Protein AF-A0A955VRU7-F1 (afdb_monomer)

Solvent-accessible surface area (backbone atoms only — not comparable to full-atom values): 18958 Å² total; per-residue (Å²): 105,46,58,65,46,66,90,40,46,61,42,53,64,44,79,47,77,43,51,82,76,33,48,41,44,54,69,37,45,45,49,57,18,46,76,74,77,28,37,42,28,51,38,53,14,54,49,40,38,52,50,51,14,55,74,47,82,68,38,63,66,27,50,36,26,32,24,34,77,43,67,75,39,58,42,47,72,33,46,39,17,48,31,82,90,35,84,37,79,29,23,76,54,60,47,100,23,43,31,73,68,41,78,37,52,58,84,50,44,32,24,32,72,41,74,61,41,96,86,23,74,65,17,31,32,31,35,71,59,60,66,38,74,56,58,40,52,43,47,20,16,62,51,79,63,74,75,53,33,50,40,33,35,53,21,47,79,62,39,53,32,58,42,42,80,40,81,68,40,40,64,43,72,42,67,26,14,34,62,61,92,49,93,63,75,70,39,42,27,21,23,42,23,62,70,98,78,25,20,27,24,43,21,37,31,42,42,6,89,43,63,77,58,18,48,87,31,60,61,52,58,49,91,64,68,34,56,50,79,61,15,51,93,67,78,72,60,22,31,30,64,39,26,62,51,32,60,26,47,29,38,35,42,40,23,36,34,83,82,68,63,45,77,15,64,59,75,47,84,57,72,39,67,14,54,28,58,50,57,66,44,76,58,45,78,53,89,72,51,72,66,55,58,42,50,27,35,47,93,48,35,49,21,89,25,30,82,57,34,26,36,49,42,74,29,65,82,16,34,24,39,42,27,34,38,7,7,78,53,95,44,50,70,70,21,34,13,30,34,38,37,16,24,34,55,35,65,88,21,45,92,64,83,79,39,8,15,26,24,41,3,14,56,70,60,84,31,21,61,71,36,44,13,43,34,39,38,26,36,62

Radius of gyration: 25.13 Å; Cα contacts (8 Å, |Δi|>4): 1103; chains: 1; bounding box: 59×40×74 Å

Sequence (380 aa):
CDMATDGGVGYTMLRIEDAEALGDQQAAYQAACEAVGLEVIVPRTRSHFDAITAYNDGVPPAMVGVYPVADGAAGLGSWRGRCQGQPCDFWIADEACGGSNGDNTVDSALILQAGPTPDCPRGVYDDAGLSVVAAGAVICSTNDAAPQPRSCREASENGWFINTPETGGITGTYRLDADVSGPMEPYRAWCDQHTAGGGWTLALRAQGRDSALAFDSPLWVDDALLNPEAGGFDGPEAKLASFLTVPFQEYMIFMDTADNRGLGFFTMESPADSLVSVFRGPGAPSAESREDWLALAPGGRTQPFCNARGLNIVQGDSAVRVGMLGNNENDCSSADSFVGIGGRPVVSCQNDLALSTGVAGAPVCDGGPNLPGFARLFIR

Structure (mmCIF, N/CA/C/O backbone):
data_AF-A0A955VRU7-F1
#
_entry.id   AF-A0A955VRU7-F1
#
loop_
_atom_site.group_PDB
_atom_site.id
_atom_site.type_symbol
_atom_site.label_atom_id
_atom_site.label_alt_id
_atom_site.label_comp_id
_atom_site.label_asym_id
_atom_site.label_entity_id
_atom_site.label_seq_id
_atom_site.pdbx_PDB_ins_code
_atom_site.Cartn_x
_atom_site.Cartn_y
_atom_site.Cartn_z
_atom_site.occupancy
_atom_site.B_iso_or_equiv
_atom_site.auth_seq_id
_atom_site.auth_comp_id
_atom_site.auth_asym_id
_atom_site.auth_atom_id
_atom_site.pdbx_PDB_model_num
ATOM 1 N N . CYS A 1 1 ? -25.424 -7.842 16.875 1.00 87.19 1 CYS A N 1
ATOM 2 C CA . CYS A 1 1 ? -24.495 -8.100 15.763 1.00 87.19 1 CYS A CA 1
ATOM 3 C C . CYS A 1 1 ? -24.739 -7.063 14.689 1.00 87.19 1 CYS A C 1
ATOM 5 O O . CYS A 1 1 ? -25.885 -6.895 14.283 1.00 87.19 1 CYS A O 1
ATOM 7 N N . ASP A 1 2 ? -23.692 -6.370 14.284 1.00 89.81 2 ASP A N 1
ATOM 8 C CA . ASP A 1 2 ? -23.668 -5.521 13.104 1.00 89.81 2 ASP A CA 1
ATOM 9 C C . ASP A 1 2 ? -23.097 -6.344 11.947 1.00 89.81 2 ASP A C 1
ATOM 11 O O . ASP A 1 2 ? -22.069 -6.989 12.100 1.00 89.81 2 ASP A O 1
ATOM 15 N N . MET A 1 3 ? -23.822 -6.390 10.834 1.00 89.69 3 MET A N 1
ATOM 16 C CA . MET A 1 3 ? -23.495 -7.196 9.652 1.00 89.69 3 MET A CA 1
ATOM 17 C C . MET A 1 3 ? -23.444 -6.339 8.383 1.00 89.69 3 MET A C 1
ATOM 19 O O . MET A 1 3 ? -23.514 -6.878 7.281 1.00 89.69 3 MET A O 1
ATOM 23 N N . ALA A 1 4 ? -23.447 -5.012 8.521 1.00 87.25 4 ALA A N 1
ATOM 24 C CA . ALA A 1 4 ? -23.503 -4.078 7.396 1.00 87.25 4 ALA A CA 1
ATOM 25 C C . ALA A 1 4 ? -22.224 -3.247 7.291 1.00 87.25 4 ALA A C 1
ATOM 27 O O . ALA A 1 4 ? -21.775 -2.925 6.191 1.00 87.25 4 ALA A O 1
ATOM 28 N N . THR A 1 5 ? -21.642 -2.916 8.436 1.00 85.81 5 THR A N 1
ATOM 29 C CA . THR A 1 5 ? -20.414 -2.138 8.537 1.00 85.81 5 THR A CA 1
ATOM 30 C C . THR A 1 5 ? -19.233 -2.862 7.904 1.00 85.81 5 THR A C 1
ATOM 32 O O . THR A 1 5 ? -19.189 -4.090 7.842 1.00 85.81 5 THR A O 1
ATOM 35 N N . ASP A 1 6 ? -18.286 -2.080 7.384 1.00 80.19 6 ASP A N 1
ATOM 36 C CA . ASP A 1 6 ? -17.084 -2.577 6.719 1.00 80.19 6 ASP A CA 1
ATOM 37 C C . ASP A 1 6 ? -17.357 -3.666 5.669 1.00 80.19 6 ASP A C 1
ATOM 39 O O . ASP A 1 6 ? -16.734 -4.724 5.665 1.00 80.19 6 ASP A O 1
ATOM 43 N N . GLY A 1 7 ? -18.304 -3.423 4.761 1.00 75.81 7 GLY A N 1
ATOM 44 C CA . GLY A 1 7 ? -18.583 -4.361 3.667 1.00 75.81 7 GLY A CA 1
ATOM 45 C C . GLY A 1 7 ? -19.226 -5.675 4.125 1.00 75.81 7 GLY A C 1
ATOM 46 O O . GLY A 1 7 ? -19.203 -6.658 3.388 1.00 75.81 7 GLY A O 1
ATOM 47 N N . GLY A 1 8 ? -19.819 -5.693 5.321 1.00 80.31 8 GLY A N 1
ATOM 48 C CA . GLY A 1 8 ? -20.512 -6.853 5.876 1.00 80.31 8 GLY A CA 1
ATOM 49 C C . GLY A 1 8 ? -19.679 -7.696 6.839 1.00 80.31 8 GLY A C 1
ATOM 50 O O . GLY A 1 8 ? -20.048 -8.835 7.132 1.00 80.31 8 GLY A O 1
ATOM 51 N N . VAL A 1 9 ? -18.573 -7.147 7.347 1.00 80.00 9 VAL A N 1
ATOM 52 C CA . VAL A 1 9 ? -17.822 -7.747 8.452 1.00 80.00 9 VAL A CA 1
ATOM 53 C C . VAL A 1 9 ? -18.748 -7.850 9.670 1.00 80.00 9 VAL A C 1
ATOM 55 O O . VAL A 1 9 ? -19.342 -6.869 10.112 1.00 80.00 9 VAL A O 1
ATOM 58 N N . GLY A 1 10 ? -18.917 -9.067 10.187 1.00 86.25 10 GLY A N 1
ATOM 59 C CA . GLY A 1 10 ? -19.828 -9.339 11.295 1.00 86.25 10 GLY A CA 1
ATOM 60 C C . GLY A 1 10 ? -19.234 -8.941 12.643 1.00 86.25 10 GLY A C 1
ATOM 61 O O . GLY A 1 10 ? -18.430 -9.686 13.193 1.00 86.25 10 GLY A O 1
ATOM 62 N N . TYR A 1 11 ? -19.663 -7.815 13.209 1.00 91.50 11 TYR A N 1
ATOM 63 C CA . TYR A 1 11 ? -19.259 -7.363 14.540 1.00 91.50 11 TYR A CA 1
ATOM 64 C C . TYR A 1 11 ? -20.258 -7.799 15.614 1.00 91.50 11 TYR A C 1
ATOM 66 O O . TYR A 1 11 ? -21.451 -7.471 15.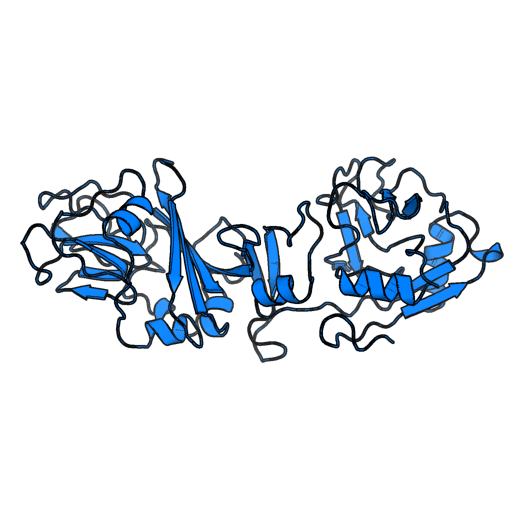571 1.00 91.50 11 TYR A O 1
ATOM 74 N N . THR A 1 12 ? -19.778 -8.507 16.635 1.00 94.00 12 THR A N 1
ATOM 75 C CA . THR A 1 12 ? -20.575 -8.825 17.827 1.00 94.00 12 THR A CA 1
ATOM 76 C C . THR A 1 12 ? -20.324 -7.774 18.895 1.00 94.00 12 THR A C 1
ATOM 78 O O . THR A 1 12 ? -19.207 -7.635 19.370 1.00 94.00 12 THR A O 1
ATOM 81 N N . MET A 1 13 ? -21.371 -7.049 19.285 1.00 94.50 13 MET A N 1
ATOM 82 C CA . MET A 1 13 ? -21.302 -5.996 20.298 1.00 94.50 13 MET A CA 1
ATOM 83 C C . MET A 1 13 ? -22.387 -6.215 21.350 1.00 94.50 13 MET A C 1
ATOM 85 O O . MET A 1 13 ? -23.524 -6.553 21.002 1.00 94.50 13 MET A O 1
ATOM 89 N N . LEU A 1 14 ? -22.035 -6.000 22.614 1.00 96.25 14 LEU A N 1
ATOM 90 C CA . LEU A 1 14 ? -22.936 -6.001 23.759 1.00 96.25 14 LEU A CA 1
ATOM 91 C C . LEU A 1 14 ? -22.697 -4.738 24.580 1.00 96.25 14 LEU A C 1
ATOM 93 O O . LEU A 1 14 ? -21.599 -4.524 25.085 1.00 96.25 14 LEU A O 1
ATOM 97 N N . ARG A 1 15 ? -23.734 -3.924 24.752 1.00 94.88 15 ARG A N 1
ATOM 98 C CA . ARG A 1 15 ? -23.712 -2.800 25.685 1.00 94.88 15 ARG A CA 1
ATOM 99 C C . ARG A 1 15 ? -24.123 -3.267 27.079 1.00 94.88 15 ARG A C 1
ATOM 101 O O . ARG A 1 15 ? -25.180 -3.876 27.234 1.00 94.88 15 ARG A O 1
ATOM 108 N N . ILE A 1 16 ? -23.295 -2.975 28.076 1.00 93.75 16 ILE A N 1
ATOM 109 C CA . ILE A 1 16 ? -23.607 -3.174 29.494 1.00 93.75 16 ILE A CA 1
ATOM 110 C C . ILE A 1 16 ? -23.812 -1.795 30.115 1.00 93.75 16 ILE A C 1
ATOM 112 O O . ILE A 1 16 ? -22.882 -0.992 30.147 1.00 93.75 16 ILE A O 1
ATOM 116 N N . GLU A 1 17 ? -25.023 -1.536 30.602 1.00 89.94 17 GLU A N 1
ATOM 117 C CA . GLU A 1 17 ? -25.411 -0.305 31.299 1.00 89.94 17 GLU A CA 1
ATOM 118 C C . GLU A 1 17 ? -25.638 -0.614 32.779 1.00 89.94 17 GLU A C 1
ATOM 120 O O . GLU A 1 17 ? -26.701 -1.099 33.166 1.00 89.94 17 GLU A O 1
ATOM 125 N N . ASP A 1 18 ? -24.632 -0.351 33.609 1.00 83.06 18 ASP A N 1
ATOM 126 C CA . ASP A 1 18 ? -24.740 -0.494 35.062 1.00 83.06 18 ASP A CA 1
ATOM 127 C C . ASP A 1 18 ? -23.881 0.571 35.748 1.00 83.06 18 ASP A C 1
ATOM 129 O O . ASP A 1 18 ? -22.726 0.347 36.107 1.00 83.06 18 ASP A O 1
ATOM 133 N N . ALA A 1 19 ? -24.436 1.776 35.879 1.00 74.56 19 ALA A N 1
ATOM 134 C CA . ALA A 1 19 ? -23.705 2.921 36.414 1.00 74.56 19 ALA A CA 1
ATOM 135 C C . ALA A 1 19 ? -23.218 2.707 37.862 1.00 74.56 19 ALA A C 1
ATOM 137 O O . ALA A 1 19 ? -22.182 3.256 38.235 1.00 74.56 19 ALA A O 1
ATOM 138 N N . GLU A 1 20 ? -23.933 1.913 38.670 1.00 76.81 20 GLU A N 1
ATOM 139 C CA . GLU A 1 20 ? -23.525 1.612 40.047 1.00 76.81 20 GLU A CA 1
ATOM 140 C C . GLU A 1 20 ? -22.376 0.599 40.088 1.00 76.81 20 GLU A C 1
ATOM 142 O O . GLU A 1 20 ? -21.430 0.793 40.853 1.00 76.81 20 GLU A O 1
ATOM 147 N N . ALA A 1 21 ? -22.425 -0.455 39.266 1.00 79.25 21 ALA A N 1
ATOM 148 C CA . ALA A 1 21 ? -21.379 -1.477 39.238 1.00 79.25 21 ALA A CA 1
ATOM 149 C C . ALA A 1 21 ? -20.113 -1.030 38.492 1.00 79.25 21 ALA A C 1
ATOM 151 O O . ALA A 1 21 ? -19.009 -1.422 38.872 1.00 79.25 21 ALA A O 1
ATOM 152 N N . LEU A 1 22 ? -20.260 -0.218 37.441 1.00 85.56 22 LEU A N 1
ATOM 153 C CA . LEU A 1 22 ? -19.139 0.271 36.638 1.00 85.56 22 LEU A CA 1
ATOM 154 C C . LEU A 1 22 ? -18.346 1.363 37.363 1.00 85.56 22 LEU A C 1
ATOM 156 O O . LEU A 1 22 ? -17.121 1.403 37.254 1.00 85.56 22 LEU A O 1
ATOM 160 N N . GLY A 1 23 ? -19.021 2.246 38.109 1.00 85.69 23 GLY A N 1
ATOM 161 C CA . GLY A 1 23 ? -18.370 3.382 38.758 1.00 85.69 23 GLY A CA 1
ATOM 162 C C . GLY A 1 23 ? -17.508 4.184 37.774 1.00 85.69 23 GLY A C 1
ATOM 163 O O . GLY A 1 23 ? -17.895 4.401 36.622 1.00 85.69 23 GLY A O 1
ATOM 164 N N . ASP A 1 24 ? -16.325 4.603 38.222 1.00 85.12 24 ASP A N 1
ATOM 165 C CA . ASP A 1 24 ? -15.376 5.374 37.419 1.00 85.12 24 ASP A CA 1
ATOM 166 C C . ASP A 1 24 ? -14.068 4.628 37.110 1.00 85.12 24 ASP A C 1
ATOM 168 O O . ASP A 1 24 ? -13.254 5.143 36.365 1.00 85.12 24 ASP A O 1
ATOM 172 N N . GLN A 1 25 ? -13.833 3.421 37.626 1.00 86.00 25 GLN A N 1
ATOM 173 C CA . GLN A 1 25 ? -12.545 2.735 37.451 1.00 86.00 25 GLN A CA 1
ATOM 174 C C . GLN A 1 25 ? -12.538 1.848 36.203 1.00 86.00 25 GLN A C 1
ATOM 176 O O . GLN A 1 25 ? -13.350 0.928 36.108 1.00 86.00 25 GLN A O 1
ATOM 181 N N . GLN A 1 26 ? -11.556 2.017 35.305 1.00 88.00 26 GLN A N 1
ATOM 182 C CA . GLN A 1 26 ? -11.404 1.180 34.095 1.00 88.00 26 GLN A CA 1
ATOM 183 C C . GLN A 1 26 ? -11.469 -0.337 34.371 1.00 88.00 26 GLN A C 1
ATOM 185 O O . GLN A 1 26 ? -12.045 -1.092 33.587 1.00 88.00 26 GLN A O 1
ATOM 190 N N . ALA A 1 27 ? -10.927 -0.793 35.506 1.00 89.25 27 ALA A N 1
ATOM 191 C CA . ALA A 1 27 ? -10.940 -2.206 35.891 1.00 89.25 27 ALA A CA 1
ATOM 192 C C . ALA A 1 27 ? -12.362 -2.789 36.012 1.00 89.25 27 ALA A C 1
ATOM 194 O O . ALA A 1 27 ? -12.575 -3.955 35.690 1.00 89.25 27 ALA A O 1
ATOM 195 N N . ALA A 1 28 ? -13.347 -1.991 36.436 1.00 90.81 28 ALA A N 1
ATOM 196 C CA . ALA A 1 28 ? -14.738 -2.435 36.522 1.00 90.81 28 ALA A CA 1
ATOM 197 C C . ALA A 1 28 ? -15.370 -2.615 35.131 1.00 90.81 28 ALA A C 1
ATOM 199 O O . ALA A 1 28 ? -16.131 -3.556 34.918 1.00 90.81 28 ALA A O 1
ATOM 200 N N . TYR A 1 29 ? -15.002 -1.767 34.166 1.00 91.94 29 TYR A N 1
ATOM 201 C CA . TYR A 1 29 ? -15.453 -1.854 32.773 1.00 91.94 29 TYR A CA 1
ATOM 202 C C . TYR A 1 29 ? -14.889 -3.110 32.100 1.00 91.94 29 TYR A C 1
ATOM 204 O O . TYR A 1 29 ? -15.625 -3.849 31.447 1.00 91.94 29 TYR A O 1
ATOM 212 N N . GLN A 1 30 ? -13.600 -3.391 32.318 1.00 91.81 30 GLN A N 1
ATOM 213 C CA . GLN A 1 30 ? -12.953 -4.620 31.850 1.00 91.81 30 GLN A CA 1
ATOM 214 C C . GLN A 1 30 ? -13.606 -5.861 32.475 1.00 91.81 30 GLN A C 1
ATOM 216 O O . GLN A 1 30 ? -14.049 -6.750 31.748 1.00 91.81 30 GLN A O 1
ATOM 221 N N . ALA A 1 31 ? -13.763 -5.882 33.803 1.00 93.19 31 ALA A N 1
ATOM 222 C CA . ALA A 1 31 ? -14.380 -6.997 34.521 1.00 93.19 31 ALA A CA 1
ATOM 223 C C . ALA A 1 31 ? -15.836 -7.255 34.091 1.00 93.19 31 ALA A C 1
ATOM 225 O O . ALA A 1 31 ? -16.265 -8.407 34.033 1.00 93.19 31 ALA A O 1
ATOM 226 N N . ALA A 1 32 ? -16.597 -6.206 33.762 1.00 94.12 32 ALA A N 1
ATOM 227 C CA . ALA A 1 32 ? -17.961 -6.341 33.258 1.00 94.12 32 ALA A CA 1
ATOM 228 C C . ALA A 1 32 ? -18.007 -7.084 31.912 1.00 94.12 32 ALA A C 1
ATOM 230 O O . ALA A 1 32 ? -18.848 -7.967 31.733 1.00 94.12 32 ALA A O 1
ATOM 231 N N . CYS A 1 33 ? -17.084 -6.784 30.992 1.00 95.62 33 CYS A N 1
ATOM 232 C CA . CYS A 1 33 ? -16.966 -7.526 29.737 1.00 95.62 33 CYS A CA 1
ATOM 233 C C . CYS A 1 33 ? -16.478 -8.965 29.963 1.00 95.62 33 CYS A C 1
ATOM 235 O O . CYS A 1 33 ? -17.058 -9.907 29.417 1.00 95.62 33 CYS A O 1
ATOM 237 N N . GLU A 1 34 ? -15.480 -9.162 30.826 1.00 95.19 34 GLU A N 1
ATOM 238 C CA . GLU A 1 34 ? -14.953 -10.494 31.144 1.00 95.19 34 GLU A CA 1
ATOM 239 C C . GLU A 1 34 ? -16.021 -11.409 31.761 1.00 95.19 34 GLU A C 1
ATOM 241 O O . GLU A 1 34 ? -16.091 -12.595 31.431 1.00 95.19 34 GLU A O 1
ATOM 246 N N . ALA A 1 35 ? -16.907 -10.865 32.604 1.00 95.88 35 ALA A N 1
ATOM 247 C CA . ALA A 1 35 ? -17.989 -11.609 33.250 1.00 95.88 35 ALA A CA 1
ATOM 248 C C . ALA A 1 35 ? -18.981 -12.241 32.256 1.00 95.88 35 ALA A C 1
ATOM 250 O O . ALA A 1 35 ? -19.650 -13.222 32.589 1.00 95.88 35 ALA A O 1
ATOM 251 N N . VAL A 1 36 ? -19.063 -11.706 31.036 1.00 95.56 36 VAL A N 1
ATOM 252 C CA . VAL A 1 36 ? -19.886 -12.235 29.937 1.00 95.56 36 VAL A CA 1
ATOM 253 C C . VAL A 1 36 ? -19.053 -12.910 28.841 1.00 95.56 36 VAL A C 1
ATOM 255 O O . VAL A 1 36 ? -19.594 -13.273 27.798 1.00 95.56 36 VAL A O 1
ATOM 258 N N . GLY A 1 37 ? -17.754 -13.120 29.078 1.00 95.38 37 GLY A N 1
ATOM 259 C CA . GLY A 1 37 ? -16.839 -13.776 28.143 1.00 95.38 37 GLY A CA 1
ATOM 260 C C . GLY A 1 37 ? -16.456 -12.920 26.933 1.00 95.38 37 GLY A C 1
ATOM 261 O O . GLY A 1 37 ? -16.154 -13.475 25.879 1.00 95.38 37 GLY A O 1
ATOM 262 N N . LEU A 1 38 ? -16.500 -11.593 27.066 1.00 96.56 38 LEU A N 1
ATOM 263 C CA . LEU A 1 38 ? -16.156 -10.624 26.024 1.00 96.56 38 LEU A CA 1
ATOM 264 C C . LEU A 1 38 ? -15.017 -9.704 26.490 1.00 96.56 38 LEU A C 1
ATOM 266 O O . LEU A 1 38 ? -14.658 -9.675 27.664 1.00 96.56 38 LEU A O 1
ATOM 270 N N . GLU A 1 39 ? -14.466 -8.916 25.573 1.00 96.31 39 GLU A N 1
ATOM 271 C CA . GLU A 1 39 ? -13.460 -7.888 25.860 1.00 96.31 39 GLU A CA 1
ATOM 272 C C . GLU A 1 39 ? -14.047 -6.489 25.650 1.00 96.31 39 GLU A C 1
ATOM 274 O O . GLU A 1 39 ? -15.071 -6.340 24.984 1.00 96.31 39 GLU A O 1
ATOM 279 N N . VAL A 1 40 ? -13.390 -5.446 26.167 1.00 95.81 40 VAL A N 1
ATOM 280 C CA . VAL A 1 40 ? -13.727 -4.062 25.793 1.00 95.81 40 VAL A CA 1
ATOM 281 C C . VAL A 1 40 ? -13.551 -3.904 24.282 1.00 95.81 40 VAL A C 1
ATOM 283 O O . VAL A 1 40 ? -12.564 -4.369 23.707 1.00 95.81 40 VAL A O 1
ATOM 286 N N . ILE A 1 41 ? -14.514 -3.264 23.621 1.00 96.31 41 ILE A N 1
ATOM 287 C CA . ILE A 1 41 ? -14.520 -3.159 22.164 1.00 96.31 41 ILE A CA 1
ATOM 288 C C . ILE A 1 41 ? -13.276 -2.448 21.621 1.00 96.31 41 ILE A C 1
ATOM 290 O O . ILE A 1 41 ? -12.848 -1.416 22.142 1.00 96.31 41 ILE A O 1
ATOM 294 N N . VAL A 1 42 ? -12.724 -2.980 20.531 1.00 93.69 42 VAL A N 1
ATOM 295 C CA . VAL A 1 42 ? -11.701 -2.309 19.725 1.00 93.69 42 VAL A CA 1
ATOM 296 C C . VAL A 1 42 ? -12.346 -1.816 18.433 1.00 93.69 42 VAL A C 1
ATOM 298 O O . VAL A 1 42 ? -12.625 -2.624 17.541 1.00 93.69 42 VAL A O 1
ATOM 301 N N . PRO A 1 43 ? -12.576 -0.501 18.285 1.00 91.06 43 PRO A N 1
ATOM 302 C CA . PRO A 1 43 ? -13.011 0.047 17.012 1.00 91.06 43 PRO A CA 1
ATOM 303 C C . PRO A 1 43 ? -11.940 -0.209 15.939 1.00 91.06 43 PRO A C 1
ATOM 305 O O . PRO A 1 43 ? -10.751 0.043 16.144 1.00 91.06 43 PRO A O 1
ATOM 308 N N . ARG A 1 44 ? -12.362 -0.773 14.805 1.00 86.00 44 ARG A N 1
ATOM 309 C CA . ARG A 1 44 ? -11.459 -1.322 13.772 1.00 86.00 44 ARG A CA 1
ATOM 310 C C . ARG A 1 44 ? -11.205 -0.353 12.624 1.00 86.00 44 ARG A C 1
ATOM 312 O O . ARG A 1 44 ? -10.120 -0.352 12.058 1.00 86.00 44 ARG A O 1
ATOM 319 N N . THR A 1 45 ? -12.215 0.438 12.292 1.00 82.00 45 THR A N 1
ATOM 320 C CA . THR A 1 45 ? -12.249 1.387 11.177 1.00 82.00 45 THR A CA 1
ATOM 321 C C . THR A 1 45 ? -13.087 2.593 11.582 1.00 82.00 45 THR A C 1
ATOM 323 O O . THR A 1 45 ? -13.775 2.575 12.611 1.00 82.00 45 THR A O 1
ATOM 326 N N . ARG A 1 46 ? -13.102 3.619 10.730 1.00 82.94 46 ARG A N 1
ATOM 327 C CA . ARG A 1 46 ? -14.005 4.758 10.886 1.00 82.94 46 ARG A CA 1
ATOM 328 C C . ARG A 1 46 ? -15.471 4.346 10.881 1.00 82.94 46 ARG A C 1
ATOM 330 O O . ARG A 1 46 ? -16.233 4.792 11.736 1.00 82.94 46 ARG A O 1
ATOM 337 N N . SER A 1 47 ? -15.853 3.481 9.944 1.00 84.06 47 SER A N 1
ATOM 338 C CA . SER A 1 47 ? -17.241 3.038 9.816 1.00 84.06 47 SER A CA 1
ATOM 339 C C . SER A 1 47 ? -17.672 2.190 11.019 1.00 84.06 47 SER A C 1
ATOM 341 O O . SER A 1 47 ? -18.764 2.388 11.550 1.00 84.06 47 SER A O 1
ATOM 343 N N . HIS A 1 48 ? -16.768 1.356 11.546 1.00 89.50 48 HIS A N 1
ATOM 344 C CA . HIS A 1 48 ? -16.998 0.613 12.780 1.00 89.50 48 HIS A CA 1
ATOM 345 C C . HIS A 1 48 ? -17.143 1.527 13.991 1.00 89.50 48 HIS A C 1
ATOM 347 O O . HIS A 1 48 ? -18.080 1.356 14.763 1.00 89.50 48 HIS A O 1
ATOM 353 N N . PHE A 1 49 ? -16.298 2.545 14.144 1.00 90.31 49 PHE A N 1
ATOM 354 C CA . PHE A 1 49 ? -16.460 3.507 15.234 1.00 90.31 49 PHE A CA 1
ATOM 355 C C . PHE A 1 49 ? -17.809 4.243 15.169 1.00 90.31 49 PHE A C 1
ATOM 357 O O . PHE A 1 49 ? -18.480 4.415 16.191 1.00 90.31 49 PHE A O 1
ATOM 364 N N . ASP A 1 50 ? -18.230 4.654 13.972 1.00 88.81 50 ASP A N 1
ATOM 365 C CA . ASP A 1 50 ? -19.519 5.319 13.769 1.00 88.81 50 ASP A CA 1
ATOM 366 C C . ASP A 1 50 ? -20.691 4.376 14.102 1.00 88.81 50 ASP A C 1
ATOM 368 O O . ASP A 1 50 ? -21.649 4.790 14.759 1.00 88.81 50 ASP A O 1
ATOM 372 N N . ALA A 1 51 ? -20.589 3.092 13.742 1.00 92.31 51 ALA A N 1
ATOM 373 C CA . ALA A 1 51 ? -21.567 2.067 14.104 1.00 92.31 51 ALA A CA 1
ATOM 374 C C . ALA A 1 51 ? -21.622 1.805 15.619 1.00 92.31 51 ALA A C 1
ATOM 376 O O . ALA A 1 51 ? -22.714 1.713 16.182 1.00 92.31 51 ALA A O 1
ATOM 377 N N . ILE A 1 52 ? -20.470 1.756 16.300 1.00 94.50 52 ILE A N 1
ATOM 378 C CA . ILE A 1 52 ? -20.389 1.651 17.767 1.00 94.50 52 ILE A CA 1
ATOM 379 C C . ILE A 1 52 ? -21.076 2.851 18.419 1.00 94.50 52 ILE A C 1
ATOM 381 O O . ILE A 1 52 ? -21.875 2.683 19.336 1.00 94.50 52 ILE A O 1
ATOM 385 N N . THR A 1 53 ? -20.795 4.058 17.927 1.00 92.94 53 THR A N 1
ATOM 386 C CA . THR A 1 53 ? -21.384 5.304 18.437 1.00 92.94 53 THR A CA 1
ATOM 387 C C . THR A 1 53 ? -22.900 5.302 18.254 1.00 92.94 53 THR A C 1
ATOM 389 O O . THR A 1 53 ? -23.636 5.614 19.186 1.00 92.94 53 THR A O 1
ATOM 392 N N . ALA A 1 54 ? -23.389 4.895 17.080 1.00 93.69 54 ALA A N 1
ATOM 393 C CA . ALA A 1 54 ? -24.819 4.756 16.819 1.00 93.69 54 ALA A CA 1
ATOM 394 C C . ALA A 1 54 ? -25.478 3.696 17.720 1.00 93.69 54 ALA A C 1
ATOM 396 O O . ALA A 1 54 ? -26.584 3.917 18.210 1.00 93.69 54 ALA A O 1
ATOM 397 N N . TYR A 1 55 ? -24.795 2.574 17.968 1.00 94.12 55 TYR A N 1
ATOM 398 C CA . TYR A 1 55 ? -25.241 1.529 18.893 1.00 94.12 55 TYR A CA 1
ATOM 399 C C . TYR A 1 55 ? -25.246 1.997 20.358 1.00 94.12 55 TYR A C 1
ATOM 401 O O . TYR A 1 55 ? -26.071 1.543 21.146 1.00 94.12 55 TYR A O 1
ATOM 409 N N . ASN A 1 56 ? -24.369 2.936 20.716 1.00 92.69 56 ASN A N 1
ATOM 410 C CA . ASN A 1 56 ? -24.258 3.530 22.046 1.00 92.69 56 ASN A CA 1
ATOM 411 C C . ASN A 1 56 ? -25.039 4.857 22.163 1.00 92.69 56 ASN A C 1
ATOM 413 O O . ASN A 1 56 ? -24.532 5.851 22.682 1.00 92.69 56 ASN A O 1
ATOM 417 N N . ASP A 1 57 ? -26.271 4.888 21.649 1.00 91.12 57 ASP A N 1
ATOM 418 C CA . ASP A 1 57 ? -27.188 6.041 21.703 1.00 91.12 57 ASP A CA 1
ATOM 419 C C . ASP A 1 57 ? -26.616 7.362 21.144 1.00 91.12 57 ASP A C 1
ATOM 421 O O . ASP A 1 57 ? -26.958 8.456 21.596 1.00 91.12 57 ASP A O 1
ATOM 425 N N . GLY A 1 58 ? -25.737 7.283 20.144 1.00 89.88 58 GLY A N 1
ATOM 426 C CA . GLY A 1 58 ? -25.093 8.451 19.537 1.00 89.88 58 GLY A CA 1
ATOM 427 C C . GLY A 1 58 ? -23.951 9.040 20.368 1.00 89.88 58 GLY A C 1
ATOM 428 O O . GLY A 1 58 ? -23.464 10.125 20.044 1.00 89.88 58 GLY A O 1
ATOM 429 N N . VAL A 1 59 ? -23.512 8.347 21.420 1.00 89.06 59 VAL A N 1
ATOM 430 C CA . VAL A 1 59 ? -22.397 8.754 22.277 1.00 89.06 59 VAL A CA 1
ATOM 431 C C . VAL A 1 59 ? -21.175 7.886 21.962 1.00 89.06 59 VAL A C 1
ATOM 433 O O . VAL A 1 59 ? -21.298 6.660 21.932 1.00 89.06 59 VAL A O 1
ATOM 436 N N . PRO A 1 60 ? -19.981 8.466 21.737 1.00 91.19 60 PRO A N 1
ATOM 437 C CA . PRO A 1 60 ? -18.762 7.677 21.578 1.00 91.19 60 PRO A CA 1
ATOM 438 C C . PRO A 1 60 ? -18.518 6.750 22.783 1.00 91.19 60 PRO A C 1
ATOM 440 O O . PRO A 1 60 ? -18.903 7.093 23.905 1.00 91.19 60 PRO A O 1
ATOM 443 N N . PRO A 1 61 ? -17.895 5.573 22.592 1.00 92.19 61 PRO A N 1
ATOM 444 C CA . PRO A 1 61 ? -17.638 4.649 23.692 1.00 92.19 61 PRO A CA 1
ATOM 445 C C . PRO A 1 61 ? -16.734 5.304 24.744 1.00 92.19 61 PRO A C 1
ATOM 447 O O . PRO A 1 61 ? -15.689 5.861 24.410 1.00 92.19 61 PRO A O 1
ATOM 450 N N . ALA A 1 62 ? -17.123 5.219 26.018 1.00 90.12 62 ALA A N 1
ATOM 451 C CA . ALA A 1 62 ? -16.389 5.847 27.120 1.00 90.12 62 ALA A CA 1
ATOM 452 C C . ALA A 1 62 ? -14.988 5.243 27.337 1.00 90.12 62 ALA A C 1
ATOM 454 O O . ALA A 1 62 ? -14.096 5.908 27.859 1.00 90.12 62 ALA A O 1
ATOM 455 N N . MET A 1 63 ? -14.797 3.993 26.913 1.00 90.81 63 MET A N 1
ATOM 456 C CA . MET A 1 63 ? -13.547 3.244 26.976 1.00 90.81 63 MET A CA 1
ATOM 457 C C . MET A 1 63 ? -13.424 2.365 25.730 1.00 90.81 63 MET A C 1
ATOM 459 O O . MET A 1 63 ? -14.422 1.810 25.263 1.00 90.81 63 MET A O 1
ATOM 463 N N . VAL A 1 64 ? -12.206 2.222 25.211 1.00 92.94 64 VAL A N 1
ATOM 464 C CA . VAL A 1 64 ? -11.886 1.338 24.081 1.00 92.94 64 VAL A CA 1
ATOM 465 C C . VAL A 1 64 ? -10.717 0.426 24.443 1.00 92.94 64 VAL A C 1
ATOM 467 O O . VAL A 1 64 ? -9.841 0.816 25.206 1.00 92.94 64 VAL A O 1
ATOM 470 N N . GLY A 1 65 ? -10.674 -0.785 23.886 1.00 93.31 65 GLY A N 1
ATOM 471 C CA . GLY A 1 65 ? -9.626 -1.787 24.131 1.00 93.31 65 GLY A CA 1
ATOM 472 C C . GLY A 1 65 ? -8.279 -1.466 23.464 1.00 93.31 65 GLY A C 1
ATOM 473 O O . GLY A 1 65 ? -7.668 -2.339 22.848 1.00 93.31 65 GLY A O 1
ATOM 474 N N . VAL A 1 66 ? -7.833 -0.212 23.529 1.00 90.19 66 VAL A N 1
ATOM 475 C CA . VAL A 1 66 ? -6.597 0.295 22.918 1.00 90.19 66 VAL A CA 1
ATOM 476 C C . VAL A 1 66 ? -5.625 0.694 24.022 1.00 90.19 66 VAL A C 1
ATOM 478 O O . VAL A 1 66 ? -5.984 1.479 24.891 1.00 90.19 66 VAL A O 1
ATOM 481 N N . TYR A 1 67 ? -4.406 0.161 23.970 1.00 88.06 67 TYR A N 1
ATOM 482 C CA . TYR A 1 67 ? -3.411 0.211 25.044 1.00 88.06 67 TYR A CA 1
ATOM 483 C C . TYR A 1 67 ? -2.064 0.736 24.524 1.00 88.06 67 TYR A C 1
ATOM 485 O O . TYR A 1 67 ? -1.764 0.555 23.336 1.00 88.06 67 TYR A O 1
ATOM 493 N N . PRO A 1 68 ? -1.226 1.358 25.370 1.00 84.31 68 PRO A N 1
ATOM 494 C CA . PRO A 1 68 ? 0.074 1.849 24.941 1.00 84.31 68 PRO A CA 1
ATOM 495 C C . PRO A 1 68 ? 1.044 0.679 24.729 1.00 84.31 68 PRO A C 1
ATOM 497 O O . PRO A 1 68 ? 1.008 -0.325 25.441 1.00 84.31 68 PRO A O 1
ATOM 500 N N . VAL A 1 69 ? 1.930 0.787 23.733 1.00 80.38 69 VAL A N 1
ATOM 501 C CA . VAL A 1 69 ? 2.925 -0.272 23.453 1.00 80.38 69 VAL A CA 1
ATOM 502 C C . VAL A 1 69 ? 4.078 -0.291 24.462 1.00 80.38 69 VAL A C 1
ATOM 504 O O . VAL A 1 69 ? 4.778 -1.297 24.575 1.00 80.38 69 VAL A O 1
ATOM 507 N N . ALA A 1 70 ? 4.294 0.824 25.160 1.00 81.00 70 ALA A N 1
ATOM 508 C CA . ALA A 1 70 ? 5.294 1.007 26.203 1.00 81.00 70 ALA A CA 1
ATOM 509 C C . ALA A 1 70 ? 4.900 2.183 27.105 1.00 81.00 70 ALA A C 1
ATOM 511 O O . ALA A 1 70 ? 4.162 3.076 26.682 1.00 81.00 70 ALA A O 1
ATOM 512 N N . ASP A 1 71 ? 5.457 2.218 28.312 1.00 81.69 71 ASP A N 1
ATOM 513 C CA . ASP A 1 71 ? 5.342 3.372 29.199 1.00 81.69 71 ASP A CA 1
ATOM 514 C C . ASP A 1 71 ? 5.939 4.624 28.524 1.00 81.69 71 ASP A C 1
ATOM 516 O O . ASP A 1 71 ? 7.010 4.583 27.913 1.00 81.69 71 ASP A O 1
ATOM 520 N N . GLY A 1 72 ? 5.254 5.757 28.636 1.00 75.00 72 GLY A N 1
ATOM 521 C CA . GLY A 1 72 ? 5.604 7.019 27.977 1.00 75.00 72 GLY A CA 1
ATOM 522 C C . GLY A 1 72 ? 5.054 7.208 26.556 1.00 75.00 72 GLY A C 1
ATOM 523 O O . GLY A 1 72 ? 5.560 8.078 25.845 1.00 75.00 72 GLY A O 1
ATOM 524 N N . ALA A 1 73 ? 4.099 6.390 26.100 1.00 74.06 73 ALA A N 1
ATOM 525 C CA . ALA A 1 73 ? 3.595 6.421 24.727 1.00 74.06 73 ALA A CA 1
ATOM 526 C C . ALA A 1 73 ? 3.032 7.798 24.327 1.00 74.06 73 ALA A C 1
ATOM 528 O O . ALA A 1 73 ? 2.124 8.338 24.952 1.00 74.06 73 ALA A O 1
ATOM 529 N N . ALA A 1 74 ? 3.544 8.350 23.226 1.00 73.69 74 ALA A N 1
ATOM 530 C CA . ALA A 1 74 ? 3.083 9.616 22.671 1.00 73.69 74 ALA A CA 1
ATOM 531 C C . ALA A 1 74 ? 2.667 9.448 21.209 1.00 73.69 74 ALA A C 1
ATOM 533 O O . ALA A 1 74 ? 3.351 8.782 20.423 1.00 73.69 74 ALA A O 1
ATOM 534 N N . GLY A 1 75 ? 1.551 10.085 20.858 1.00 73.31 75 GLY A N 1
ATOM 535 C CA . GLY A 1 75 ? 0.919 9.986 19.549 1.00 73.31 75 GLY A CA 1
ATOM 536 C C . GLY A 1 75 ? 0.282 8.617 19.320 1.00 73.31 75 GLY A C 1
ATOM 537 O O . GLY A 1 75 ? 0.762 7.599 19.812 1.00 73.31 75 GLY A O 1
ATOM 538 N N . LEU A 1 76 ? -0.785 8.579 18.522 1.00 72.06 76 LEU A N 1
ATOM 539 C CA . LEU A 1 76 ? -1.558 7.357 18.250 1.00 72.06 76 LEU A CA 1
ATOM 540 C C . LEU A 1 76 ? -0.728 6.199 17.667 1.00 72.06 76 LEU A C 1
ATOM 542 O O . LEU A 1 76 ? -1.075 5.044 17.883 1.00 72.06 76 LEU A O 1
ATOM 546 N N . GLY A 1 77 ? 0.404 6.483 17.014 1.00 72.00 77 GLY A N 1
ATOM 547 C CA . GLY A 1 77 ? 1.317 5.453 16.500 1.00 72.00 77 GLY A CA 1
ATOM 548 C C . GLY A 1 77 ? 2.028 4.615 17.574 1.00 72.00 77 GLY A C 1
ATOM 549 O O . GLY A 1 77 ? 2.580 3.567 17.253 1.00 72.00 77 GLY A O 1
ATOM 550 N N . SER A 1 78 ? 1.994 5.042 18.840 1.00 76.88 78 SER A N 1
ATOM 551 C CA . SER A 1 78 ? 2.561 4.313 19.987 1.00 76.88 78 SER A CA 1
ATOM 552 C C . SER A 1 78 ? 1.511 3.488 20.752 1.00 76.88 78 SER A C 1
ATOM 554 O O . SER A 1 78 ? 1.723 3.122 21.908 1.00 76.88 78 SER A O 1
ATOM 556 N N . TRP A 1 79 ? 0.370 3.198 20.125 1.00 82.06 79 TRP A N 1
ATOM 557 C CA . TRP A 1 79 ? -0.762 2.488 20.725 1.00 82.06 79 TRP A CA 1
ATOM 558 C C . TRP A 1 79 ? -1.126 1.249 19.915 1.00 82.06 79 TRP A C 1
ATOM 560 O O . TRP A 1 79 ? -0.752 1.115 18.748 1.00 82.06 79 TRP A O 1
ATOM 570 N N . ARG A 1 80 ? -1.855 0.315 20.530 1.00 84.38 80 ARG A N 1
ATOM 571 C CA . ARG A 1 80 ? -2.309 -0.908 19.867 1.00 84.38 80 ARG A CA 1
ATOM 572 C C . ARG A 1 80 ? -3.624 -1.411 20.446 1.00 84.38 80 ARG A C 1
ATOM 574 O O . ARG A 1 80 ? -3.820 -1.395 21.657 1.00 84.38 80 ARG A O 1
ATOM 581 N N . GLY A 1 81 ? -4.512 -1.895 19.582 1.00 88.25 81 GLY A N 1
ATOM 582 C CA . GLY A 1 81 ? -5.708 -2.606 20.019 1.00 88.25 81 GLY A CA 1
ATOM 583 C C . GLY A 1 81 ? -5.345 -3.955 20.640 1.00 88.25 81 GLY A C 1
ATOM 584 O O . GLY A 1 81 ? -4.335 -4.565 20.270 1.00 88.25 81 GLY A O 1
ATOM 585 N N . ARG A 1 82 ? -6.181 -4.442 21.556 1.00 90.44 82 ARG A N 1
ATOM 586 C CA . ARG A 1 82 ? -6.116 -5.799 22.107 1.00 90.44 82 ARG A CA 1
ATOM 587 C C . ARG A 1 82 ? -7.385 -6.553 21.714 1.00 90.44 82 ARG A C 1
ATOM 589 O O . ARG A 1 82 ? -8.468 -6.205 22.159 1.00 90.44 82 ARG A O 1
ATOM 596 N N . CYS A 1 83 ? -7.223 -7.560 20.868 1.00 90.69 83 CYS A N 1
ATOM 597 C CA . CYS A 1 83 ? -8.291 -8.382 20.322 1.00 90.69 83 CYS A CA 1
ATOM 598 C C . CYS A 1 83 ? -8.008 -9.851 20.633 1.00 90.69 83 CYS A C 1
ATOM 600 O O . CYS A 1 83 ? -7.011 -10.395 20.153 1.00 90.69 83 CYS A O 1
ATOM 602 N N . GLN A 1 84 ? -8.859 -10.497 21.426 1.00 91.56 84 GLN A N 1
ATOM 603 C CA . GLN A 1 84 ? -8.690 -11.885 21.879 1.00 91.56 84 GLN A CA 1
ATOM 604 C C . GLN A 1 84 ? -7.336 -12.113 22.571 1.00 91.56 84 GLN A C 1
ATOM 606 O O . GLN A 1 84 ? -6.611 -13.076 22.303 1.00 91.56 84 GLN A O 1
ATOM 611 N N . GLY A 1 85 ? -6.938 -11.154 23.407 1.00 87.19 85 GLY A N 1
ATOM 612 C CA . GLY A 1 85 ? -5.627 -11.107 24.053 1.00 87.19 85 GLY A CA 1
ATOM 613 C C . GLY A 1 85 ? -4.440 -10.905 23.101 1.00 87.19 85 GLY A C 1
ATOM 614 O O . GLY A 1 85 ? -3.301 -10.879 23.566 1.00 87.19 85 GLY A O 1
ATOM 615 N N . GLN A 1 86 ? -4.670 -10.755 21.792 1.00 86.06 86 GLN A N 1
ATOM 616 C CA . GLN A 1 86 ? -3.627 -10.518 20.801 1.00 86.06 86 GLN A CA 1
ATO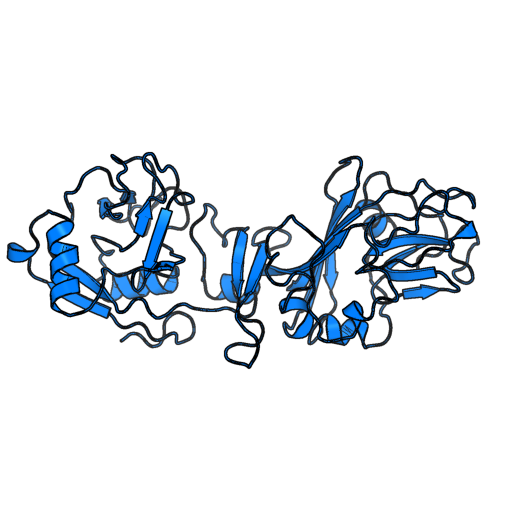M 617 C C . GLN A 1 86 ? -3.598 -9.061 20.342 1.00 86.06 86 GLN A C 1
ATOM 619 O O . GLN A 1 86 ? -4.632 -8.401 20.244 1.00 86.06 86 GLN A O 1
ATOM 624 N N . PRO A 1 87 ? -2.414 -8.533 20.017 1.00 83.75 87 PRO A N 1
ATOM 625 C CA . PRO A 1 87 ? -2.324 -7.186 19.492 1.00 83.75 87 PRO A CA 1
ATOM 626 C C . PRO A 1 87 ? -2.955 -7.053 18.096 1.00 83.75 87 PRO A C 1
ATOM 628 O O . PRO A 1 87 ? -2.656 -7.838 17.193 1.00 83.75 87 PRO A O 1
ATOM 631 N N . CYS A 1 88 ? -3.756 -6.014 17.884 1.00 81.81 88 CYS A N 1
ATOM 632 C CA . CYS A 1 88 ? -4.533 -5.826 16.664 1.00 81.81 88 CYS A CA 1
ATOM 633 C C . CYS A 1 88 ? -4.606 -4.348 16.237 1.00 81.81 88 CYS A C 1
ATOM 635 O O . CYS A 1 88 ? -4.363 -3.441 17.035 1.00 81.81 88 CYS A O 1
ATOM 637 N N . ASP A 1 89 ? -4.912 -4.110 14.958 1.00 79.88 89 ASP A N 1
ATOM 638 C CA . ASP A 1 89 ? -5.068 -2.752 14.411 1.00 79.88 89 ASP A CA 1
ATOM 639 C C . ASP A 1 89 ? -6.316 -2.064 14.996 1.00 79.88 89 ASP A C 1
ATOM 641 O O . ASP A 1 89 ? -7.242 -2.743 15.439 1.00 79.88 89 ASP A O 1
ATOM 645 N N . PHE A 1 90 ? -6.362 -0.736 15.028 1.00 84.56 90 PHE A N 1
ATOM 646 C CA . PHE A 1 90 ? -7.498 0.008 15.580 1.00 84.56 90 PHE A CA 1
ATOM 647 C C . PHE A 1 90 ? -7.665 1.361 14.883 1.00 84.56 90 PHE A C 1
ATOM 649 O O . PHE A 1 90 ? -6.750 1.852 14.213 1.00 84.56 90 PHE A O 1
ATOM 656 N N . TRP A 1 91 ? -8.824 1.981 15.097 1.00 84.19 91 TRP A N 1
ATOM 657 C CA . TRP A 1 91 ? -9.126 3.325 14.623 1.00 84.19 91 TRP A CA 1
ATOM 658 C C . TRP A 1 91 ? -10.014 4.072 15.620 1.00 84.19 91 TRP A C 1
ATOM 660 O O . TRP A 1 91 ? -11.075 3.575 15.961 1.00 84.19 91 TRP A O 1
ATOM 670 N N . ILE A 1 92 ? -9.628 5.260 16.083 1.00 81.19 92 ILE A N 1
ATOM 671 C CA . ILE A 1 92 ? -10.426 6.062 17.041 1.00 81.19 92 ILE A CA 1
ATOM 672 C C . ILE A 1 92 ? -10.607 7.530 16.628 1.00 81.19 92 ILE A C 1
ATOM 674 O O . ILE A 1 92 ? -11.497 8.208 17.134 1.00 81.19 92 ILE A O 1
ATOM 678 N N . ALA A 1 93 ? -9.775 8.041 15.723 1.00 76.19 93 ALA A N 1
ATOM 679 C CA . ALA A 1 93 ? -9.768 9.444 15.315 1.00 76.19 93 ALA A CA 1
ATOM 680 C C . ALA A 1 93 ? -8.921 9.625 14.057 1.00 76.19 93 ALA A C 1
ATOM 682 O O . ALA A 1 93 ? -7.875 8.992 13.963 1.00 76.19 93 ALA A O 1
ATOM 683 N N . ASP A 1 94 ? -9.332 10.520 13.154 1.00 62.16 94 ASP A N 1
ATOM 684 C CA . ASP A 1 94 ? -8.591 10.797 11.921 1.00 62.16 94 ASP A CA 1
ATOM 685 C C . ASP A 1 94 ? -7.195 11.391 12.227 1.00 62.16 94 ASP A C 1
ATOM 687 O O . ASP A 1 94 ? -6.220 10.894 11.680 1.00 62.16 94 ASP A O 1
ATOM 691 N N . GLU A 1 95 ? -7.086 12.379 13.137 1.00 63.47 95 GLU A N 1
ATOM 692 C CA . GLU A 1 95 ? -5.831 12.980 13.642 1.00 63.47 95 GLU A CA 1
ATOM 693 C C . GLU A 1 95 ? -6.035 13.804 14.922 1.00 63.47 95 GLU A C 1
ATOM 695 O O . GLU A 1 95 ? -7.166 14.166 15.220 1.00 63.47 95 GLU A O 1
ATOM 700 N N . ALA A 1 96 ? -4.946 14.139 15.641 1.00 59.09 96 ALA A N 1
ATOM 701 C CA . ALA A 1 96 ? -4.836 15.159 16.712 1.00 59.09 96 ALA A CA 1
ATOM 702 C C . ALA A 1 96 ? -5.816 15.073 17.907 1.00 59.09 96 ALA A C 1
ATOM 704 O O . ALA A 1 96 ? -5.757 15.895 18.820 1.00 59.09 96 ALA A O 1
ATOM 705 N N . CYS A 1 97 ? -6.674 14.057 17.926 1.00 68.81 97 CYS A N 1
ATOM 706 C CA . CYS A 1 97 ? -7.782 13.897 18.863 1.00 68.81 97 CYS A CA 1
ATOM 707 C C . CYS A 1 97 ? -7.628 12.676 19.773 1.00 68.81 97 CYS A C 1
ATOM 709 O O . CYS A 1 97 ? -8.580 12.242 20.413 1.00 68.81 97 CYS A O 1
ATOM 711 N N . GLY A 1 98 ? -6.429 12.102 19.851 1.00 65.00 98 GLY A N 1
ATOM 712 C CA . GLY A 1 98 ? -6.137 11.077 20.842 1.00 65.00 98 GLY A CA 1
ATOM 713 C C . GLY A 1 98 ? -4.654 10.756 20.987 1.00 65.00 98 GLY A C 1
ATOM 714 O O . GLY A 1 98 ? -3.832 11.176 20.171 1.00 65.00 98 GLY A O 1
ATOM 715 N N . GLY A 1 99 ? -4.312 10.013 22.042 1.00 60.91 99 GLY A N 1
ATOM 716 C CA . GLY A 1 99 ? -2.960 9.487 22.278 1.00 60.91 99 GLY A CA 1
ATOM 717 C C . GLY A 1 99 ? -1.906 10.541 22.629 1.00 60.91 99 GLY A C 1
ATOM 718 O O . GLY A 1 99 ? -0.708 10.269 22.536 1.00 60.91 99 GLY A O 1
ATOM 719 N N . SER A 1 100 ? -2.319 11.751 23.005 1.00 53.88 100 SER A N 1
ATOM 720 C CA . SER A 1 100 ? -1.423 12.810 23.459 1.00 53.88 100 SER A CA 1
ATOM 721 C C . SER A 1 100 ? -1.524 12.977 24.976 1.00 53.88 100 SER A C 1
ATOM 723 O O . SER A 1 100 ? -2.188 13.899 25.443 1.00 53.88 100 SER A O 1
ATOM 725 N N . ASN A 1 101 ? -0.760 12.147 25.701 1.00 59.81 101 ASN A N 1
ATOM 726 C CA . ASN A 1 101 ? -0.178 12.450 27.018 1.00 59.81 101 ASN A CA 1
ATOM 727 C C . ASN A 1 101 ? -0.985 12.069 28.290 1.00 59.81 101 ASN A C 1
ATOM 729 O O . ASN A 1 101 ? -1.435 12.962 29.009 1.00 59.81 101 ASN A O 1
ATOM 733 N N . GLY A 1 102 ? -1.060 10.773 28.632 1.00 53.22 102 GLY A N 1
ATOM 734 C CA . GLY A 1 102 ? -1.422 10.299 29.980 1.00 53.22 102 GLY A CA 1
ATOM 735 C C . GLY A 1 102 ? -0.250 9.740 30.804 1.00 53.22 102 GLY A C 1
ATOM 736 O O . GLY A 1 102 ? 0.915 10.025 30.515 1.00 53.22 102 GLY A O 1
ATOM 737 N N . ASP A 1 103 ? -0.551 9.031 31.902 1.00 61.25 103 ASP A N 1
ATOM 738 C CA . ASP A 1 103 ? 0.422 8.551 32.909 1.00 61.25 103 ASP A CA 1
ATOM 739 C C . ASP A 1 103 ? 1.152 7.244 32.520 1.00 61.25 103 ASP A C 1
ATOM 741 O O . ASP A 1 103 ? 2.121 6.862 33.182 1.00 61.25 103 ASP A O 1
ATOM 745 N N . ASN A 1 104 ? 0.751 6.655 31.387 1.00 62.16 104 ASN A N 1
ATOM 746 C CA . ASN A 1 104 ? 1.401 5.636 30.572 1.00 62.16 104 ASN A CA 1
ATOM 747 C C . ASN A 1 104 ? 1.875 4.381 31.314 1.00 62.16 104 ASN A C 1
ATOM 749 O O . ASN A 1 104 ? 3.079 4.131 31.422 1.00 62.16 104 ASN A O 1
ATOM 753 N N . THR A 1 105 ? 0.928 3.538 31.723 1.00 73.38 105 THR A N 1
ATOM 754 C CA . THR A 1 105 ? 1.214 2.118 31.982 1.00 73.38 105 THR A CA 1
ATOM 755 C C . THR A 1 105 ? 0.576 1.250 30.903 1.00 73.38 105 THR A C 1
ATOM 757 O O . THR A 1 105 ? -0.529 1.534 30.445 1.00 73.38 105 THR A O 1
ATOM 760 N N . VAL A 1 106 ? 1.251 0.170 30.503 1.00 80.06 106 VAL A N 1
ATOM 761 C CA . VAL A 1 106 ? 0.802 -0.768 29.444 1.00 80.06 106 VAL A CA 1
ATOM 762 C C . VAL A 1 106 ? -0.548 -1.462 29.696 1.00 80.06 106 VAL A C 1
ATOM 764 O O . VAL A 1 106 ? -1.094 -2.100 28.791 1.00 80.06 106 VAL A O 1
ATOM 767 N N . ASP A 1 107 ? -1.100 -1.330 30.902 1.00 80.44 107 ASP A N 1
ATOM 768 C CA . ASP A 1 107 ? -2.360 -1.953 31.313 1.00 80.44 107 ASP A CA 1
ATOM 769 C C . ASP A 1 107 ? -3.564 -0.992 31.300 1.00 80.44 107 ASP A C 1
ATOM 771 O O . ASP A 1 107 ? -4.709 -1.447 31.386 1.00 80.44 107 ASP A O 1
ATOM 775 N N . SER A 1 108 ? -3.335 0.315 31.132 1.00 84.25 108 SER A N 1
ATOM 776 C CA . SER A 1 108 ? -4.395 1.324 31.014 1.00 84.25 108 SER A CA 1
ATOM 777 C C . SER A 1 108 ? -4.878 1.430 29.570 1.00 84.25 108 SER A C 1
ATOM 779 O O . SER A 1 108 ? -4.075 1.583 28.649 1.00 84.25 108 SER A O 1
ATOM 781 N N . ALA A 1 109 ? -6.191 1.358 29.360 1.00 89.12 109 ALA A N 1
ATOM 782 C CA . ALA A 1 109 ? -6.774 1.568 28.042 1.00 89.12 109 ALA A CA 1
ATOM 783 C C . ALA A 1 109 ? -7.108 3.050 27.819 1.00 89.12 109 ALA A C 1
ATOM 785 O O . ALA A 1 109 ? -7.251 3.822 28.771 1.00 89.12 109 ALA A O 1
ATOM 786 N N . LEU A 1 110 ? -7.286 3.429 26.554 1.00 88.94 110 LEU A N 1
ATOM 787 C CA . LEU A 1 110 ? -7.772 4.756 26.191 1.00 88.94 110 LEU A CA 1
ATOM 788 C C . LEU A 1 110 ? -9.223 4.962 26.646 1.00 88.94 110 LEU A C 1
ATOM 790 O O . LEU A 1 110 ? -10.115 4.148 26.377 1.00 88.94 110 LEU A O 1
ATOM 794 N N . ILE A 1 111 ? -9.454 6.108 27.277 1.00 88.56 111 ILE A N 1
ATOM 795 C CA . ILE A 1 111 ? -10.745 6.572 27.778 1.00 88.56 111 ILE A CA 1
ATOM 796 C C . ILE A 1 111 ? -11.127 7.902 27.134 1.00 88.56 111 ILE A C 1
ATOM 798 O O . ILE A 1 111 ? -10.280 8.721 26.777 1.00 88.56 111 ILE A O 1
ATOM 802 N N . LEU A 1 112 ? -12.430 8.112 26.967 1.00 88.12 112 LEU A N 1
ATOM 803 C CA . LEU A 1 112 ? -12.980 9.347 26.423 1.00 88.12 112 LEU A CA 1
ATOM 804 C C . LEU A 1 112 ? -12.901 10.462 27.479 1.00 88.12 112 LEU A C 1
ATOM 806 O O . LEU A 1 112 ? -13.660 10.457 28.448 1.00 88.12 112 LEU A O 1
ATOM 810 N N . GLN A 1 113 ? -12.020 11.439 27.268 1.00 84.06 113 GLN A N 1
ATOM 811 C CA . GLN A 1 113 ? -11.827 12.585 28.166 1.00 84.06 113 GLN A CA 1
ATOM 812 C C . GLN A 1 113 ? -12.780 13.739 27.883 1.00 84.06 113 GLN A C 1
ATOM 814 O O . GLN A 1 113 ? -13.247 14.428 28.790 1.00 84.06 113 GLN A O 1
ATOM 819 N N . ALA A 1 114 ? -13.058 13.974 26.603 1.00 83.62 114 ALA A N 1
ATOM 820 C CA . ALA A 1 114 ? -13.945 15.035 26.160 1.00 83.62 114 ALA A CA 1
ATOM 821 C C . ALA A 1 114 ? -14.813 14.545 25.006 1.00 83.62 114 ALA A C 1
ATOM 823 O O . ALA A 1 114 ? -14.346 13.831 24.117 1.00 83.62 114 ALA A O 1
ATOM 824 N N . GLY A 1 115 ? -16.083 14.951 25.018 1.00 83.19 115 GLY A N 1
ATOM 825 C CA . GLY A 1 115 ? -17.012 14.654 23.933 1.00 83.19 115 GLY A CA 1
ATOM 826 C C . GLY A 1 115 ? -16.607 15.305 22.600 1.00 83.19 115 GLY A C 1
ATOM 827 O O . GLY A 1 115 ? -15.660 16.094 22.549 1.00 83.19 115 GLY A O 1
ATOM 828 N N . PRO A 1 116 ? -17.334 14.995 21.514 1.00 85.44 116 PRO A N 1
ATOM 829 C CA . PRO A 1 116 ? -17.056 15.520 20.182 1.00 85.44 116 PRO A CA 1
ATOM 830 C C . PRO A 1 116 ? -16.932 17.049 20.107 1.00 85.44 116 PRO A C 1
ATOM 832 O O . PRO A 1 116 ? -17.784 17.781 20.612 1.00 85.44 116 PRO A O 1
ATOM 835 N N . THR A 1 117 ? -15.910 17.532 19.403 1.00 83.19 117 THR A N 1
ATOM 836 C CA . THR A 1 117 ? -15.719 18.945 19.035 1.00 83.19 117 THR A CA 1
ATOM 837 C C . THR A 1 117 ? -15.621 19.080 17.509 1.00 83.19 117 THR A C 1
ATOM 839 O O . THR A 1 117 ? -15.478 18.067 16.823 1.00 83.19 117 THR A O 1
ATOM 842 N N . PRO A 1 118 ? -15.690 20.296 16.931 1.00 81.06 118 PRO A N 1
ATOM 843 C CA . PRO A 1 118 ? -15.462 20.480 15.495 1.00 81.06 118 PRO A CA 1
ATOM 844 C C . PRO A 1 118 ? -14.104 19.950 15.015 1.00 81.06 118 PRO A C 1
ATOM 846 O O . PRO A 1 118 ? -14.026 19.413 13.914 1.00 81.06 118 PRO A O 1
ATOM 849 N N . ASP A 1 119 ? -13.070 20.062 15.855 1.00 76.62 119 ASP A N 1
ATOM 850 C CA . ASP A 1 119 ? -11.719 19.573 15.557 1.00 76.62 119 ASP A CA 1
ATOM 851 C C . ASP A 1 119 ? -11.584 18.067 15.841 1.00 76.62 119 ASP A C 1
ATOM 853 O O . ASP A 1 119 ? -10.839 17.371 15.162 1.00 76.62 119 ASP A O 1
ATOM 857 N N . CYS A 1 120 ? -12.357 17.555 16.806 1.00 78.81 120 CYS A N 1
ATOM 858 C CA . CYS A 1 120 ? -12.369 16.161 17.242 1.00 78.81 120 CYS A CA 1
ATOM 859 C C . CYS A 1 120 ? -13.782 15.578 17.211 1.00 78.81 120 CYS A C 1
ATOM 861 O O . CYS A 1 120 ? -14.387 15.364 18.265 1.00 78.81 120 CYS A O 1
ATOM 863 N N . PRO A 1 121 ? -14.338 15.280 16.023 1.00 78.19 121 PRO A N 1
ATOM 864 C CA . PRO A 1 121 ? -15.750 14.918 15.865 1.00 78.19 121 PRO A CA 1
ATOM 865 C C . PRO A 1 121 ? -16.143 13.588 16.521 1.00 78.19 121 PRO A C 1
ATOM 867 O O . PRO A 1 121 ? -17.325 13.265 16.590 1.00 78.19 121 PRO A O 1
ATOM 870 N N . ARG A 1 122 ? -15.173 12.810 17.005 1.00 81.94 122 ARG A N 1
ATOM 871 C CA . ARG A 1 122 ? -15.385 11.531 17.702 1.00 81.94 122 ARG A CA 1
ATOM 872 C C . ARG A 1 122 ? -14.916 11.544 19.153 1.00 81.94 122 ARG A C 1
ATOM 874 O O . ARG A 1 122 ? -14.944 10.514 19.814 1.00 81.94 122 ARG A O 1
ATOM 881 N N . GLY A 1 123 ? -14.575 12.729 19.652 1.00 85.38 123 GLY A N 1
ATOM 882 C CA . GLY A 1 123 ? -14.099 12.944 21.008 1.00 85.38 123 GLY A CA 1
ATOM 883 C C . GLY A 1 123 ? -12.584 12.880 21.135 1.00 85.38 123 GLY A C 1
ATOM 884 O O . GLY A 1 123 ? -11.870 12.622 20.165 1.00 85.38 123 GLY A O 1
ATOM 885 N N . VAL A 1 124 ? -12.120 13.175 22.347 1.00 84.38 124 VAL A N 1
ATOM 886 C CA . VAL A 1 124 ? -10.705 13.163 22.717 1.00 84.38 124 VAL A CA 1
ATOM 887 C C . VAL A 1 124 ? -10.429 11.955 23.600 1.00 84.38 124 VAL A C 1
ATOM 889 O O . VAL A 1 124 ? -11.008 11.858 24.682 1.00 84.38 124 VAL A O 1
ATOM 892 N N . TYR A 1 125 ? -9.556 11.058 23.140 1.00 85.62 125 TYR A N 1
ATOM 893 C CA . TYR A 1 125 ? -9.171 9.842 23.866 1.00 85.62 125 TYR A CA 1
ATOM 894 C C . TYR A 1 125 ? -7.748 9.933 24.423 1.00 85.62 125 TYR A C 1
ATOM 896 O O . TYR A 1 125 ? -6.798 10.139 23.665 1.00 85.62 125 TYR A O 1
ATOM 904 N N . ASP A 1 126 ? -7.574 9.704 25.721 1.00 81.31 126 ASP A N 1
ATOM 905 C CA . ASP A 1 126 ? -6.252 9.564 26.345 1.00 81.31 126 ASP A CA 1
ATOM 906 C C . ASP A 1 126 ? -6.267 8.517 27.472 1.00 81.31 126 ASP A C 1
ATOM 908 O O . ASP A 1 126 ? -7.287 7.875 27.718 1.00 81.31 126 ASP A O 1
ATOM 912 N N . ASP A 1 127 ? -5.130 8.331 28.136 1.00 79.25 127 ASP A N 1
ATOM 913 C CA . ASP A 1 127 ? -4.956 7.527 29.347 1.00 79.25 127 ASP A CA 1
ATOM 914 C C . ASP A 1 127 ? -4.507 8.373 30.557 1.00 79.25 127 ASP A C 1
ATOM 916 O O . ASP A 1 127 ? -3.775 7.899 31.424 1.00 79.25 127 ASP A O 1
ATOM 920 N N . ALA A 1 128 ? -4.877 9.654 30.625 1.00 72.19 128 ALA A N 1
ATOM 921 C CA . ALA A 1 128 ? -4.571 10.545 31.740 1.00 72.19 128 ALA A CA 1
ATOM 922 C C . ALA A 1 128 ? -5.390 10.146 32.981 1.00 72.19 128 ALA A C 1
ATOM 924 O O . ALA A 1 128 ? -6.360 10.798 33.373 1.00 72.19 128 ALA A O 1
ATOM 925 N N . GLY A 1 129 ? -4.975 9.048 33.611 1.00 71.44 129 GLY A N 1
ATOM 926 C CA . GLY A 1 129 ? -5.592 8.439 34.778 1.00 71.44 129 GLY A CA 1
ATOM 927 C C . GLY A 1 129 ? -6.531 7.270 34.459 1.00 71.44 129 GLY A C 1
ATOM 928 O O . GLY A 1 129 ? -6.821 6.925 33.317 1.00 71.44 129 GLY A O 1
ATOM 929 N N . LEU A 1 130 ? -7.036 6.650 35.527 1.00 71.88 130 LEU A N 1
ATOM 930 C CA . LEU A 1 130 ? -7.882 5.448 35.467 1.00 71.88 130 LEU A CA 1
ATOM 931 C C . LEU A 1 130 ? -9.388 5.747 35.541 1.00 71.88 130 LEU A C 1
ATOM 933 O O . LEU A 1 130 ? -10.188 4.810 35.592 1.00 71.88 130 LEU A O 1
ATOM 937 N N . SER A 1 131 ? -9.768 7.029 35.601 1.00 77.19 131 SER A N 1
ATOM 938 C CA . SER A 1 131 ? -11.147 7.457 35.849 1.00 77.19 131 SER A CA 1
ATOM 939 C C . SER A 1 131 ? -11.902 7.699 34.539 1.00 77.19 131 SER A C 1
ATOM 941 O O . SER A 1 131 ? -11.561 8.600 33.779 1.00 77.19 131 SER A O 1
ATOM 943 N N . VAL A 1 132 ? -12.936 6.907 34.269 1.00 76.31 132 VAL A N 1
ATOM 944 C CA . VAL A 1 132 ? -13.820 7.038 33.107 1.00 76.31 132 VAL A CA 1
ATOM 945 C C . VAL A 1 132 ? -14.764 8.226 33.325 1.00 76.31 132 VAL A C 1
ATOM 947 O O . VAL A 1 132 ? -15.711 8.154 34.107 1.00 76.31 132 VAL A O 1
ATOM 950 N N . VAL A 1 133 ? -14.513 9.329 32.614 1.00 65.69 133 VAL A N 1
ATOM 951 C CA . VAL A 1 133 ? -15.215 10.617 32.796 1.00 65.69 133 VAL A CA 1
ATOM 952 C C . VAL A 1 133 ? -16.687 10.557 32.355 1.00 65.69 133 VAL A C 1
ATOM 954 O O . VAL A 1 133 ? -17.547 11.210 32.946 1.00 65.69 133 VAL A O 1
ATOM 957 N N . ALA A 1 134 ? -16.997 9.743 31.342 1.00 64.00 134 ALA A N 1
ATOM 958 C CA . ALA A 1 134 ? -18.350 9.504 30.833 1.00 64.00 134 ALA A CA 1
ATOM 959 C C . ALA A 1 134 ? -18.928 8.184 31.380 1.00 64.00 134 ALA A C 1
ATOM 961 O O . ALA A 1 134 ? -19.237 7.264 30.621 1.00 64.00 134 ALA A O 1
ATOM 962 N N . ALA A 1 135 ? -19.021 8.072 32.707 1.00 61.91 135 ALA A N 1
ATOM 963 C CA . ALA A 1 135 ? -19.449 6.843 33.364 1.00 61.91 135 ALA A CA 1
ATOM 964 C C . ALA A 1 135 ? -20.901 6.451 33.022 1.00 61.91 135 ALA A C 1
ATOM 966 O O . ALA A 1 135 ? -21.791 7.303 32.999 1.00 61.91 135 ALA A O 1
ATOM 967 N N . GLY A 1 136 ? -21.150 5.155 32.794 1.00 75.56 136 GLY A N 1
ATOM 968 C CA . GLY A 1 136 ? -22.517 4.621 32.692 1.00 75.56 136 GLY A CA 1
ATOM 969 C C . GLY A 1 136 ? -22.713 3.417 31.774 1.00 75.56 136 GLY A C 1
ATOM 970 O O . GLY A 1 136 ? -23.644 2.647 32.005 1.00 75.56 136 GLY A O 1
ATOM 971 N N . ALA A 1 137 ? -21.850 3.218 30.773 1.00 89.25 137 ALA A N 1
ATOM 972 C CA . ALA A 1 137 ? -21.923 2.048 29.901 1.00 89.25 137 ALA A CA 1
ATOM 973 C C . ALA A 1 137 ? -20.557 1.627 29.346 1.00 89.25 137 ALA A C 1
ATOM 975 O O . ALA A 1 137 ? -19.709 2.468 29.048 1.00 89.25 137 ALA A O 1
ATOM 976 N N . VAL A 1 138 ? -20.382 0.321 29.141 1.00 93.12 138 VAL A N 1
ATOM 977 C CA . VAL A 1 138 ? -19.261 -0.261 28.391 1.00 93.12 138 VAL A CA 1
ATOM 978 C C . VAL A 1 138 ? -19.794 -1.035 27.192 1.00 93.12 138 VAL A C 1
ATOM 980 O O . VAL A 1 138 ? -20.834 -1.690 27.276 1.00 93.12 138 VAL A O 1
ATOM 983 N N . ILE A 1 139 ? -19.084 -0.959 26.068 1.00 95.88 139 ILE A N 1
ATOM 984 C CA . ILE A 1 139 ? -19.357 -1.798 24.903 1.00 95.88 139 ILE A CA 1
ATOM 985 C C . ILE A 1 139 ? -18.340 -2.934 24.894 1.00 95.88 139 ILE A C 1
ATOM 987 O O . ILE A 1 139 ? -17.134 -2.703 24.802 1.00 95.88 139 ILE A O 1
ATOM 991 N N . CYS A 1 140 ? -18.844 -4.156 24.987 1.00 96.56 140 CYS A N 1
ATOM 992 C CA . CYS A 1 140 ? -18.066 -5.379 24.953 1.00 96.56 140 CYS A CA 1
ATOM 993 C C . CYS A 1 140 ? -18.185 -6.052 23.583 1.00 96.56 140 CYS A C 1
ATOM 995 O O . CYS A 1 140 ? -19.234 -5.980 22.940 1.00 96.56 140 CYS A O 1
ATOM 997 N N . SER A 1 141 ? -17.130 -6.722 23.134 1.00 96.62 141 SER A N 1
ATOM 998 C CA . SER A 1 141 ? -17.053 -7.362 21.822 1.00 96.62 141 SER A CA 1
ATOM 999 C C . SER A 1 141 ? -16.221 -8.639 21.875 1.00 96.62 141 SER A C 1
ATOM 1001 O O . SER A 1 141 ? -15.381 -8.821 22.754 1.00 96.62 141 SER A O 1
ATOM 1003 N N . THR A 1 142 ? -16.453 -9.531 20.916 1.00 94.69 142 THR A N 1
ATOM 1004 C CA . THR A 1 142 ? -15.580 -10.685 20.652 1.00 94.69 142 THR A CA 1
ATOM 1005 C C . THR A 1 142 ? -14.232 -10.265 20.066 1.00 94.69 142 THR A C 1
ATOM 1007 O O . THR A 1 142 ? -13.280 -11.040 20.139 1.00 94.69 142 THR A O 1
ATOM 1010 N N . ASN A 1 143 ? -14.162 -9.061 19.476 1.00 92.88 143 ASN A N 1
ATOM 1011 C CA . ASN A 1 143 ? -12.992 -8.493 18.798 1.00 92.88 143 ASN A CA 1
ATOM 1012 C C . ASN A 1 143 ? -12.336 -9.458 17.782 1.00 92.88 143 ASN A C 1
ATOM 1014 O O . ASN A 1 143 ? -11.144 -9.375 17.507 1.00 92.88 143 ASN A O 1
ATOM 1018 N N . ASP A 1 144 ? -13.111 -10.377 17.211 1.00 86.75 144 ASP A N 1
ATOM 1019 C CA . ASP A 1 144 ? -12.670 -11.419 16.275 1.00 86.75 144 ASP A CA 1
ATOM 1020 C C . ASP A 1 144 ? -12.774 -10.993 14.806 1.00 86.75 144 ASP A C 1
ATOM 1022 O O . ASP A 1 144 ? -12.184 -11.606 13.917 1.00 86.75 144 ASP A O 1
ATOM 1026 N N . ALA A 1 145 ? -13.513 -9.917 14.560 1.00 81.31 145 ALA A N 1
ATOM 1027 C CA . ALA A 1 145 ? -13.745 -9.348 13.253 1.00 81.31 145 ALA A CA 1
ATOM 1028 C C . ALA A 1 145 ? -12.732 -8.242 12.917 1.00 81.31 145 ALA A C 1
ATOM 1030 O O . ALA A 1 145 ? -12.522 -7.293 13.677 1.00 81.31 145 ALA A O 1
ATOM 1031 N N . ALA A 1 146 ? -12.137 -8.339 11.729 1.00 75.06 146 ALA A N 1
ATOM 1032 C CA . ALA A 1 146 ? -11.343 -7.280 11.127 1.00 75.06 146 ALA A CA 1
ATOM 1033 C C . ALA A 1 146 ? -11.620 -7.236 9.617 1.00 75.06 146 ALA A C 1
ATOM 1035 O O . ALA A 1 146 ? -11.581 -8.291 8.979 1.00 75.06 146 ALA A O 1
ATOM 1036 N N . PRO A 1 147 ? -11.858 -6.050 9.036 1.00 75.31 147 PRO A N 1
ATOM 1037 C CA . PRO A 1 147 ? -11.931 -5.921 7.594 1.00 75.31 147 PRO A CA 1
ATOM 1038 C C . PRO A 1 147 ? -10.570 -6.202 6.974 1.00 75.31 147 PRO A C 1
ATOM 1040 O O . PRO A 1 147 ? -9.533 -5.852 7.542 1.00 75.31 147 PRO A O 1
ATOM 1043 N N . GLN A 1 148 ? -10.582 -6.824 5.800 1.00 79.88 148 GLN A N 1
ATOM 1044 C CA . GLN A 1 148 ? -9.377 -7.126 5.038 1.00 79.88 148 GLN A CA 1
ATOM 1045 C C . GLN A 1 148 ? -9.605 -6.696 3.590 1.00 79.88 148 GLN A C 1
ATOM 1047 O O . GLN A 1 148 ? -10.215 -7.435 2.820 1.00 79.88 148 GLN A O 1
ATOM 1052 N N . PRO A 1 149 ? -9.213 -5.462 3.232 1.00 86.44 149 PRO A N 1
ATOM 1053 C CA . PRO A 1 149 ? -9.457 -4.940 1.896 1.00 86.44 149 PRO A CA 1
ATOM 1054 C C . PRO A 1 149 ? -8.554 -5.634 0.894 1.00 86.44 149 PRO A C 1
ATOM 1056 O O . PRO A 1 149 ? -7.412 -5.983 1.210 1.00 86.44 149 PRO A O 1
ATOM 1059 N N . ARG A 1 150 ? -9.030 -5.754 -0.345 1.00 91.81 150 ARG A N 1
ATOM 1060 C CA . ARG A 1 150 ? -8.219 -6.257 -1.452 1.00 91.81 150 ARG A CA 1
ATOM 1061 C C . ARG A 1 150 ? -7.031 -5.360 -1.745 1.00 91.81 150 ARG A C 1
ATOM 1063 O O . ARG A 1 150 ? -5.943 -5.835 -2.073 1.00 91.81 150 ARG A O 1
ATOM 1070 N N . SER A 1 151 ? -7.258 -4.055 -1.656 1.00 93.44 151 SER A N 1
ATOM 1071 C CA . SER A 1 151 ? -6.309 -3.023 -2.047 1.00 93.44 151 SER A CA 1
ATOM 1072 C C . SER A 1 151 ? -6.415 -1.793 -1.151 1.00 93.44 151 SER A C 1
ATOM 1074 O O . SER A 1 151 ? -7.400 -1.570 -0.448 1.00 93.44 151 SER A O 1
ATOM 1076 N N . CYS A 1 152 ? -5.401 -0.940 -1.216 1.00 92.12 152 CYS A N 1
ATOM 1077 C CA . CYS A 1 152 ? -5.375 0.345 -0.528 1.00 92.12 152 CYS A CA 1
ATOM 1078 C C . CYS A 1 152 ? -6.472 1.301 -1.004 1.00 92.12 152 CYS A C 1
ATOM 1080 O O . CYS A 1 152 ? -6.955 2.120 -0.221 1.00 92.12 152 CYS A O 1
ATOM 1082 N N . ARG A 1 153 ? -6.878 1.183 -2.272 1.00 91.44 153 ARG A N 1
ATOM 1083 C CA . ARG A 1 153 ? -8.006 1.919 -2.837 1.00 91.44 153 ARG A CA 1
ATOM 1084 C C . ARG A 1 153 ? -9.313 1.501 -2.186 1.00 91.44 153 ARG A C 1
ATOM 1086 O O . ARG A 1 153 ? -10.035 2.366 -1.714 1.00 91.44 153 ARG A O 1
ATOM 1093 N N . GLU A 1 154 ? -9.577 0.197 -2.108 1.00 88.88 154 GLU A N 1
ATOM 1094 C CA . GLU A 1 154 ? -10.767 -0.319 -1.424 1.00 88.88 154 GLU A CA 1
ATOM 1095 C C . GLU A 1 154 ? -10.769 0.093 0.052 1.00 88.88 154 GLU A C 1
ATOM 1097 O O . GLU A 1 154 ? -11.789 0.541 0.570 1.00 88.88 154 GLU A O 1
ATOM 1102 N N . ALA A 1 155 ? -9.607 0.018 0.712 1.00 83.12 155 ALA A N 1
ATOM 1103 C CA . ALA A 1 155 ? -9.458 0.493 2.082 1.00 83.12 155 ALA A CA 1
ATOM 1104 C C . ALA A 1 155 ? -9.845 1.977 2.213 1.00 83.12 155 ALA A C 1
ATOM 1106 O O . ALA A 1 155 ? -10.568 2.345 3.134 1.00 83.12 155 ALA A O 1
ATOM 1107 N N . SER A 1 156 ? -9.398 2.822 1.281 1.00 80.12 156 SER A N 1
ATOM 1108 C CA . SER A 1 156 ? -9.696 4.257 1.286 1.00 80.12 156 SER A CA 1
ATOM 1109 C C . SER A 1 156 ? -11.170 4.553 0.997 1.00 80.12 156 SER A C 1
ATOM 1111 O O . SER A 1 156 ? -11.815 5.276 1.756 1.00 80.12 156 SER A O 1
ATOM 1113 N N . GLU A 1 157 ? -11.738 3.930 -0.040 1.00 81.44 157 GLU A N 1
ATOM 1114 C CA . GLU A 1 157 ? -13.142 4.096 -0.440 1.00 81.44 157 GLU A CA 1
ATOM 1115 C C . GLU A 1 157 ? -14.116 3.654 0.666 1.00 81.44 157 GLU A C 1
ATOM 1117 O O . GLU A 1 157 ? -15.153 4.289 0.864 1.00 81.44 157 GLU A O 1
ATOM 1122 N N . ASN A 1 158 ? -13.756 2.619 1.433 1.00 75.81 158 ASN A N 1
ATOM 1123 C CA . ASN A 1 158 ? -14.566 2.110 2.541 1.00 75.81 158 ASN A CA 1
ATOM 1124 C C . ASN A 1 158 ? -14.240 2.753 3.905 1.00 75.81 158 ASN A C 1
ATOM 1126 O O . ASN A 1 158 ? -14.879 2.431 4.909 1.00 75.81 158 ASN A O 1
ATOM 1130 N N . GLY A 1 159 ? -13.262 3.661 3.977 1.00 69.75 159 GLY A N 1
ATOM 1131 C CA . GLY A 1 159 ? -12.866 4.318 5.226 1.00 69.75 159 GLY A CA 1
ATOM 1132 C C . GLY A 1 159 ? -12.175 3.395 6.241 1.00 69.75 159 GLY A C 1
ATOM 1133 O O . GLY A 1 159 ? -12.285 3.597 7.456 1.00 69.75 159 GLY A O 1
ATOM 1134 N N . TRP A 1 160 ? -11.486 2.360 5.761 1.00 72.69 160 TRP A N 1
ATOM 1135 C CA . TRP A 1 160 ? -10.736 1.384 6.558 1.00 72.69 160 TRP A CA 1
ATOM 1136 C C . TRP A 1 160 ? -9.336 1.906 6.845 1.00 72.69 160 TRP A C 1
ATOM 1138 O O . TRP A 1 160 ? -8.337 1.424 6.315 1.00 72.69 160 TRP A O 1
ATOM 1148 N N . PHE A 1 161 ? -9.275 2.944 7.670 1.00 64.19 161 PHE A N 1
ATOM 1149 C CA . PHE A 1 161 ? -8.027 3.583 8.060 1.00 64.19 161 PHE A CA 1
ATOM 1150 C C . PHE A 1 161 ? -7.475 2.935 9.336 1.00 64.19 161 PHE A C 1
ATOM 1152 O O . PHE A 1 161 ? -8.230 2.639 10.259 1.00 64.19 161 PHE A O 1
ATOM 1159 N N . ILE A 1 162 ? -6.160 2.709 9.389 1.00 61.53 162 ILE A N 1
ATOM 1160 C CA . ILE A 1 162 ? -5.430 2.283 10.594 1.00 61.53 162 ILE A CA 1
ATOM 1161 C C . ILE A 1 162 ? -4.838 3.545 11.211 1.00 61.53 162 ILE A C 1
ATOM 1163 O O . ILE A 1 162 ? -4.136 4.252 10.501 1.00 61.53 162 ILE A O 1
ATOM 1167 N N . ASN A 1 163 ? -5.085 3.833 12.492 1.00 53.47 163 ASN A N 1
ATOM 1168 C CA . ASN A 1 163 ? -4.608 5.063 13.136 1.00 53.47 163 ASN A CA 1
ATOM 1169 C C . ASN A 1 163 ? -3.072 5.167 13.254 1.00 53.47 163 ASN A C 1
ATOM 1171 O O . ASN A 1 163 ? -2.476 4.806 14.266 1.00 53.47 163 ASN A O 1
ATOM 1175 N N . THR A 1 164 ? -2.450 5.779 12.252 1.00 46.75 164 THR A N 1
ATOM 1176 C CA . THR A 1 164 ? -1.335 6.738 12.387 1.00 46.75 164 THR A CA 1
ATOM 1177 C C . THR A 1 164 ? -1.844 8.109 11.874 1.00 46.75 164 THR A C 1
ATOM 1179 O O . THR A 1 164 ? -2.982 8.158 11.452 1.00 46.75 164 THR A O 1
ATOM 1182 N N . PRO A 1 165 ? -1.185 9.267 12.009 1.00 37.78 165 PRO A N 1
ATOM 1183 C CA . PRO A 1 165 ? -1.838 10.565 11.749 1.00 37.78 165 PRO A CA 1
ATOM 1184 C C . PRO A 1 165 ? -1.914 10.874 10.235 1.00 37.78 165 PRO A C 1
ATOM 1186 O O . PRO A 1 165 ? -0.891 10.712 9.578 1.00 37.78 165 PRO A O 1
ATOM 1189 N N . GLU A 1 166 ? -3.096 11.226 9.691 1.00 35.41 166 GLU A N 1
ATOM 1190 C CA . GLU A 1 166 ? -3.365 12.070 8.486 1.00 35.41 166 GLU A CA 1
ATOM 1191 C C . GLU A 1 166 ? -4.704 11.790 7.757 1.00 35.41 166 GLU A C 1
ATOM 1193 O O . GLU A 1 166 ? -5.053 10.673 7.381 1.00 35.41 166 GLU A O 1
ATOM 1198 N N . THR A 1 167 ? -5.525 12.837 7.585 1.00 36.97 167 THR A N 1
ATOM 1199 C CA . THR A 1 167 ? -6.837 12.774 6.904 1.00 36.97 167 THR A CA 1
ATOM 1200 C C . THR A 1 167 ? -6.706 12.400 5.415 1.00 36.97 167 THR A C 1
ATOM 1202 O O . THR A 1 167 ? -5.847 12.912 4.704 1.00 36.97 167 THR A O 1
ATOM 1205 N N . GLY A 1 168 ? -7.596 11.528 4.917 1.00 47.06 168 GLY A N 1
ATOM 1206 C CA . GLY A 1 168 ? -7.527 10.943 3.558 1.00 47.06 168 GLY A CA 1
ATOM 1207 C C . GLY A 1 168 ? -7.125 9.462 3.529 1.00 47.06 168 GLY A C 1
ATOM 1208 O O . GLY A 1 168 ? -6.973 8.873 2.462 1.00 47.06 168 GLY A O 1
ATOM 1209 N N . GLY A 1 169 ? -6.998 8.867 4.715 1.00 56.88 169 GLY A N 1
ATOM 1210 C CA . GLY A 1 169 ? -6.290 7.618 4.920 1.00 56.88 169 GLY A CA 1
ATOM 1211 C C . GLY A 1 169 ? -4.811 7.875 5.059 1.00 56.88 169 GLY A C 1
ATOM 1212 O O . GLY A 1 169 ? -4.278 8.800 4.463 1.00 56.88 169 GLY A O 1
ATOM 1213 N N . ILE A 1 170 ? -4.155 7.067 5.881 1.00 67.06 170 ILE A N 1
ATOM 1214 C CA . ILE A 1 170 ? -2.768 7.339 6.242 1.00 67.06 170 ILE A CA 1
ATOM 1215 C C . ILE A 1 170 ? -1.875 6.517 5.351 1.00 67.06 170 ILE A C 1
ATOM 1217 O O . ILE A 1 170 ? -2.092 5.312 5.197 1.00 67.06 170 ILE A O 1
ATOM 1221 N N . THR A 1 171 ? -0.870 7.159 4.772 1.00 79.38 171 THR A N 1
ATOM 1222 C CA . THR A 1 171 ? 0.189 6.436 4.088 1.00 79.38 171 THR A CA 1
ATOM 1223 C C . THR A 1 171 ? 0.940 5.563 5.098 1.00 79.38 171 THR A C 1
ATOM 1225 O O . THR A 1 171 ? 1.450 6.050 6.104 1.00 79.38 171 THR A O 1
ATOM 1228 N N . GLY A 1 172 ? 0.995 4.255 4.863 1.00 78.38 172 GLY A N 1
ATOM 1229 C CA . GLY A 1 172 ? 1.517 3.313 5.850 1.00 78.38 172 GLY A CA 1
ATOM 1230 C C . GLY A 1 172 ? 1.341 1.862 5.440 1.00 78.38 172 GLY A C 1
ATOM 1231 O O . GLY A 1 172 ? 0.952 1.565 4.318 1.00 78.38 172 GLY A O 1
ATOM 1232 N N . THR A 1 173 ? 1.633 0.929 6.344 1.00 83.25 173 THR A N 1
ATOM 1233 C CA . THR A 1 173 ? 1.493 -0.507 6.055 1.00 83.25 173 THR A CA 1
ATOM 1234 C C . THR A 1 173 ? 0.135 -1.028 6.513 1.00 83.25 173 THR A C 1
ATOM 1236 O O . THR A 1 173 ? -0.166 -0.993 7.704 1.00 83.25 173 THR A O 1
ATOM 1239 N N . TYR A 1 174 ? -0.644 -1.575 5.584 1.00 83.75 174 TYR A N 1
ATOM 1240 C CA . TYR A 1 174 ? -1.971 -2.139 5.825 1.00 83.75 174 TYR A CA 1
ATOM 1241 C C . TYR A 1 174 ? -1.913 -3.657 5.751 1.00 83.75 174 TYR A C 1
ATOM 1243 O O . TYR A 1 174 ? -1.056 -4.220 5.066 1.00 83.75 174 TYR A O 1
ATOM 1251 N N . ARG A 1 175 ? -2.834 -4.319 6.454 1.00 85.44 175 ARG A N 1
ATOM 1252 C CA . ARG A 1 175 ? -3.122 -5.736 6.236 1.00 85.44 175 ARG A CA 1
ATOM 1253 C C . ARG A 1 175 ? -4.187 -5.845 5.148 1.00 85.44 175 ARG A C 1
ATOM 1255 O O . ARG A 1 175 ? -5.283 -5.327 5.329 1.00 85.44 175 ARG A O 1
ATOM 1262 N N . LEU A 1 176 ? -3.843 -6.488 4.041 1.00 89.50 176 LEU A N 1
ATOM 1263 C CA . LEU A 1 176 ? -4.689 -6.660 2.864 1.00 89.50 176 LEU A CA 1
ATOM 1264 C C . LEU A 1 176 ? -4.934 -8.149 2.609 1.00 89.50 176 LEU A C 1
ATOM 1266 O O . LEU A 1 176 ? -4.124 -8.988 3.003 1.00 89.50 176 LEU A O 1
ATOM 1270 N N . ASP A 1 177 ? -6.007 -8.462 1.896 1.00 91.81 177 ASP A N 1
ATOM 1271 C CA . ASP A 1 177 ? -6.309 -9.805 1.401 1.00 91.81 177 ASP A CA 1
ATOM 1272 C C . ASP A 1 177 ? -6.561 -9.738 -0.111 1.00 91.81 177 ASP A C 1
ATOM 1274 O O . ASP A 1 177 ? -7.616 -9.309 -0.567 1.00 91.81 177 ASP A O 1
ATOM 1278 N N . ALA A 1 178 ? -5.562 -10.135 -0.904 1.00 92.06 178 ALA A N 1
ATOM 1279 C CA . ALA A 1 178 ? -5.529 -9.877 -2.341 1.00 92.06 178 ALA A CA 1
ATOM 1280 C C . ALA A 1 178 ? -6.602 -10.638 -3.141 1.00 92.06 178 ALA A C 1
ATOM 1282 O O . ALA A 1 178 ? -6.879 -10.257 -4.283 1.00 92.06 178 ALA A O 1
ATOM 1283 N N . ASP A 1 179 ? -7.189 -11.701 -2.590 1.00 89.44 179 ASP A N 1
ATOM 1284 C CA . ASP A 1 179 ? -8.244 -12.473 -3.249 1.00 89.44 179 ASP A CA 1
ATOM 1285 C C . ASP A 1 179 ? -9.591 -12.437 -2.508 1.00 89.44 179 ASP A C 1
ATOM 1287 O O . ASP A 1 179 ? -10.603 -12.809 -3.104 1.00 89.44 179 ASP A O 1
ATOM 1291 N N . VAL A 1 180 ? -9.636 -11.841 -1.310 1.00 83.06 180 VAL A N 1
ATOM 1292 C CA . VAL A 1 180 ? -10.836 -11.610 -0.491 1.00 83.06 180 VAL A CA 1
ATOM 1293 C C . VAL A 1 180 ? -11.550 -12.926 -0.195 1.00 83.06 180 VAL A C 1
ATOM 1295 O O . VAL A 1 180 ? -12.502 -13.312 -0.877 1.00 83.06 180 VAL A O 1
ATOM 1298 N N . SER A 1 181 ? -11.123 -13.592 0.880 1.00 76.75 181 SER A N 1
ATOM 1299 C CA . SER A 1 181 ? -11.621 -14.914 1.297 1.00 76.75 181 SER A CA 1
ATOM 1300 C C . SER A 1 181 ? -11.328 -16.049 0.302 1.00 76.75 181 SER A C 1
ATOM 1302 O O . SER A 1 181 ? -12.046 -17.057 0.287 1.00 76.75 181 SER A O 1
ATOM 1304 N N . GLY A 1 182 ? -10.302 -15.903 -0.540 1.00 84.56 182 GLY A N 1
ATOM 1305 C CA . GLY A 1 182 ? -9.770 -16.985 -1.360 1.00 84.56 182 GLY A CA 1
ATOM 1306 C C . GLY A 1 182 ? -8.650 -17.756 -0.644 1.00 84.56 182 GLY A C 1
ATOM 1307 O O . GLY A 1 182 ? -8.538 -17.713 0.582 1.00 84.56 182 GLY A O 1
ATOM 1308 N N . PRO A 1 183 ? -7.870 -18.577 -1.371 1.00 88.12 183 PRO A N 1
ATOM 1309 C CA . PRO A 1 183 ? -6.797 -19.379 -0.784 1.00 88.12 183 PRO A CA 1
ATOM 1310 C C . PRO A 1 183 ? -5.538 -18.587 -0.396 1.00 88.12 183 PRO A C 1
ATOM 1312 O O . PRO A 1 183 ? -4.643 -19.178 0.212 1.00 88.12 183 PRO A O 1
ATOM 1315 N N . MET A 1 184 ? -5.397 -17.319 -0.796 1.00 88.44 184 MET A N 1
ATOM 1316 C CA . MET A 1 184 ? -4.231 -16.512 -0.446 1.00 88.44 184 MET A CA 1
ATOM 1317 C C . MET A 1 184 ? -4.343 -16.002 0.987 1.00 88.44 184 MET A C 1
ATOM 1319 O O . MET A 1 184 ? -5.340 -15.415 1.388 1.00 88.44 184 MET A O 1
ATOM 1323 N N . GLU A 1 185 ? -3.283 -16.205 1.765 1.00 89.62 185 GLU A N 1
ATOM 1324 C CA . GLU A 1 185 ? -3.236 -15.653 3.112 1.00 89.62 185 GLU A CA 1
ATOM 1325 C C . GLU A 1 185 ? -3.145 -14.117 3.066 1.00 89.62 185 GLU A C 1
ATOM 1327 O O . GLU A 1 185 ? -2.446 -13.555 2.210 1.00 89.62 185 GLU A O 1
ATOM 1332 N N . PRO A 1 186 ? -3.783 -13.423 4.021 1.00 89.00 186 PRO A N 1
ATOM 1333 C CA . PRO A 1 186 ? -3.659 -11.981 4.156 1.00 89.00 186 PRO A CA 1
ATOM 1334 C C . PRO A 1 186 ? -2.205 -11.564 4.385 1.00 89.00 186 PRO A C 1
ATOM 1336 O O . PRO A 1 186 ? -1.473 -12.194 5.149 1.00 89.00 186 PRO A O 1
ATOM 1339 N N . TYR A 1 187 ? -1.805 -10.449 3.790 1.00 91.75 187 TYR A N 1
ATOM 1340 C CA . TYR A 1 187 ? -0.422 -9.981 3.733 1.00 91.75 187 TYR A CA 1
ATOM 1341 C C . TYR A 1 187 ? -0.329 -8.504 4.114 1.00 91.75 187 TYR A C 1
ATOM 1343 O O . TYR A 1 187 ? -1.335 -7.805 4.251 1.00 91.75 187 TYR A O 1
ATOM 1351 N N . ARG A 1 188 ? 0.896 -8.013 4.310 1.00 89.50 188 ARG A N 1
ATOM 1352 C CA . ARG A 1 188 ? 1.149 -6.590 4.546 1.00 89.50 188 ARG A CA 1
ATOM 1353 C C . ARG A 1 188 ? 1.602 -5.903 3.266 1.00 89.50 188 ARG A C 1
ATOM 1355 O O . ARG A 1 188 ? 2.468 -6.420 2.566 1.00 89.50 188 ARG A O 1
ATOM 1362 N N . ALA A 1 189 ? 1.077 -4.711 3.006 1.00 93.19 189 ALA A N 1
ATOM 1363 C CA . ALA A 1 189 ? 1.522 -3.864 1.904 1.00 93.19 189 ALA A CA 1
ATOM 1364 C C . ALA A 1 189 ? 1.477 -2.387 2.281 1.00 93.19 189 ALA A C 1
ATOM 1366 O O . ALA A 1 189 ? 0.658 -1.963 3.098 1.00 93.19 189 ALA A O 1
ATOM 1367 N N . TRP A 1 190 ? 2.349 -1.601 1.658 1.00 93.06 190 TRP A N 1
ATOM 1368 C CA . TRP A 1 190 ? 2.352 -0.162 1.814 1.00 93.06 190 TRP A CA 1
ATOM 1369 C C . TRP A 1 190 ? 1.217 0.423 0.988 1.00 93.06 190 TRP A C 1
ATOM 1371 O O . TRP A 1 190 ? 1.125 0.171 -0.216 1.00 93.06 190 TRP A O 1
ATOM 1381 N N . CYS A 1 191 ? 0.382 1.209 1.645 1.00 91.62 191 CYS A N 1
ATOM 1382 C CA . CYS A 1 191 ? -0.616 2.046 1.025 1.00 91.62 191 CYS A CA 1
ATOM 1383 C C . CYS A 1 191 ? -0.104 3.473 0.983 1.00 91.62 191 CYS A C 1
ATOM 1385 O O . CYS A 1 191 ? 0.193 4.033 2.033 1.00 91.62 191 CYS A O 1
ATOM 1387 N N . ASP A 1 192 ? -0.018 4.057 -0.209 1.00 91.50 192 ASP A N 1
ATOM 1388 C CA . ASP A 1 192 ? 0.136 5.502 -0.360 1.00 91.50 192 ASP A CA 1
ATOM 1389 C C . ASP A 1 192 ? -1.250 6.115 -0.594 1.00 91.50 192 ASP A C 1
ATOM 1391 O O . ASP A 1 192 ? -1.902 5.861 -1.611 1.00 91.50 192 ASP A O 1
ATOM 1395 N N . GLN A 1 193 ? -1.715 6.878 0.393 1.00 86.00 193 GLN A N 1
ATOM 1396 C CA . GLN A 1 193 ? -3.061 7.441 0.452 1.00 86.00 193 GLN A CA 1
ATOM 1397 C C . GLN A 1 193 ? -3.114 8.921 0.050 1.00 86.00 193 GLN A C 1
ATOM 1399 O O . GLN A 1 193 ? -4.187 9.521 0.057 1.00 86.00 193 GLN A O 1
ATOM 1404 N N . HIS A 1 194 ? -1.992 9.504 -0.386 1.00 85.44 194 HIS A N 1
ATOM 1405 C CA . HIS A 1 194 ? -1.921 10.931 -0.713 1.00 85.44 194 HIS A CA 1
ATOM 1406 C C . HIS A 1 194 ? -1.393 11.206 -2.121 1.00 85.44 194 HIS A C 1
ATOM 1408 O O . HIS A 1 194 ? -1.926 12.071 -2.825 1.00 85.44 194 HIS A O 1
ATOM 1414 N N . THR A 1 195 ? -0.367 10.483 -2.574 1.00 90.00 195 THR A N 1
ATOM 1415 C CA . THR A 1 195 ? 0.280 10.785 -3.855 1.00 90.00 195 THR A CA 1
ATOM 1416 C C . THR A 1 195 ? -0.708 10.581 -5.000 1.00 90.00 195 THR A C 1
ATOM 1418 O O . THR A 1 195 ? -1.407 9.573 -5.056 1.00 90.00 195 THR A O 1
ATOM 1421 N N . ALA A 1 196 ? -0.809 11.550 -5.916 1.00 91.81 196 ALA A N 1
ATOM 1422 C CA . ALA A 1 196 ? -1.681 11.473 -7.096 1.00 91.81 196 ALA A CA 1
ATOM 1423 C C . ALA A 1 196 ? -3.143 11.049 -6.798 1.00 91.81 196 ALA A C 1
ATOM 1425 O O . ALA A 1 196 ? -3.777 10.378 -7.612 1.00 91.81 196 ALA A O 1
ATOM 1426 N N . GLY A 1 197 ? -3.687 11.423 -5.633 1.00 88.81 197 GLY A N 1
ATOM 1427 C CA . GLY A 1 197 ? -5.058 11.101 -5.211 1.00 88.81 197 GLY A CA 1
ATOM 1428 C C . GLY A 1 197 ? -5.213 9.863 -4.317 1.00 88.81 197 GLY A C 1
ATOM 1429 O O . GLY A 1 197 ? -6.345 9.523 -3.997 1.00 88.81 197 GLY A O 1
ATOM 1430 N N . GLY A 1 198 ? -4.120 9.204 -3.910 1.00 90.12 198 GLY A N 1
ATOM 1431 C CA . GLY A 1 198 ? -4.144 8.130 -2.905 1.00 90.12 198 GLY A CA 1
ATOM 1432 C C . GLY A 1 198 ? -4.712 6.789 -3.376 1.00 90.12 198 GLY A C 1
ATOM 1433 O O . GLY A 1 198 ? -5.043 6.634 -4.544 1.00 90.12 198 GLY A O 1
ATOM 1434 N N . GLY A 1 199 ? -4.826 5.797 -2.491 1.00 91.75 199 GLY A N 1
ATOM 1435 C CA . GLY A 1 199 ? -5.331 4.457 -2.821 1.00 91.75 199 GLY A CA 1
ATOM 1436 C C . GLY A 1 199 ? -4.316 3.523 -3.491 1.00 91.75 199 GLY A C 1
ATOM 1437 O O . GLY A 1 199 ? -4.690 2.471 -4.007 1.00 91.75 199 GLY A O 1
ATOM 1438 N N . TRP A 1 200 ? -3.033 3.871 -3.492 1.00 96.81 200 TRP A N 1
ATOM 1439 C CA . TRP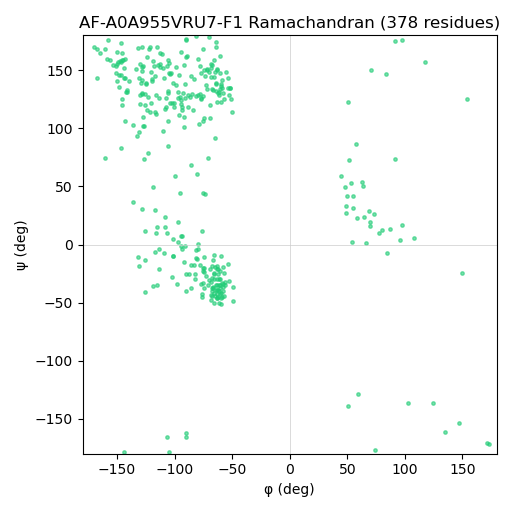 A 1 200 ? -1.994 3.098 -4.170 1.00 96.81 200 TRP A CA 1
ATOM 1440 C C . TRP A 1 200 ? -1.526 1.917 -3.335 1.00 96.81 200 TRP A C 1
ATOM 1442 O O . TRP A 1 200 ? -1.103 2.096 -2.199 1.00 96.81 200 TRP A O 1
ATOM 1452 N N . THR A 1 201 ? -1.527 0.724 -3.924 1.00 97.69 201 THR A N 1
ATOM 1453 C CA . THR A 1 201 ? -1.098 -0.521 -3.273 1.00 97.69 201 THR A CA 1
ATOM 1454 C C . THR A 1 201 ? 0.278 -0.939 -3.758 1.00 97.69 201 THR A C 1
ATOM 1456 O O . THR A 1 201 ? 0.460 -1.151 -4.956 1.00 97.69 201 THR A O 1
ATOM 1459 N N . LEU A 1 202 ? 1.249 -1.087 -2.853 1.00 98.25 202 LEU A N 1
ATOM 1460 C CA . LEU A 1 202 ? 2.567 -1.617 -3.204 1.00 98.25 202 LEU A CA 1
ATOM 1461 C C . LEU A 1 202 ? 2.433 -3.051 -3.724 1.00 98.25 202 LEU A C 1
ATOM 1463 O O . LEU A 1 202 ? 1.822 -3.894 -3.067 1.00 98.25 202 LEU A O 1
ATOM 1467 N N . ALA A 1 203 ? 3.043 -3.334 -4.873 1.00 98.50 203 ALA A N 1
ATOM 1468 C CA . ALA A 1 203 ? 3.041 -4.660 -5.487 1.00 98.50 203 ALA A CA 1
ATOM 1469 C C . ALA A 1 203 ? 4.438 -5.265 -5.641 1.00 98.50 203 ALA A C 1
ATOM 1471 O O . ALA A 1 203 ? 4.611 -6.476 -5.485 1.00 98.50 203 ALA A O 1
ATOM 1472 N N . LEU A 1 204 ? 5.440 -4.432 -5.922 1.00 98.50 204 LEU A N 1
ATOM 1473 C CA . LEU A 1 204 ? 6.813 -4.877 -6.133 1.00 98.50 204 LEU A CA 1
ATOM 1474 C C . LEU A 1 204 ? 7.803 -3.868 -5.552 1.00 98.50 204 LEU A C 1
ATOM 1476 O O . LEU A 1 204 ? 7.611 -2.656 -5.676 1.00 98.50 204 LEU A O 1
ATOM 1480 N N . ARG A 1 205 ? 8.902 -4.372 -4.995 1.00 97.25 205 ARG A N 1
ATOM 1481 C CA . ARG A 1 205 ? 10.086 -3.589 -4.647 1.00 97.25 205 ARG A CA 1
ATOM 1482 C C . ARG A 1 205 ? 11.314 -4.206 -5.296 1.00 97.25 205 ARG A C 1
ATOM 1484 O O . ARG A 1 205 ? 11.532 -5.402 -5.134 1.00 97.25 205 ARG A O 1
ATOM 1491 N N . ALA A 1 206 ? 12.108 -3.402 -5.992 1.00 96.75 206 ALA A N 1
ATOM 1492 C CA . ALA A 1 206 ? 13.256 -3.874 -6.760 1.00 96.75 206 ALA A CA 1
ATOM 1493 C C . ALA A 1 206 ? 14.518 -3.057 -6.463 1.00 96.75 206 ALA A C 1
ATOM 1495 O O . ALA A 1 206 ? 14.453 -1.843 -6.262 1.00 96.75 206 ALA A O 1
ATOM 1496 N N . GLN A 1 207 ? 15.668 -3.725 -6.441 1.00 93.06 207 GLN A N 1
ATOM 1497 C CA . GLN A 1 207 ? 16.963 -3.153 -6.095 1.00 93.06 207 GLN A CA 1
ATOM 1498 C C . GLN A 1 207 ? 17.956 -3.364 -7.227 1.00 93.06 207 GLN A C 1
ATOM 1500 O O . GLN A 1 207 ? 18.227 -4.481 -7.647 1.00 93.06 207 GLN A O 1
ATOM 1505 N N . GLY A 1 208 ? 18.589 -2.283 -7.674 1.00 91.94 208 GLY A N 1
ATOM 1506 C CA . GLY A 1 208 ? 19.409 -2.298 -8.880 1.00 91.94 208 GLY A CA 1
ATOM 1507 C C . GLY A 1 208 ? 20.622 -3.215 -8.833 1.00 91.94 208 GLY A C 1
ATOM 1508 O O . GLY A 1 208 ? 21.086 -3.642 -9.883 1.00 91.94 208 GLY A O 1
ATOM 1509 N N . ARG A 1 209 ? 21.136 -3.511 -7.634 1.00 88.81 209 ARG A N 1
ATOM 1510 C CA . ARG A 1 209 ? 22.295 -4.394 -7.430 1.00 88.81 209 ARG A CA 1
ATOM 1511 C C . ARG A 1 209 ? 21.917 -5.851 -7.159 1.00 88.81 209 ARG A C 1
ATOM 1513 O O . ARG A 1 209 ? 22.819 -6.673 -7.026 1.00 88.81 209 ARG A O 1
ATOM 1520 N N . ASP A 1 210 ? 20.627 -6.155 -7.062 1.00 91.00 210 ASP A N 1
ATOM 1521 C CA . ASP A 1 210 ? 20.122 -7.520 -6.967 1.00 91.00 210 ASP A CA 1
ATOM 1522 C C . ASP A 1 210 ? 19.640 -7.987 -8.349 1.00 91.00 210 ASP A C 1
ATOM 1524 O O . ASP A 1 210 ? 19.280 -7.191 -9.218 1.00 91.00 210 ASP A O 1
ATOM 1528 N N . SER A 1 211 ? 19.680 -9.293 -8.573 1.00 90.19 211 SER A N 1
ATOM 1529 C CA . SER A 1 211 ? 19.303 -9.935 -9.831 1.00 90.19 211 SER A CA 1
ATOM 1530 C C . SER A 1 211 ? 17.996 -10.717 -9.736 1.00 90.19 211 SER A C 1
ATOM 1532 O O . SER A 1 211 ? 17.501 -11.160 -10.775 1.00 90.19 211 SER A O 1
ATOM 1534 N N . ALA A 1 212 ? 17.410 -10.873 -8.540 1.00 94.75 212 ALA A N 1
ATOM 1535 C CA . ALA A 1 212 ? 16.187 -11.659 -8.379 1.00 94.75 212 ALA A CA 1
ATOM 1536 C C . ALA A 1 212 ? 15.020 -11.089 -9.202 1.00 94.75 212 ALA A C 1
ATOM 1538 O O . ALA A 1 212 ? 14.201 -11.859 -9.702 1.00 94.75 212 ALA A O 1
ATOM 1539 N N . LEU A 1 213 ? 14.992 -9.775 -9.440 1.00 96.25 213 LEU A N 1
ATOM 1540 C CA . LEU A 1 213 ? 14.019 -9.114 -10.314 1.00 96.25 213 LEU A CA 1
ATOM 1541 C C . LEU A 1 213 ? 14.603 -8.607 -11.646 1.00 96.25 213 LEU A C 1
ATOM 1543 O O . LEU A 1 213 ? 14.012 -7.734 -12.273 1.00 96.25 213 LEU A O 1
ATOM 1547 N N . ALA A 1 214 ? 15.715 -9.166 -12.142 1.00 95.50 214 ALA A N 1
ATOM 1548 C CA . ALA A 1 214 ? 16.191 -8.902 -13.510 1.00 95.50 214 ALA A CA 1
ATOM 1549 C C . ALA A 1 214 ? 15.161 -9.336 -14.576 1.00 95.50 214 ALA A C 1
ATOM 1551 O O . ALA A 1 214 ? 14.267 -10.134 -14.287 1.00 95.50 214 ALA A O 1
ATOM 1552 N N . PHE A 1 215 ? 15.280 -8.836 -15.816 1.00 96.00 215 PHE A N 1
ATOM 1553 C CA . PHE A 1 215 ? 14.270 -9.047 -16.872 1.00 96.00 215 PHE A CA 1
ATOM 1554 C C . PHE A 1 215 ? 13.850 -10.517 -17.046 1.00 96.00 215 PHE A C 1
ATOM 1556 O O . PHE A 1 215 ? 12.658 -10.826 -17.074 1.00 96.00 215 PHE A O 1
ATOM 1563 N N . ASP A 1 216 ? 14.824 -11.426 -17.134 1.00 95.06 216 ASP A N 1
ATOM 1564 C CA . ASP A 1 216 ? 14.604 -12.854 -17.408 1.00 95.06 216 ASP A CA 1
ATOM 1565 C C . ASP A 1 216 ? 14.152 -13.661 -16.181 1.00 95.06 216 ASP A C 1
ATOM 1567 O O . ASP A 1 216 ? 13.952 -14.872 -16.279 1.00 95.06 216 ASP A O 1
ATOM 1571 N N . SER A 1 217 ? 13.987 -13.021 -15.019 1.00 97.25 217 SER A N 1
ATOM 1572 C CA . SER A 1 217 ? 13.540 -13.713 -13.813 1.00 97.25 217 SER A CA 1
ATOM 1573 C C . SER A 1 217 ? 12.154 -14.344 -14.017 1.00 97.25 217 SER A C 1
ATOM 1575 O O . SER A 1 217 ? 11.235 -13.666 -14.495 1.00 97.25 217 SER A O 1
ATOM 1577 N N . PRO A 1 218 ? 11.953 -15.616 -13.621 1.00 97.94 218 PRO A N 1
ATOM 1578 C CA . PRO A 1 218 ? 10.637 -16.245 -13.676 1.00 97.94 218 PRO A CA 1
ATOM 1579 C C . PRO A 1 218 ? 9.626 -15.547 -12.755 1.00 97.94 218 PRO A C 1
ATOM 1581 O O . PRO A 1 218 ? 8.432 -15.590 -13.050 1.00 97.94 218 PRO A O 1
ATOM 1584 N N . LEU A 1 219 ? 10.092 -14.805 -11.737 1.00 98.00 219 LEU A N 1
ATOM 1585 C CA . LEU A 1 219 ? 9.244 -14.040 -10.816 1.00 98.00 219 LEU A CA 1
ATOM 1586 C C . LEU A 1 219 ? 8.358 -13.006 -11.521 1.00 98.00 219 LEU A C 1
ATOM 1588 O O . LEU A 1 219 ? 7.357 -12.587 -10.955 1.00 98.00 219 LEU A O 1
ATOM 1592 N N . TRP A 1 220 ? 8.659 -12.596 -12.753 1.00 98.25 220 TRP A N 1
ATOM 1593 C CA . TRP A 1 220 ? 7.768 -11.710 -13.506 1.00 98.25 220 TRP A CA 1
ATOM 1594 C C . TRP A 1 220 ? 6.502 -12.410 -14.008 1.00 98.25 220 TRP A C 1
ATOM 1596 O O . TRP A 1 220 ? 5.483 -11.756 -14.206 1.00 98.25 220 TRP A O 1
ATOM 1606 N N . VAL A 1 221 ? 6.561 -13.724 -14.232 1.00 97.50 221 VAL A N 1
ATOM 1607 C CA . VAL A 1 221 ? 5.532 -14.472 -14.973 1.00 97.50 221 VAL A CA 1
ATOM 1608 C C . VAL A 1 221 ? 4.970 -15.670 -14.216 1.00 97.50 221 VAL A C 1
ATOM 1610 O O . VAL A 1 221 ? 3.947 -16.215 -14.626 1.00 97.50 221 VAL A O 1
ATOM 1613 N N . ASP A 1 222 ? 5.602 -16.109 -13.133 1.00 97.56 222 ASP A N 1
ATOM 1614 C CA . ASP A 1 222 ? 5.081 -17.152 -12.251 1.00 97.56 222 ASP A CA 1
ATOM 1615 C C . ASP A 1 222 ? 4.211 -16.578 -11.117 1.00 97.56 222 ASP A C 1
ATOM 1617 O O . ASP A 1 222 ? 4.046 -15.363 -10.976 1.00 97.56 222 ASP A O 1
ATOM 1621 N N . ASP A 1 223 ? 3.647 -17.469 -10.301 1.00 96.81 223 ASP A N 1
ATOM 1622 C CA . ASP A 1 223 ? 2.861 -17.109 -9.114 1.00 96.81 223 ASP A CA 1
ATOM 1623 C C . ASP A 1 223 ? 3.710 -17.108 -7.828 1.00 96.81 223 ASP A C 1
ATOM 1625 O O . ASP A 1 223 ? 3.178 -16.973 -6.728 1.00 96.81 223 ASP A O 1
ATOM 1629 N N . ALA A 1 224 ? 5.036 -17.269 -7.929 1.00 98.00 224 ALA A N 1
ATOM 1630 C CA . ALA A 1 224 ? 5.902 -17.265 -6.759 1.00 98.00 224 ALA A CA 1
ATOM 1631 C C . ALA A 1 224 ? 6.035 -15.841 -6.205 1.00 98.00 224 ALA A C 1
ATOM 1633 O O . ALA A 1 224 ? 6.199 -14.876 -6.954 1.00 98.00 224 ALA A O 1
ATOM 1634 N N . LEU A 1 225 ? 5.971 -15.713 -4.880 1.00 97.75 225 LEU A N 1
ATOM 1635 C CA . LEU A 1 225 ? 6.206 -14.458 -4.170 1.00 97.75 225 LEU A CA 1
ATOM 1636 C C . LEU A 1 225 ? 7.679 -14.345 -3.769 1.00 97.75 225 LEU A C 1
ATOM 1638 O O . LEU A 1 225 ? 8.365 -15.348 -3.566 1.00 97.75 225 LEU A O 1
ATOM 1642 N N . LEU A 1 226 ? 8.152 -13.113 -3.604 1.00 98.06 226 LEU A N 1
ATOM 1643 C CA . LEU A 1 226 ? 9.491 -12.807 -3.104 1.00 98.06 226 LEU A CA 1
ATOM 1644 C C . LEU A 1 226 ? 9.333 -11.975 -1.836 1.00 98.06 226 LEU A C 1
ATOM 1646 O O . LEU A 1 226 ? 8.716 -10.917 -1.890 1.00 98.06 226 LEU A O 1
ATOM 1650 N N . ASN A 1 227 ? 9.871 -12.454 -0.711 1.00 97.50 227 ASN A N 1
ATOM 1651 C CA . ASN A 1 227 ? 9.785 -11.786 0.594 1.00 97.50 227 ASN A CA 1
ATOM 1652 C C . ASN A 1 227 ? 8.367 -11.241 0.906 1.00 97.50 227 ASN A C 1
ATOM 1654 O O . ASN A 1 227 ? 8.216 -10.038 1.115 1.00 97.50 227 ASN A O 1
ATOM 1658 N N . PRO A 1 228 ? 7.322 -12.095 0.934 1.00 95.69 228 PRO A N 1
ATOM 1659 C CA . PRO A 1 228 ? 5.918 -11.658 0.9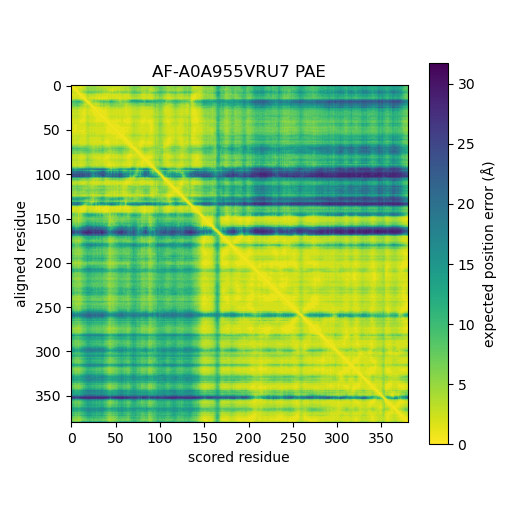95 1.00 95.69 228 PRO A CA 1
ATOM 1660 C C . PRO A 1 228 ? 5.548 -10.865 2.260 1.00 95.69 228 PRO A C 1
ATOM 1662 O O . PRO A 1 228 ? 4.598 -10.091 2.243 1.00 95.69 228 PRO A O 1
ATOM 1665 N N . GLU A 1 229 ? 6.326 -11.002 3.335 1.00 91.19 229 GLU A N 1
ATOM 1666 C CA . GLU A 1 229 ? 6.151 -10.240 4.581 1.00 91.19 229 GLU A CA 1
ATOM 1667 C C . GLU A 1 229 ? 6.759 -8.827 4.522 1.00 91.19 229 GLU A C 1
ATOM 1669 O O . GLU A 1 229 ? 6.527 -8.001 5.407 1.00 91.19 229 GLU A O 1
ATOM 1674 N N . ALA A 1 230 ? 7.562 -8.520 3.497 1.00 92.38 230 ALA A N 1
ATOM 1675 C CA . ALA A 1 230 ? 8.249 -7.241 3.354 1.00 92.38 230 ALA A CA 1
ATOM 1676 C C . ALA A 1 230 ? 7.312 -6.164 2.782 1.00 92.38 230 ALA A C 1
ATOM 1678 O O . ALA A 1 230 ? 7.590 -5.585 1.737 1.00 92.38 230 ALA A O 1
ATOM 1679 N N . GLY A 1 231 ? 6.220 -5.869 3.487 1.00 89.44 231 GLY A N 1
ATOM 1680 C CA . GLY A 1 231 ? 5.165 -4.948 3.056 1.00 89.44 231 GLY A CA 1
ATOM 1681 C C . GLY A 1 231 ? 5.445 -3.451 3.219 1.00 89.44 231 GLY A C 1
ATOM 1682 O O . GLY A 1 231 ? 4.600 -2.655 2.841 1.00 89.44 231 GLY A O 1
ATOM 1683 N N . GLY A 1 232 ? 6.575 -3.039 3.800 1.00 88.56 232 GLY A N 1
ATOM 1684 C CA . GLY A 1 232 ? 6.870 -1.620 4.069 1.00 88.56 232 GLY A CA 1
ATOM 1685 C C . GLY A 1 232 ? 7.141 -0.771 2.817 1.00 88.56 232 GLY A C 1
ATOM 1686 O O . GLY A 1 232 ? 7.175 -1.276 1.699 1.00 88.56 232 GLY A O 1
ATOM 1687 N N . PHE A 1 233 ? 7.389 0.530 2.974 1.00 90.56 233 PHE A N 1
ATOM 1688 C CA . PHE A 1 233 ? 7.893 1.348 1.859 1.00 90.56 233 PHE A CA 1
ATOM 1689 C C . PHE A 1 233 ? 9.322 0.932 1.470 1.00 90.56 233 PHE A C 1
ATOM 1691 O O . PHE A 1 233 ? 9.644 0.800 0.290 1.00 90.56 233 PHE A O 1
ATOM 1698 N N . ASP A 1 234 ? 10.147 0.642 2.477 1.00 90.94 234 ASP A N 1
ATOM 1699 C CA . ASP A 1 234 ? 11.549 0.240 2.358 1.00 90.94 234 ASP A CA 1
ATOM 1700 C C . ASP A 1 234 ? 11.774 -1.214 2.792 1.00 90.94 234 ASP A C 1
ATOM 1702 O O . ASP A 1 234 ? 10.930 -1.829 3.449 1.00 90.94 234 ASP A O 1
ATOM 1706 N N . GLY A 1 235 ? 12.935 -1.770 2.435 1.00 90.81 235 GLY A N 1
ATOM 1707 C CA . GLY A 1 235 ? 13.347 -3.127 2.804 1.00 90.81 235 GLY A CA 1
ATOM 1708 C C . GLY A 1 235 ? 13.948 -3.921 1.634 1.00 90.81 235 GLY A C 1
ATOM 1709 O O . GLY A 1 235 ? 14.359 -3.322 0.639 1.00 90.81 235 GLY A O 1
ATOM 1710 N N . PRO A 1 236 ? 14.016 -5.265 1.726 1.00 95.12 236 PRO A N 1
ATOM 1711 C CA . PRO A 1 236 ? 14.556 -6.112 0.656 1.00 95.12 236 PRO A CA 1
ATOM 1712 C C . PRO A 1 236 ? 13.706 -6.041 -0.625 1.00 95.12 236 PRO A C 1
ATOM 1714 O O . PRO A 1 236 ? 12.608 -5.481 -0.610 1.00 95.12 236 PRO A O 1
ATOM 1717 N N . GLU A 1 237 ? 14.192 -6.606 -1.736 1.00 96.50 237 GLU A N 1
ATOM 1718 C CA . GLU A 1 237 ? 13.327 -6.848 -2.901 1.00 96.50 237 GLU A CA 1
ATOM 1719 C C . GLU A 1 237 ? 12.089 -7.646 -2.490 1.00 96.50 237 GLU A C 1
ATOM 1721 O O . GLU A 1 237 ? 12.170 -8.520 -1.626 1.00 96.50 237 GLU A O 1
ATOM 1726 N N . ALA A 1 238 ? 10.944 -7.344 -3.090 1.00 98.00 238 ALA A N 1
ATOM 1727 C CA . ALA A 1 238 ? 9.697 -8.013 -2.768 1.00 98.00 238 ALA A CA 1
ATOM 1728 C C . ALA A 1 238 ? 8.784 -8.108 -3.988 1.00 98.00 238 ALA A C 1
ATOM 1730 O O . ALA A 1 238 ? 8.732 -7.193 -4.805 1.00 98.00 238 ALA A O 1
ATOM 1731 N N . LYS A 1 239 ? 8.025 -9.198 -4.063 1.00 98.44 239 LYS A N 1
ATOM 1732 C CA . LYS A 1 239 ? 6.870 -9.393 -4.942 1.00 98.44 239 LYS A CA 1
ATOM 1733 C C . LYS A 1 239 ? 5.731 -9.843 -4.044 1.00 98.44 239 LYS A C 1
ATOM 1735 O O . LYS A 1 239 ? 5.794 -10.941 -3.489 1.00 98.44 239 LYS A O 1
ATOM 1740 N N . LEU A 1 240 ? 4.755 -8.961 -3.858 1.00 98.31 240 LEU A N 1
ATOM 1741 C CA . LEU A 1 240 ? 3.651 -9.140 -2.919 1.00 98.31 240 LEU A CA 1
ATOM 1742 C C . LEU A 1 240 ? 2.432 -9.749 -3.618 1.00 98.31 240 LEU A C 1
ATOM 1744 O O . LEU A 1 240 ? 2.345 -9.759 -4.846 1.00 98.31 240 LEU A O 1
ATOM 1748 N N . ALA A 1 241 ? 1.473 -10.239 -2.833 1.00 97.62 241 ALA A N 1
ATOM 1749 C CA . ALA A 1 241 ? 0.240 -10.840 -3.342 1.00 97.62 241 ALA A CA 1
ATOM 1750 C C . ALA A 1 241 ? -0.558 -9.895 -4.264 1.00 97.62 241 ALA A C 1
ATOM 1752 O O . ALA A 1 241 ? -1.134 -10.348 -5.252 1.00 97.62 241 ALA A O 1
ATOM 1753 N N . SER A 1 242 ? -0.498 -8.580 -4.021 1.00 98.00 242 SER A N 1
ATOM 1754 C CA . SER A 1 242 ? -1.058 -7.537 -4.895 1.00 98.00 242 SER A CA 1
ATOM 1755 C C . SER A 1 242 ? -0.602 -7.639 -6.350 1.00 98.00 242 SER A C 1
ATOM 1757 O O . SER A 1 242 ? -1.365 -7.316 -7.254 1.00 98.00 242 SER A O 1
ATOM 1759 N N . PHE A 1 243 ? 0.611 -8.129 -6.607 1.00 98.50 243 PHE A N 1
ATOM 1760 C CA . PHE A 1 243 ? 1.115 -8.322 -7.965 1.00 98.50 243 PHE A CA 1
ATOM 1761 C C . PHE A 1 243 ? 0.328 -9.390 -8.746 1.00 98.50 243 PHE A C 1
ATOM 1763 O O . PHE A 1 243 ? 0.250 -9.332 -9.975 1.00 98.50 243 PHE A O 1
ATOM 1770 N N . LEU A 1 244 ? -0.231 -10.384 -8.050 1.00 97.56 244 LEU A N 1
ATOM 1771 C CA . LEU A 1 244 ? -0.818 -11.573 -8.667 1.00 97.56 244 LEU A CA 1
ATOM 1772 C C . LEU A 1 244 ? -2.305 -11.422 -8.986 1.00 97.56 244 LEU A C 1
ATOM 1774 O O . LEU A 1 244 ? -2.739 -11.900 -10.035 1.00 97.56 244 LEU A O 1
ATOM 1778 N N . THR A 1 245 ? -3.077 -10.784 -8.104 1.00 95.19 245 THR A N 1
ATOM 1779 C CA . THR A 1 245 ? -4.548 -10.882 -8.145 1.00 95.19 245 THR A CA 1
ATOM 1780 C C . THR A 1 245 ? -5.296 -9.561 -8.049 1.00 95.19 245 THR A C 1
ATOM 1782 O O . THR A 1 245 ? -6.504 -9.567 -8.264 1.00 95.19 245 THR A O 1
ATOM 1785 N N . VAL A 1 246 ? -4.636 -8.446 -7.715 1.00 96.94 246 VAL A N 1
ATOM 1786 C CA . VAL A 1 246 ? -5.322 -7.158 -7.536 1.00 96.94 246 VAL A CA 1
ATOM 1787 C C . VAL A 1 246 ? -5.499 -6.481 -8.899 1.00 96.94 246 VAL A C 1
ATOM 1789 O O . VAL A 1 246 ? -4.491 -6.112 -9.512 1.00 96.94 246 VAL A O 1
ATOM 1792 N N . PRO A 1 247 ? -6.746 -6.275 -9.365 1.00 97.19 247 PRO A N 1
ATOM 1793 C CA . PRO A 1 247 ? -7.006 -5.520 -10.582 1.00 97.19 247 PRO A CA 1
ATOM 1794 C C . PRO A 1 247 ? -6.700 -4.044 -10.367 1.00 97.19 247 PRO A C 1
ATOM 1796 O O . PRO A 1 247 ? -6.890 -3.516 -9.269 1.00 97.19 247 PRO A O 1
ATOM 1799 N N . PHE A 1 248 ? -6.259 -3.373 -11.423 1.00 97.69 248 PHE A N 1
ATOM 1800 C CA . PHE A 1 248 ? -5.882 -1.966 -11.367 1.00 97.69 248 PHE A CA 1
ATOM 1801 C C . PHE A 1 248 ? -6.151 -1.267 -12.696 1.00 97.69 248 PHE A C 1
ATOM 1803 O O . PHE A 1 248 ? -6.211 -1.906 -13.744 1.00 97.69 248 PHE A O 1
ATOM 1810 N N . GLN A 1 249 ? -6.306 0.053 -12.643 1.00 96.94 249 GLN A N 1
ATOM 1811 C CA . GLN A 1 249 ? -6.495 0.932 -13.798 1.00 96.94 249 GLN A CA 1
ATOM 1812 C C . GLN A 1 249 ? -5.211 1.672 -14.162 1.00 96.94 249 GLN A C 1
ATOM 1814 O O . GLN A 1 249 ? -4.981 2.009 -15.324 1.00 96.94 249 GLN A O 1
ATOM 1819 N N . GLU A 1 250 ? -4.362 1.908 -13.172 1.00 96.75 250 GLU A N 1
ATOM 1820 C CA . GLU A 1 250 ? -3.117 2.644 -13.319 1.00 96.75 250 GLU A CA 1
ATOM 1821 C C . GLU A 1 250 ? -2.051 2.118 -12.359 1.00 96.75 250 GLU A C 1
ATOM 1823 O O . GLU A 1 250 ? -2.338 1.479 -11.342 1.00 96.75 250 GLU A O 1
ATOM 1828 N N . TYR A 1 251 ? -0.796 2.385 -12.698 1.00 97.56 251 TYR A N 1
ATOM 1829 C CA . TYR A 1 251 ? 0.352 2.061 -11.867 1.00 97.56 251 TYR A CA 1
ATOM 1830 C C . TYR A 1 251 ? 1.228 3.290 -11.658 1.00 97.56 251 TYR A C 1
ATOM 1832 O O . TYR A 1 251 ? 1.270 4.210 -12.474 1.00 97.56 251 TYR A O 1
ATOM 1840 N N . MET A 1 252 ? 1.944 3.295 -10.542 1.00 97.69 252 MET A N 1
ATOM 1841 C CA . MET A 1 252 ? 2.861 4.360 -10.163 1.00 97.69 252 MET A CA 1
ATOM 1842 C C . MET A 1 252 ? 4.210 3.758 -9.817 1.00 97.69 252 MET A C 1
ATOM 1844 O O . MET A 1 252 ? 4.295 2.703 -9.188 1.00 97.69 252 MET A O 1
ATOM 1848 N N . ILE A 1 253 ? 5.276 4.442 -10.213 1.00 97.00 253 ILE A N 1
ATOM 1849 C CA . ILE A 1 253 ? 6.634 4.051 -9.851 1.00 97.00 253 ILE A CA 1
ATOM 1850 C C . ILE A 1 253 ? 7.221 5.150 -8.991 1.00 97.00 253 ILE A C 1
ATOM 1852 O O . ILE A 1 253 ? 7.226 6.301 -9.407 1.00 97.00 253 ILE A O 1
ATOM 1856 N N . PHE A 1 254 ? 7.768 4.779 -7.841 1.00 95.75 254 PHE A N 1
ATOM 1857 C CA . PHE A 1 254 ? 8.752 5.593 -7.139 1.00 95.75 254 PHE A CA 1
ATOM 1858 C C . PHE A 1 254 ? 10.138 5.025 -7.387 1.00 95.75 254 PHE A C 1
ATOM 1860 O O . PHE A 1 254 ? 10.318 3.807 -7.319 1.00 95.75 254 PHE A O 1
ATOM 1867 N N . MET A 1 255 ? 11.121 5.889 -7.614 1.00 95.00 255 MET A N 1
ATOM 1868 C CA . MET A 1 255 ? 12.515 5.479 -7.695 1.00 95.00 255 MET A CA 1
ATOM 1869 C C . MET A 1 255 ? 13.443 6.504 -7.052 1.00 95.00 255 MET A C 1
ATOM 1871 O O . MET A 1 255 ? 13.392 7.698 -7.341 1.00 95.00 255 MET A O 1
ATOM 1875 N N . ASP A 1 256 ? 14.326 6.008 -6.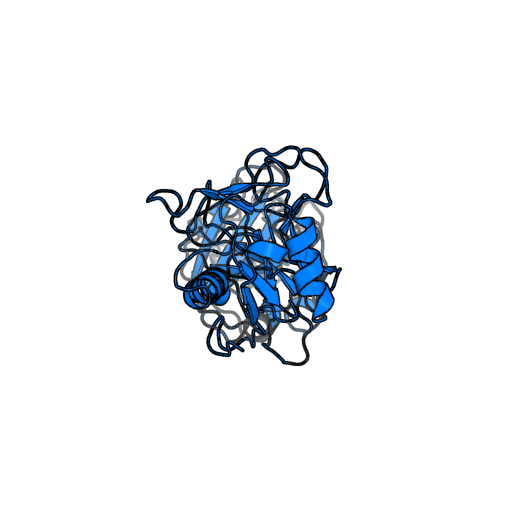201 1.00 91.56 256 ASP A N 1
ATOM 1876 C CA . ASP A 1 256 ? 15.519 6.694 -5.727 1.00 91.56 256 ASP A CA 1
ATOM 1877 C C . ASP A 1 256 ? 16.767 6.025 -6.318 1.00 91.56 256 ASP A C 1
ATOM 1879 O O . ASP A 1 256 ? 16.763 4.848 -6.678 1.00 91.56 256 ASP A O 1
ATOM 1883 N N . THR A 1 257 ? 17.845 6.789 -6.480 1.00 87.12 257 THR A N 1
ATOM 1884 C CA . THR A 1 257 ? 19.124 6.296 -7.014 1.00 87.12 257 THR A CA 1
ATOM 1885 C C . THR A 1 257 ? 20.195 6.324 -5.931 1.00 87.12 257 THR A C 1
ATOM 1887 O O . THR A 1 257 ? 20.109 7.122 -5.003 1.00 87.12 257 THR A O 1
ATOM 1890 N N . ALA A 1 258 ? 21.224 5.478 -6.051 1.00 76.50 258 ALA A N 1
ATOM 1891 C CA . ALA A 1 258 ? 22.257 5.271 -5.023 1.00 76.50 258 ALA A CA 1
ATOM 1892 C C . ALA A 1 258 ? 22.983 6.544 -4.515 1.00 76.50 258 ALA A C 1
ATOM 1894 O O . ALA A 1 258 ? 23.592 6.512 -3.449 1.00 76.50 258 ALA A O 1
ATOM 1895 N N . ASP A 1 259 ? 22.898 7.659 -5.243 1.00 75.62 259 ASP A N 1
ATOM 1896 C CA . ASP A 1 259 ? 23.458 8.962 -4.860 1.00 75.62 259 ASP A CA 1
ATOM 1897 C C . ASP A 1 259 ? 22.444 9.874 -4.127 1.00 75.62 259 ASP A C 1
ATOM 1899 O O . ASP A 1 259 ? 22.726 11.053 -3.909 1.00 75.62 259 ASP A O 1
ATOM 1903 N N . ASN A 1 260 ? 21.252 9.367 -3.783 1.00 70.44 260 ASN A N 1
ATOM 1904 C CA . ASN A 1 260 ? 20.149 10.090 -3.134 1.00 70.44 260 ASN A CA 1
ATOM 1905 C C . ASN A 1 260 ? 19.7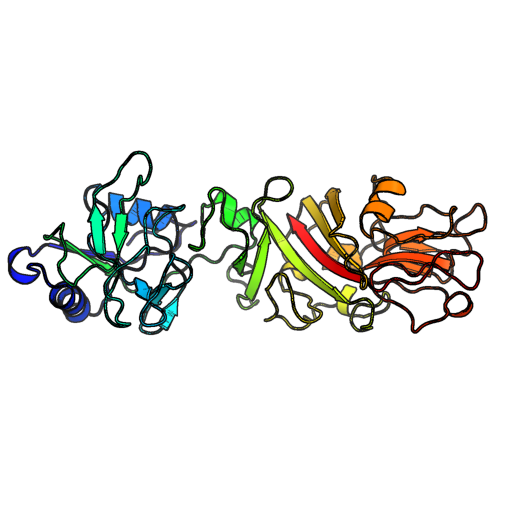98 11.423 -3.816 1.00 70.44 260 ASN A C 1
ATOM 1907 O O . ASN A 1 260 ? 19.532 12.432 -3.162 1.00 70.44 260 ASN A O 1
ATOM 1911 N N . ARG A 1 261 ? 19.780 11.446 -5.153 1.00 72.81 261 ARG A N 1
ATOM 1912 C CA . ARG A 1 261 ? 19.558 12.672 -5.947 1.00 72.81 261 ARG A CA 1
ATOM 1913 C C . ARG A 1 261 ? 18.097 13.144 -5.996 1.00 72.81 261 ARG A C 1
ATOM 1915 O O . ARG A 1 261 ? 17.773 14.035 -6.776 1.00 72.81 261 ARG A O 1
ATOM 1922 N N . GLY A 1 262 ? 17.239 12.568 -5.159 1.00 79.50 262 GLY A N 1
ATOM 1923 C CA . GLY A 1 262 ? 15.802 12.814 -5.106 1.00 79.50 262 GLY A CA 1
ATOM 1924 C C . GLY A 1 262 ? 14.992 11.560 -5.430 1.00 79.50 262 GLY A C 1
ATOM 1925 O O . GLY A 1 262 ? 15.490 10.636 -6.072 1.00 79.50 262 GLY A O 1
ATOM 1926 N N . LEU A 1 263 ? 13.745 11.554 -4.961 1.00 87.69 263 LEU A N 1
ATOM 1927 C CA . LEU A 1 263 ? 12.747 10.530 -5.252 1.00 87.69 263 LEU A CA 1
ATOM 1928 C C . LEU A 1 263 ? 11.940 10.977 -6.475 1.00 87.69 263 LEU A C 1
ATOM 1930 O O . LEU A 1 263 ? 11.191 11.951 -6.397 1.00 87.69 263 LEU A O 1
ATOM 1934 N N . GLY A 1 264 ? 12.125 10.297 -7.603 1.00 92.19 264 GLY A N 1
ATOM 1935 C CA . GLY A 1 264 ? 11.308 10.499 -8.795 1.00 92.19 264 GLY A CA 1
ATOM 1936 C C . GLY A 1 264 ? 10.044 9.649 -8.727 1.00 92.19 264 GLY A C 1
ATOM 1937 O O . GLY A 1 264 ? 10.081 8.525 -8.220 1.00 92.19 264 GLY A O 1
ATOM 1938 N N . PHE A 1 265 ? 8.931 10.169 -9.246 1.00 94.31 265 PHE A N 1
ATOM 1939 C CA . PHE A 1 265 ? 7.720 9.380 -9.445 1.00 94.31 265 PHE A CA 1
ATOM 1940 C C . PHE A 1 265 ? 6.854 9.925 -10.574 1.00 94.31 265 PHE A C 1
ATOM 1942 O O . PHE A 1 265 ? 6.882 11.120 -10.865 1.00 94.31 265 PHE A O 1
ATOM 1949 N N . PHE A 1 266 ? 6.064 9.043 -11.177 1.00 94.44 266 PHE A N 1
ATOM 1950 C CA . PHE A 1 266 ? 4.948 9.402 -12.048 1.00 94.44 266 PHE A CA 1
ATOM 1951 C C . PHE A 1 266 ? 3.974 8.221 -12.177 1.00 94.44 266 PHE A C 1
ATOM 1953 O O . PHE A 1 266 ? 4.273 7.102 -11.745 1.00 94.44 266 PHE A O 1
ATOM 1960 N N . THR A 1 267 ? 2.799 8.497 -12.742 1.00 96.12 267 THR A N 1
ATOM 1961 C CA . THR A 1 267 ? 1.682 7.552 -12.900 1.00 96.12 267 THR A CA 1
ATOM 1962 C C . THR A 1 267 ? 1.456 7.233 -14.376 1.00 96.12 267 THR A C 1
ATOM 1964 O O . THR A 1 267 ? 1.798 8.042 -15.238 1.00 96.12 267 THR A O 1
ATOM 1967 N N . MET A 1 268 ? 0.914 6.050 -14.654 1.00 95.75 268 MET A N 1
ATOM 1968 C CA . MET A 1 268 ? 0.659 5.515 -15.993 1.00 95.75 268 MET A CA 1
ATOM 1969 C C . MET A 1 268 ? -0.671 4.761 -16.013 1.00 95.75 268 MET A C 1
ATOM 1971 O O . MET A 1 268 ? -0.887 3.877 -15.183 1.00 95.75 268 MET A O 1
ATOM 1975 N N . GLU A 1 269 ? -1.529 5.041 -16.994 1.00 94.81 269 GLU A N 1
ATOM 1976 C CA . GLU A 1 269 ? -2.758 4.269 -17.216 1.00 94.81 269 GLU A CA 1
ATOM 1977 C C . GLU A 1 269 ? -2.437 2.931 -17.900 1.00 94.81 269 GLU A C 1
ATOM 1979 O O . GLU A 1 269 ? -1.823 2.892 -18.967 1.00 94.81 269 GLU A O 1
ATOM 1984 N N . SER A 1 270 ? -2.865 1.818 -17.301 1.00 94.44 270 SER A N 1
ATOM 1985 C CA . SER A 1 270 ? -2.755 0.483 -17.900 1.00 94.44 270 SER A CA 1
ATOM 1986 C C . SER A 1 270 ? -3.728 -0.501 -17.238 1.00 94.44 270 SER A C 1
ATOM 1988 O O . SER A 1 270 ? -3.287 -1.366 -16.479 1.00 94.44 270 SER A O 1
ATOM 1990 N N . PRO A 1 271 ? -5.037 -0.407 -17.532 1.00 96.19 271 PRO A N 1
ATOM 1991 C CA . PRO A 1 271 ? -6.043 -1.318 -16.997 1.00 96.19 271 PRO A CA 1
ATOM 1992 C C . PRO A 1 271 ? -5.691 -2.794 -17.194 1.00 96.19 271 PRO A C 1
ATOM 1994 O O . PRO A 1 271 ? -5.457 -3.228 -18.325 1.00 96.19 271 PRO A O 1
ATOM 1997 N N . ALA A 1 272 ? -5.674 -3.569 -16.111 1.00 96.75 272 ALA A N 1
ATOM 1998 C CA . ALA A 1 272 ? -5.399 -5.002 -16.150 1.00 96.75 272 ALA A CA 1
ATOM 1999 C C . ALA A 1 272 ? -5.983 -5.746 -14.940 1.00 96.75 272 ALA A C 1
ATOM 2001 O O . ALA A 1 272 ? -6.215 -5.169 -13.877 1.00 96.75 272 ALA A O 1
ATOM 2002 N N . ASP A 1 273 ? -6.160 -7.060 -15.102 1.00 96.88 273 ASP A N 1
ATOM 2003 C CA . ASP A 1 273 ? -6.634 -7.944 -14.032 1.00 96.88 273 ASP A CA 1
ATOM 2004 C C . ASP A 1 273 ? -5.576 -8.137 -12.930 1.00 96.88 273 ASP A C 1
ATOM 2006 O O . ASP A 1 273 ? -5.933 -8.335 -11.771 1.00 96.88 273 ASP A O 1
ATOM 2010 N N . SER A 1 274 ? -4.282 -8.078 -13.275 1.00 97.25 274 SER A N 1
ATOM 2011 C CA . SER A 1 274 ? -3.154 -8.023 -12.334 1.00 97.25 274 SER A CA 1
ATOM 2012 C C . SER A 1 274 ? -1.820 -7.720 -13.032 1.00 97.25 274 SER A C 1
ATOM 2014 O O . SER A 1 274 ? -1.706 -7.756 -14.260 1.00 97.25 274 SER A O 1
ATOM 2016 N N . LEU A 1 275 ? -0.757 -7.433 -12.270 1.00 98.12 275 LEU A N 1
ATOM 2017 C CA . LEU A 1 275 ? 0.572 -7.214 -12.859 1.00 98.12 275 LEU A CA 1
ATOM 2018 C C . LEU A 1 275 ? 1.133 -8.499 -13.478 1.00 98.12 275 LEU A C 1
ATOM 2020 O O . LEU A 1 275 ? 1.728 -8.452 -14.554 1.00 98.12 275 LEU A O 1
ATOM 2024 N N . VAL A 1 276 ? 0.903 -9.666 -12.868 1.00 97.81 276 VAL A N 1
ATOM 2025 C CA . VAL A 1 276 ? 1.347 -10.932 -13.471 1.00 97.81 276 VAL A CA 1
ATOM 2026 C C . VAL A 1 276 ? 0.657 -11.192 -14.814 1.00 97.81 276 VAL A C 1
ATOM 2028 O O . VAL A 1 276 ? 1.304 -11.699 -15.732 1.00 97.81 276 VAL A O 1
ATOM 2031 N N . SER A 1 277 ? -0.614 -10.798 -14.996 1.00 96.94 277 SER A N 1
ATOM 2032 C CA . SER A 1 277 ? -1.276 -10.926 -16.302 1.00 96.94 277 SER A CA 1
ATOM 2033 C C . SER A 1 277 ? -0.651 -10.010 -17.354 1.00 96.94 277 SER A C 1
ATOM 2035 O O . SER A 1 277 ? -0.493 -10.429 -18.500 1.00 96.94 277 SER A O 1
ATOM 2037 N N . VAL A 1 278 ? -0.228 -8.801 -16.964 1.00 96.88 278 VAL A N 1
ATOM 2038 C CA . VAL A 1 278 ? 0.515 -7.883 -17.844 1.00 96.88 278 VAL A CA 1
ATOM 2039 C C . VAL A 1 278 ? 1.823 -8.519 -18.314 1.00 96.88 278 VAL A C 1
ATOM 2041 O O . VAL A 1 278 ? 2.082 -8.572 -19.513 1.00 96.88 278 VAL A O 1
ATOM 2044 N N . PHE A 1 279 ? 2.640 -9.051 -17.402 1.00 97.75 279 PHE A N 1
ATOM 2045 C CA . PHE A 1 279 ? 3.967 -9.573 -17.761 1.00 97.75 279 PHE A CA 1
ATOM 2046 C C . PHE A 1 279 ? 3.951 -10.958 -18.419 1.00 97.75 279 PHE A C 1
ATOM 2048 O O . PHE A 1 279 ? 4.925 -11.328 -19.078 1.00 97.75 279 PHE A O 1
ATOM 2055 N N . ARG A 1 280 ? 2.850 -11.709 -18.286 1.00 97.06 280 ARG A N 1
ATOM 2056 C CA . ARG A 1 280 ? 2.548 -12.895 -19.111 1.00 97.06 280 ARG A CA 1
ATOM 2057 C C . ARG A 1 280 ? 2.099 -12.524 -20.527 1.00 97.06 280 ARG A C 1
ATOM 2059 O O . ARG A 1 280 ? 2.187 -13.354 -21.431 1.00 97.06 280 ARG A O 1
ATOM 2066 N N . GLY A 1 281 ? 1.581 -11.312 -20.702 1.00 93.69 281 GLY A N 1
ATOM 2067 C CA . GLY A 1 281 ? 1.099 -10.785 -21.968 1.00 93.69 281 GLY A CA 1
ATOM 2068 C C . GLY A 1 281 ? 2.206 -10.228 -22.873 1.00 93.69 281 GLY A C 1
ATOM 2069 O O . GLY A 1 281 ? 3.395 -10.236 -22.530 1.00 93.69 281 GLY A O 1
ATOM 2070 N N . PRO A 1 282 ? 1.823 -9.741 -24.066 1.00 91.19 282 PRO A N 1
ATOM 2071 C CA . PRO A 1 282 ? 2.737 -8.999 -24.925 1.00 91.19 282 PRO A CA 1
ATOM 2072 C C . PRO A 1 282 ? 3.145 -7.669 -24.271 1.00 91.19 282 PRO A C 1
ATOM 2074 O O . PRO A 1 282 ? 2.441 -7.147 -23.410 1.00 91.19 282 PRO A O 1
ATOM 2077 N N . GLY A 1 283 ? 4.269 -7.100 -24.712 1.00 89.94 283 GLY A N 1
ATOM 2078 C CA . GLY A 1 283 ? 4.669 -5.758 -24.291 1.00 89.94 283 GLY A CA 1
ATOM 2079 C C . GLY A 1 283 ? 3.705 -4.669 -24.755 1.00 89.94 283 GLY A C 1
ATOM 2080 O O . GLY A 1 283 ? 3.092 -4.779 -25.819 1.00 89.94 283 GLY A O 1
ATOM 2081 N N . ALA A 1 284 ? 3.592 -3.615 -23.949 1.00 93.25 284 ALA A N 1
ATOM 2082 C CA . ALA A 1 284 ? 2.691 -2.489 -24.165 1.00 93.25 284 ALA A CA 1
ATOM 2083 C C . ALA A 1 284 ? 3.462 -1.162 -24.073 1.00 93.25 284 ALA A C 1
ATOM 2085 O O . ALA A 1 284 ? 4.198 -0.952 -23.104 1.00 93.25 284 ALA A O 1
ATOM 2086 N N . PRO A 1 285 ? 3.323 -0.260 -25.061 1.00 94.12 285 PRO A N 1
ATOM 2087 C CA . PRO A 1 285 ? 3.956 1.047 -24.996 1.00 94.12 285 PRO A CA 1
ATOM 2088 C C . PRO A 1 285 ? 3.273 1.942 -23.955 1.00 94.12 285 PRO A C 1
ATOM 2090 O O . PRO A 1 285 ? 2.066 1.829 -23.749 1.00 94.12 285 PRO A O 1
ATOM 2093 N N . SER A 1 286 ? 4.022 2.870 -23.361 1.00 92.88 286 SER A N 1
ATOM 2094 C CA . SER A 1 286 ? 3.467 3.908 -22.481 1.00 92.88 286 SER A CA 1
ATOM 2095 C C . SER A 1 286 ? 3.422 5.285 -23.160 1.00 92.88 286 SER A C 1
ATOM 2097 O O . SER A 1 286 ? 4.145 5.538 -24.133 1.00 92.88 286 SER A O 1
ATOM 2099 N N . ALA A 1 287 ? 2.536 6.166 -22.688 1.00 93.12 287 ALA A N 1
ATOM 2100 C CA . ALA A 1 287 ? 2.278 7.473 -23.302 1.00 93.12 287 ALA A CA 1
ATOM 2101 C C . ALA A 1 287 ? 3.293 8.551 -22.884 1.00 93.12 287 ALA A C 1
ATOM 2103 O O . ALA A 1 287 ? 3.544 9.503 -23.626 1.00 93.12 287 ALA A O 1
ATOM 2104 N N . GLU A 1 288 ? 3.892 8.379 -21.713 1.00 94.31 288 GLU A N 1
ATOM 2105 C CA . GLU A 1 288 ? 4.751 9.330 -21.013 1.00 94.31 288 GLU A CA 1
ATOM 2106 C C . GLU A 1 288 ? 5.997 9.615 -21.830 1.00 94.31 288 GLU A C 1
ATOM 2108 O O . GLU A 1 288 ? 6.436 8.802 -22.639 1.00 94.31 288 GLU A O 1
ATOM 2113 N N . SER A 1 289 ? 6.551 10.806 -21.683 1.00 94.62 289 SER A N 1
ATOM 2114 C CA . SER A 1 289 ? 7.671 11.260 -22.494 1.00 94.62 289 SER A CA 1
ATOM 2115 C C . SER A 1 289 ? 8.989 10.603 -22.077 1.00 94.62 289 SER A C 1
ATOM 2117 O O . SER A 1 289 ? 9.112 9.974 -21.024 1.00 94.62 289 SER A O 1
ATOM 2119 N N . ARG A 1 290 ? 10.020 10.765 -22.911 1.00 93.69 290 ARG A N 1
ATOM 2120 C CA . ARG A 1 290 ? 11.389 10.387 -22.538 1.00 93.69 290 ARG A CA 1
ATOM 2121 C C . ARG A 1 290 ? 11.818 11.141 -21.278 1.00 93.69 290 ARG A C 1
ATOM 2123 O O . ARG A 1 290 ? 12.489 10.585 -20.413 1.00 93.69 290 ARG A O 1
ATOM 2130 N N . GLU A 1 291 ? 11.442 12.410 -21.208 1.00 93.38 291 GLU A N 1
ATOM 2131 C CA . GLU A 1 291 ? 11.741 13.311 -20.109 1.00 93.38 291 GLU A CA 1
ATOM 2132 C C . GLU A 1 291 ? 11.129 12.807 -18.797 1.00 93.38 291 GLU A C 1
ATOM 2134 O O . GLU A 1 291 ? 11.828 12.817 -17.787 1.00 93.38 291 GLU A O 1
ATOM 2139 N N . ASP A 1 292 ? 9.903 12.274 -18.820 1.00 94.56 292 ASP A N 1
ATOM 2140 C CA . ASP A 1 292 ? 9.251 11.683 -17.640 1.00 94.56 292 ASP A CA 1
ATOM 2141 C C . ASP A 1 292 ? 10.021 10.451 -17.129 1.00 94.56 292 ASP A C 1
ATOM 2143 O O . ASP A 1 292 ? 10.351 10.354 -15.944 1.00 94.56 292 ASP A O 1
ATOM 2147 N N . TRP A 1 293 ? 10.416 9.546 -18.033 1.00 95.12 293 TRP A N 1
ATOM 2148 C CA . TRP A 1 293 ? 11.223 8.369 -17.682 1.00 95.12 293 TRP A CA 1
ATOM 2149 C C . TRP A 1 293 ? 12.612 8.726 -17.142 1.00 95.12 293 TRP A C 1
ATOM 2151 O O . TRP A 1 293 ? 13.128 8.034 -16.267 1.00 95.12 293 TRP A O 1
ATOM 2161 N N . LEU A 1 294 ? 13.235 9.796 -17.640 1.00 92.12 294 LEU A N 1
ATOM 2162 C CA . LEU A 1 294 ? 14.513 10.278 -17.108 1.00 92.12 294 LEU A CA 1
ATOM 2163 C C . LEU A 1 294 ? 14.340 11.010 -15.770 1.00 92.12 294 LEU A C 1
ATOM 2165 O O . LEU A 1 294 ? 15.213 10.905 -14.908 1.00 92.12 294 LEU A O 1
ATOM 2169 N N . ALA A 1 295 ? 13.221 11.710 -15.566 1.00 92.44 295 ALA A N 1
ATOM 2170 C CA . ALA A 1 295 ? 12.895 12.366 -14.301 1.00 92.44 295 ALA A CA 1
ATOM 2171 C C . ALA A 1 295 ? 12.662 11.361 -13.160 1.00 92.44 295 ALA A C 1
ATOM 2173 O O . ALA A 1 295 ? 12.913 11.696 -12.002 1.00 92.44 295 ALA A O 1
ATOM 2174 N N . LEU A 1 296 ? 12.265 10.122 -13.481 1.00 93.12 296 LEU A N 1
ATOM 2175 C CA . LEU A 1 296 ? 12.164 9.021 -12.518 1.00 93.12 296 LEU A CA 1
ATOM 2176 C C . LEU A 1 296 ? 13.492 8.728 -11.808 1.00 93.12 296 LEU A C 1
ATOM 2178 O O . LEU A 1 296 ? 13.491 8.363 -10.638 1.00 93.12 296 LEU A O 1
ATOM 2182 N N . ALA A 1 297 ? 14.623 8.904 -12.494 1.00 90.19 297 ALA A N 1
ATOM 2183 C CA . ALA A 1 297 ? 15.951 8.636 -11.954 1.00 90.19 297 ALA A CA 1
ATOM 2184 C C . ALA A 1 297 ? 16.836 9.892 -12.035 1.00 90.19 297 ALA A C 1
ATOM 2186 O O . ALA A 1 297 ? 17.698 9.985 -12.918 1.00 90.19 297 ALA A O 1
ATOM 2187 N N . PRO A 1 298 ? 16.668 10.865 -11.115 1.00 85.12 298 PRO A N 1
ATOM 2188 C CA . PRO A 1 298 ? 17.420 12.113 -11.143 1.00 85.12 298 PRO A CA 1
ATOM 2189 C C . PRO A 1 298 ? 18.935 11.891 -11.224 1.00 85.12 298 PRO A C 1
ATOM 2191 O O . PRO A 1 298 ? 19.531 11.151 -10.441 1.00 85.12 298 PRO A O 1
ATOM 2194 N N . GLY A 1 299 ? 19.575 12.552 -12.191 1.00 82.62 299 GLY A N 1
ATOM 2195 C CA . GLY A 1 299 ? 21.008 12.411 -12.468 1.00 82.62 299 GLY A CA 1
ATOM 2196 C C . GLY A 1 299 ? 21.378 11.237 -13.379 1.00 82.62 299 GLY A C 1
ATOM 2197 O O . GLY A 1 299 ? 22.537 11.150 -13.791 1.00 82.62 299 GLY A O 1
ATOM 2198 N N . GLY A 1 300 ? 20.413 10.383 -13.715 1.00 84.81 300 GLY A N 1
ATOM 2199 C CA . GLY A 1 300 ? 20.525 9.334 -14.713 1.00 84.81 300 GLY A CA 1
ATOM 2200 C C . GLY A 1 300 ? 20.504 9.859 -16.137 1.00 84.81 300 GLY A C 1
ATOM 2201 O O . GLY A 1 300 ? 19.893 10.881 -16.445 1.00 84.81 300 GLY A O 1
ATOM 2202 N N . ARG A 1 301 ? 21.191 9.143 -17.027 1.00 89.44 301 ARG A N 1
ATOM 2203 C CA . ARG A 1 301 ? 21.190 9.437 -18.456 1.00 89.44 301 ARG A CA 1
ATOM 2204 C C . ARG A 1 301 ? 21.276 8.140 -19.246 1.00 89.44 301 ARG A C 1
ATOM 2206 O O . ARG A 1 301 ? 22.258 7.417 -19.123 1.00 89.44 301 ARG A O 1
ATOM 2213 N N . THR A 1 302 ? 20.276 7.886 -20.078 1.00 93.12 302 THR A N 1
ATOM 2214 C CA . THR A 1 302 ? 20.343 6.878 -21.144 1.00 93.12 302 THR A CA 1
ATOM 2215 C C . THR A 1 302 ? 20.889 7.515 -22.425 1.00 93.12 302 THR A C 1
ATOM 2217 O O . THR A 1 302 ? 20.890 8.746 -22.562 1.00 93.12 302 THR A O 1
ATOM 2220 N N . GLN A 1 303 ? 21.365 6.706 -23.373 1.00 93.44 303 GLN A N 1
ATOM 2221 C CA . GLN A 1 303 ? 21.774 7.198 -24.694 1.00 93.44 303 GLN A CA 1
ATOM 2222 C C . GLN A 1 303 ? 20.578 7.864 -25.415 1.00 93.44 303 GLN A C 1
ATOM 2224 O O . GLN A 1 303 ? 19.432 7.482 -25.156 1.00 93.44 303 GLN A O 1
ATOM 2229 N N . PRO A 1 304 ? 20.807 8.894 -26.255 1.00 93.19 304 PRO A N 1
ATOM 2230 C CA . PRO A 1 304 ? 19.792 9.896 -26.614 1.00 93.19 304 PRO A CA 1
ATOM 2231 C C . PRO A 1 304 ? 18.700 9.431 -27.588 1.00 93.19 304 PRO A C 1
ATOM 2233 O O . PRO A 1 304 ? 17.649 10.068 -27.662 1.00 93.19 304 PRO A O 1
ATOM 2236 N N . PHE A 1 305 ? 18.940 8.361 -28.337 1.00 91.94 305 PHE A N 1
ATOM 2237 C CA . PHE A 1 305 ? 18.001 7.782 -29.294 1.00 91.94 305 PHE A CA 1
ATOM 2238 C C . PHE A 1 305 ? 17.393 6.497 -28.734 1.00 91.94 305 PHE A C 1
ATOM 2240 O O . PHE A 1 305 ? 17.660 6.153 -27.591 1.00 91.94 305 PHE A O 1
ATOM 2247 N N . CYS A 1 306 ? 16.536 5.834 -29.515 1.00 92.75 306 CYS A N 1
ATOM 2248 C CA . CYS A 1 306 ? 15.548 4.854 -29.062 1.00 92.75 306 CYS A CA 1
ATOM 2249 C C . CYS A 1 306 ? 14.679 5.359 -27.891 1.00 92.75 306 CYS A C 1
ATOM 2251 O O . CYS A 1 306 ? 15.151 5.757 -26.836 1.00 92.75 306 CYS A O 1
ATOM 2253 N N . ASN A 1 307 ? 13.362 5.367 -28.082 1.00 93.12 307 ASN A N 1
ATOM 2254 C CA . ASN A 1 307 ? 12.418 5.810 -27.048 1.00 93.12 307 ASN A CA 1
ATOM 2255 C C . ASN A 1 307 ? 11.325 4.761 -26.822 1.00 93.12 307 ASN A C 1
ATOM 2257 O O . ASN A 1 307 ? 10.177 5.112 -26.532 1.00 93.12 307 ASN A O 1
ATOM 2261 N N . ALA A 1 308 ? 11.675 3.485 -27.026 1.00 95.62 308 ALA A N 1
ATOM 2262 C CA . ALA A 1 308 ? 10.801 2.358 -26.742 1.00 95.62 308 ALA A CA 1
ATOM 2263 C C . ALA A 1 308 ? 10.635 2.246 -25.226 1.00 95.62 308 ALA A C 1
ATOM 2265 O O . ALA A 1 308 ? 11.619 2.106 -24.500 1.00 95.62 308 ALA A O 1
ATOM 2266 N N . ARG A 1 309 ? 9.396 2.357 -24.752 1.00 95.56 309 ARG A N 1
ATOM 2267 C CA . ARG A 1 309 ? 9.082 2.529 -23.335 1.00 95.56 309 ARG A CA 1
ATOM 2268 C C . ARG A 1 309 ? 7.728 1.954 -22.979 1.00 95.56 309 ARG A C 1
ATOM 2270 O O . ARG A 1 309 ? 6.856 1.899 -23.841 1.00 95.56 309 ARG A O 1
ATOM 2277 N N . GLY A 1 310 ? 7.572 1.575 -21.722 1.00 96.31 310 GLY A N 1
ATOM 2278 C CA . GLY A 1 310 ? 6.363 0.994 -21.167 1.00 96.31 310 GLY A CA 1
ATOM 2279 C C . GLY A 1 310 ? 6.637 -0.346 -20.510 1.00 96.31 310 GLY A C 1
ATOM 2280 O O . GLY A 1 310 ? 7.607 -0.490 -19.762 1.00 96.31 310 GLY A O 1
ATOM 2281 N N . LEU A 1 311 ? 5.759 -1.308 -20.768 1.00 97.12 311 LEU A N 1
ATOM 2282 C CA . LEU A 1 311 ? 5.723 -2.597 -20.094 1.00 97.12 311 LEU A CA 1
ATOM 2283 C C . LEU A 1 311 ? 6.253 -3.694 -21.018 1.00 97.12 311 LEU A C 1
ATOM 2285 O O . LEU A 1 311 ? 5.835 -3.805 -22.168 1.00 97.12 311 LEU A O 1
ATOM 2289 N N . ASN A 1 312 ? 7.151 -4.526 -20.495 1.00 96.69 312 ASN A N 1
ATOM 2290 C CA . ASN A 1 312 ? 7.726 -5.697 -21.155 1.00 96.69 312 ASN A CA 1
ATOM 2291 C C . ASN A 1 312 ? 8.345 -5.368 -22.533 1.00 96.69 312 ASN A C 1
ATOM 2293 O O . ASN A 1 312 ? 8.014 -5.975 -23.553 1.00 96.69 312 ASN A O 1
ATOM 2297 N N . ILE A 1 313 ? 9.232 -4.369 -22.561 1.00 96.50 313 ILE A N 1
ATOM 2298 C CA . ILE A 1 313 ? 9.878 -3.873 -23.779 1.00 96.50 313 ILE A CA 1
ATOM 2299 C C . ILE A 1 313 ? 11.154 -4.669 -24.050 1.00 96.50 313 ILE A C 1
ATOM 2301 O O . ILE A 1 313 ? 12.019 -4.781 -23.185 1.00 96.50 313 ILE A O 1
ATOM 2305 N N . VAL A 1 314 ? 11.293 -5.175 -25.275 1.00 94.88 314 VAL A N 1
ATOM 2306 C CA . VAL A 1 314 ? 12.485 -5.884 -25.761 1.00 94.88 314 VAL A CA 1
ATOM 2307 C C . VAL A 1 314 ? 12.904 -5.272 -27.091 1.00 94.88 314 VAL A C 1
ATOM 2309 O O . VAL A 1 314 ? 12.074 -5.123 -27.988 1.00 94.88 314 VAL A O 1
ATOM 2312 N N . GLN A 1 315 ? 14.175 -4.906 -27.214 1.00 93.06 315 GLN A N 1
ATOM 2313 C CA . GLN A 1 315 ? 14.761 -4.301 -28.407 1.00 93.06 315 GLN A CA 1
ATOM 2314 C C . GLN A 1 315 ? 16.186 -4.830 -28.591 1.00 93.06 315 GLN A C 1
ATOM 2316 O O . GLN A 1 315 ? 17.090 -4.481 -27.832 1.00 93.06 315 GLN A O 1
ATOM 2321 N N . GLY A 1 316 ? 16.373 -5.712 -29.576 1.00 88.00 316 GLY A N 1
ATOM 2322 C CA . GLY A 1 316 ? 17.625 -6.454 -29.725 1.00 88.00 316 GLY A CA 1
ATOM 2323 C C . GLY A 1 316 ? 17.924 -7.289 -28.476 1.00 88.00 316 GLY A C 1
ATOM 2324 O O . GLY A 1 316 ? 17.061 -8.025 -27.991 1.00 88.00 316 GLY A O 1
ATOM 2325 N N . ASP A 1 317 ? 19.135 -7.148 -27.942 1.00 86.88 317 ASP A N 1
ATOM 2326 C CA . ASP A 1 317 ? 19.568 -7.851 -26.728 1.00 86.88 317 ASP A CA 1
ATOM 2327 C C . ASP A 1 317 ? 19.131 -7.141 -25.431 1.00 86.88 317 ASP A C 1
ATOM 2329 O O . ASP A 1 317 ? 19.058 -7.777 -24.370 1.00 86.88 317 ASP A O 1
ATOM 2333 N N . SER A 1 318 ? 18.766 -5.856 -25.514 1.00 91.62 318 SER A N 1
ATOM 2334 C CA . SER A 1 318 ? 18.282 -5.080 -24.371 1.00 91.62 318 SER A CA 1
ATOM 2335 C C . SER A 1 318 ? 16.801 -5.286 -24.104 1.00 91.62 318 SER A C 1
ATOM 2337 O O . SER A 1 318 ? 15.971 -5.371 -25.013 1.00 91.62 318 SER A O 1
ATOM 2339 N N . ALA A 1 319 ? 16.450 -5.318 -22.823 1.00 95.00 319 ALA A N 1
ATOM 2340 C CA . ALA A 1 319 ? 15.068 -5.446 -22.396 1.00 95.00 319 ALA A CA 1
ATOM 2341 C C . ALA A 1 319 ? 14.808 -4.752 -21.057 1.00 95.00 319 ALA A C 1
ATOM 2343 O O . ALA A 1 319 ? 15.720 -4.586 -20.249 1.00 95.00 319 ALA A O 1
ATOM 2344 N N . VAL A 1 320 ? 13.561 -4.353 -20.810 1.00 97.06 320 VAL A N 1
ATOM 2345 C CA . VAL A 1 320 ? 13.119 -3.788 -19.530 1.00 97.06 320 VAL A CA 1
ATOM 2346 C C . VAL A 1 320 ? 11.657 -4.143 -19.261 1.00 97.06 320 VAL A C 1
ATOM 2348 O O . VAL A 1 320 ? 10.816 -4.088 -20.161 1.00 97.06 320 VAL A O 1
ATOM 2351 N N . AR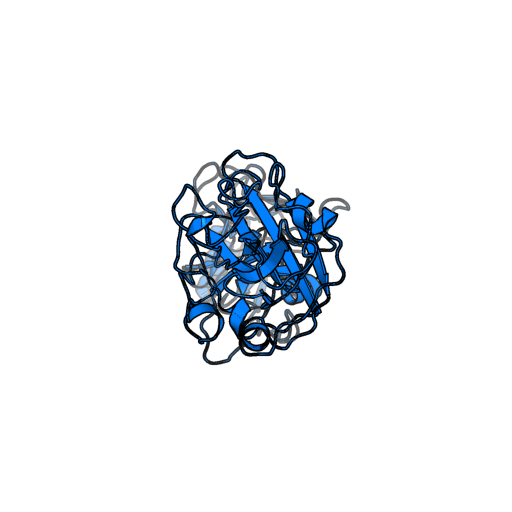G A 1 321 ? 11.340 -4.553 -18.027 1.00 97.94 321 ARG A N 1
ATOM 2352 C CA . ARG A 1 321 ? 9.974 -4.946 -17.648 1.00 97.94 321 ARG A CA 1
ATOM 2353 C C . ARG A 1 321 ? 9.081 -3.738 -17.457 1.00 97.94 321 ARG A C 1
ATOM 2355 O O . ARG A 1 321 ? 7.979 -3.733 -17.980 1.00 97.94 321 ARG A O 1
ATOM 2362 N N . VAL A 1 322 ? 9.559 -2.712 -16.771 1.00 98.12 322 VAL A N 1
ATOM 2363 C CA . VAL A 1 322 ? 8.850 -1.438 -16.634 1.00 98.12 322 VAL A CA 1
ATOM 2364 C C . VAL A 1 322 ? 9.867 -0.336 -16.841 1.00 98.12 322 VAL A C 1
ATOM 2366 O O . VAL A 1 322 ? 10.691 -0.105 -15.962 1.00 98.12 322 VAL A O 1
ATOM 2369 N N . GLY A 1 323 ? 9.889 0.301 -18.005 1.00 97.31 323 GLY A N 1
ATOM 2370 C CA . GLY A 1 323 ? 10.977 1.227 -18.295 1.00 97.31 323 GLY A CA 1
ATOM 2371 C C . GLY A 1 323 ? 11.028 1.746 -19.712 1.00 97.31 323 GLY A C 1
ATOM 2372 O O . GLY A 1 323 ? 10.145 1.496 -20.527 1.00 97.31 323 GLY A O 1
ATOM 2373 N N . MET A 1 324 ? 12.128 2.428 -20.002 1.00 96.75 324 MET A N 1
ATOM 2374 C CA . MET A 1 324 ? 12.496 2.909 -21.325 1.00 96.75 324 MET A CA 1
ATOM 2375 C C . MET A 1 324 ? 13.886 2.402 -21.700 1.00 96.75 324 MET A C 1
ATOM 2377 O O . MET A 1 324 ? 14.803 2.430 -20.879 1.00 96.75 324 MET A O 1
ATOM 2381 N N . LEU A 1 325 ? 14.040 1.991 -22.957 1.00 96.12 325 LEU A N 1
ATOM 2382 C CA . LEU A 1 325 ? 15.321 1.663 -23.578 1.00 96.12 325 LEU A CA 1
ATOM 2383 C C . LEU A 1 325 ? 15.858 2.864 -24.361 1.00 96.12 325 LEU A C 1
ATOM 2385 O O . LEU A 1 325 ? 15.078 3.616 -24.942 1.00 96.12 325 LEU A O 1
ATOM 2389 N N . GLY A 1 326 ? 17.180 3.016 -24.382 1.00 94.94 326 GLY A N 1
ATOM 2390 C CA . GLY A 1 326 ? 17.909 4.045 -25.112 1.00 94.94 326 GLY A CA 1
ATOM 2391 C C . GLY A 1 326 ? 19.051 3.458 -25.941 1.00 94.94 326 GLY A C 1
ATOM 2392 O O . GLY A 1 326 ? 19.580 2.391 -25.631 1.00 94.94 326 GLY A O 1
ATOM 2393 N N . ASN A 1 327 ? 19.419 4.180 -26.991 1.00 94.31 327 ASN A N 1
ATOM 2394 C CA . ASN A 1 327 ? 20.448 3.829 -27.953 1.00 94.31 327 ASN A CA 1
ATOM 2395 C C . ASN A 1 327 ? 21.217 5.069 -28.446 1.00 94.31 327 ASN A C 1
ATOM 2397 O O . ASN A 1 327 ? 20.728 6.199 -28.348 1.00 94.31 327 ASN A O 1
ATOM 2401 N N . ASN A 1 328 ? 22.426 4.889 -28.966 1.00 92.38 328 ASN A N 1
ATOM 2402 C CA . ASN A 1 328 ? 23.203 5.926 -29.655 1.00 92.38 328 ASN A CA 1
ATOM 2403 C C . ASN A 1 328 ? 22.925 5.948 -31.171 1.00 92.38 328 ASN A C 1
ATOM 2405 O O . ASN A 1 328 ? 23.065 7.009 -31.785 1.00 92.38 328 ASN A O 1
ATOM 2409 N N . GLU A 1 329 ? 22.505 4.833 -31.780 1.00 90.81 329 GLU A N 1
ATOM 2410 C CA . GLU A 1 329 ? 21.977 4.855 -33.148 1.00 90.81 329 GLU A CA 1
ATOM 2411 C C . GLU A 1 329 ? 20.541 5.391 -33.181 1.00 90.81 329 GLU A C 1
ATOM 2413 O O . GLU A 1 329 ? 19.756 5.188 -32.256 1.00 90.81 329 GLU A O 1
ATOM 2418 N N . ASN A 1 330 ? 20.168 6.072 -34.270 1.00 91.50 330 ASN A N 1
ATOM 2419 C CA . ASN A 1 330 ? 18.839 6.671 -34.451 1.00 91.50 330 ASN A CA 1
ATOM 2420 C C . ASN A 1 330 ? 17.745 5.629 -34.782 1.00 91.50 330 ASN A C 1
ATOM 2422 O O . ASN A 1 330 ? 16.931 5.821 -35.687 1.00 91.50 330 ASN A O 1
ATOM 2426 N N . ASP A 1 331 ? 17.750 4.513 -34.059 1.00 91.81 331 ASP A N 1
ATOM 2427 C CA . ASP A 1 331 ? 16.810 3.404 -34.128 1.00 91.81 331 ASP A CA 1
ATOM 2428 C C . ASP A 1 331 ? 16.830 2.602 -32.809 1.00 91.81 331 ASP A C 1
ATOM 2430 O O . ASP A 1 331 ? 17.585 2.909 -31.887 1.00 91.81 331 ASP A O 1
ATOM 2434 N N . CYS A 1 332 ? 15.959 1.597 -32.698 1.00 93.12 332 CYS A N 1
ATOM 2435 C CA . CYS A 1 332 ? 15.865 0.717 -31.529 1.00 93.12 332 CYS A CA 1
ATOM 2436 C C . CYS A 1 332 ? 16.390 -0.703 -31.797 1.00 93.12 332 CYS A C 1
ATOM 2438 O O . CYS A 1 332 ? 16.081 -1.609 -31.041 1.00 93.12 332 CYS A O 1
ATOM 2440 N N . SER A 1 333 ? 17.132 -0.957 -32.872 1.00 89.69 333 SER A N 1
ATOM 2441 C CA . SER A 1 333 ? 17.555 -2.323 -33.209 1.00 89.69 333 SER A CA 1
ATOM 2442 C C . SER A 1 333 ? 18.687 -2.856 -32.320 1.00 89.69 333 SER A C 1
ATOM 2444 O O . SER A 1 333 ? 18.811 -4.071 -32.166 1.00 89.69 333 SER A O 1
ATOM 2446 N N . SER A 1 334 ? 19.460 -1.958 -31.704 1.00 90.44 334 SER A N 1
ATOM 2447 C CA . SER A 1 334 ? 20.662 -2.254 -30.913 1.00 90.44 334 SER A CA 1
ATOM 2448 C C . SER A 1 334 ? 20.724 -1.465 -29.602 1.00 90.44 334 SER A C 1
ATOM 2450 O O . SER A 1 334 ? 21.793 -1.048 -29.194 1.00 90.44 334 SER A O 1
ATOM 2452 N N . ALA A 1 335 ? 19.588 -1.233 -28.935 1.00 93.62 335 ALA A N 1
ATOM 2453 C CA . ALA A 1 335 ? 19.578 -0.462 -27.689 1.00 93.62 335 ALA A CA 1
ATOM 2454 C C . ALA A 1 335 ? 20.570 -1.014 -26.643 1.00 93.62 335 ALA A C 1
ATOM 2456 O O . ALA A 1 335 ? 20.574 -2.218 -26.389 1.00 93.62 335 ALA A O 1
ATOM 2457 N N . ASP A 1 336 ? 21.346 -0.143 -25.984 1.00 91.25 336 ASP A N 1
ATOM 2458 C CA . ASP A 1 336 ? 22.342 -0.545 -24.972 1.00 91.25 336 ASP A CA 1
ATOM 2459 C C . ASP A 1 336 ? 22.009 -0.079 -23.551 1.00 91.25 336 ASP A C 1
ATOM 2461 O O . ASP A 1 336 ? 22.550 -0.607 -22.571 1.00 91.25 336 ASP A O 1
ATOM 2465 N N . SER A 1 337 ? 21.164 0.946 -23.426 1.00 93.12 337 SER A N 1
ATOM 2466 C CA . SER A 1 337 ? 20.872 1.611 -22.156 1.00 93.12 337 SER A CA 1
ATOM 2467 C C . SER A 1 337 ? 19.405 1.483 -21.763 1.00 93.12 337 SER A C 1
ATOM 2469 O O . SER A 1 337 ? 18.527 1.337 -22.610 1.00 93.12 337 SER A O 1
ATOM 2471 N N . PHE A 1 338 ? 19.119 1.552 -20.464 1.00 94.94 338 PHE A N 1
ATOM 2472 C CA . PHE A 1 338 ? 17.747 1.585 -19.967 1.00 94.94 338 PHE A CA 1
ATOM 2473 C C . PHE A 1 338 ? 17.609 2.444 -18.713 1.00 94.94 338 PHE A C 1
ATOM 2475 O O . PHE A 1 338 ? 18.577 2.672 -17.985 1.00 94.94 338 PHE A O 1
ATOM 2482 N N . VAL A 1 339 ? 16.380 2.881 -18.453 1.00 95.56 339 VAL A N 1
ATOM 2483 C CA . VAL A 1 339 ? 15.920 3.376 -17.153 1.00 95.56 339 VAL A CA 1
ATOM 2484 C C . VAL A 1 339 ? 14.636 2.642 -16.776 1.00 95.56 339 VAL A C 1
ATOM 2486 O O . VAL A 1 339 ? 13.741 2.523 -17.612 1.00 95.56 339 VAL A O 1
ATOM 2489 N N . GLY A 1 340 ? 14.547 2.105 -15.559 1.00 96.62 340 GLY A N 1
ATOM 2490 C CA . GLY A 1 340 ? 13.354 1.381 -15.115 1.00 96.62 340 GLY A CA 1
ATOM 2491 C C . GLY A 1 340 ? 13.618 0.229 -14.148 1.00 96.62 340 GLY A C 1
ATOM 2492 O O . GLY A 1 340 ? 14.601 0.233 -13.408 1.00 96.62 340 GLY A O 1
ATOM 2493 N N . ILE A 1 341 ? 12.714 -0.750 -14.162 1.00 97.62 341 ILE A N 1
ATOM 2494 C CA . ILE A 1 341 ? 12.684 -1.947 -13.317 1.00 97.62 341 ILE A CA 1
ATOM 2495 C C . ILE A 1 341 ? 12.755 -3.194 -14.201 1.00 97.62 341 ILE A C 1
ATOM 2497 O O . ILE A 1 341 ? 12.115 -3.263 -15.255 1.00 97.62 341 ILE A O 1
ATOM 2501 N 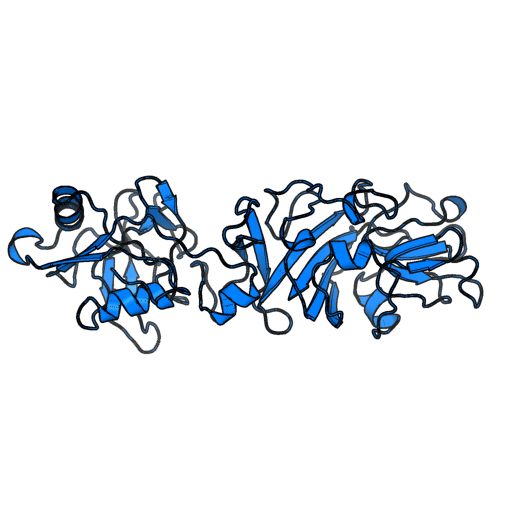N . GLY A 1 342 ? 13.503 -4.198 -13.755 1.00 97.06 342 GLY A N 1
ATOM 2502 C CA . GLY A 1 342 ? 13.673 -5.468 -14.453 1.00 97.06 342 GLY A CA 1
ATOM 2503 C C . GLY A 1 342 ? 14.366 -5.313 -15.794 1.00 97.06 342 GLY A C 1
ATOM 2504 O O . GLY A 1 342 ? 13.857 -5.777 -16.808 1.00 97.06 342 GLY A O 1
ATOM 2505 N N . GLY A 1 343 ? 15.501 -4.625 -15.808 1.00 94.88 343 GLY A N 1
ATOM 2506 C CA . GLY A 1 343 ? 16.353 -4.454 -16.971 1.00 94.88 343 GLY A CA 1
ATOM 2507 C C . GLY A 1 343 ? 17.216 -5.677 -17.280 1.00 94.88 343 GLY A C 1
ATOM 2508 O O . GLY A 1 343 ? 17.572 -6.470 -16.404 1.00 94.88 343 GLY A O 1
ATOM 2509 N N . ARG A 1 344 ? 17.569 -5.795 -18.557 1.00 92.56 344 ARG A N 1
ATOM 2510 C CA . ARG A 1 344 ? 18.666 -6.597 -19.094 1.00 92.56 344 ARG A CA 1
ATOM 2511 C C . ARG A 1 344 ? 19.465 -5.689 -20.027 1.00 92.56 344 ARG A C 1
ATOM 2513 O O . ARG A 1 344 ? 19.040 -5.505 -21.165 1.00 92.56 344 ARG A O 1
ATOM 2520 N N . PRO A 1 345 ? 20.562 -5.077 -19.556 1.00 83.69 345 PRO A N 1
ATOM 2521 C CA . PRO A 1 345 ? 21.400 -4.236 -20.401 1.00 83.69 345 PRO A CA 1
ATOM 2522 C C . PRO A 1 345 ? 22.346 -5.073 -21.274 1.00 83.69 345 PRO A C 1
ATOM 2524 O O . PRO A 1 345 ? 22.700 -6.202 -20.920 1.00 83.69 345 PRO A O 1
ATOM 2527 N N . VAL A 1 346 ? 22.846 -4.484 -22.364 1.00 86.88 346 VAL A N 1
ATOM 2528 C CA . VAL A 1 346 ? 23.944 -5.061 -23.157 1.00 86.88 346 VAL A CA 1
ATOM 2529 C C . VAL A 1 346 ? 25.239 -5.010 -22.346 1.00 86.88 346 VAL A C 1
ATOM 2531 O O . VAL A 1 346 ? 25.815 -3.943 -22.136 1.00 86.88 346 VAL A O 1
ATOM 2534 N N . VAL A 1 347 ? 25.716 -6.173 -21.894 1.00 84.94 347 VAL A N 1
ATOM 2535 C CA . VAL A 1 347 ? 26.854 -6.299 -20.961 1.00 84.94 347 VAL A CA 1
ATOM 2536 C C . VAL A 1 347 ? 28.135 -5.650 -21.493 1.00 84.94 347 VAL A C 1
ATOM 2538 O O . VAL A 1 347 ? 28.864 -5.039 -20.719 1.00 84.94 347 VAL A O 1
ATOM 2541 N N . SER A 1 348 ? 28.407 -5.725 -22.801 1.00 88.62 348 SER A N 1
ATOM 2542 C CA . SER A 1 348 ? 29.615 -5.131 -23.398 1.00 88.62 348 SER A CA 1
ATOM 2543 C C . SER A 1 348 ? 29.660 -3.605 -23.317 1.00 88.62 348 SER A C 1
ATOM 2545 O O . SER A 1 348 ? 30.741 -3.032 -23.418 1.00 88.62 348 SER A O 1
ATOM 2547 N N . CYS A 1 349 ? 28.511 -2.958 -23.116 1.00 88.25 349 CYS A N 1
ATOM 2548 C CA . CYS A 1 349 ? 28.409 -1.511 -22.971 1.00 88.25 349 CYS A CA 1
ATOM 2549 C C . CYS A 1 349 ? 28.424 -1.039 -21.505 1.00 88.25 349 CYS A C 1
ATOM 2551 O O . CYS A 1 349 ? 28.389 0.168 -21.245 1.00 88.25 349 CYS A O 1
ATOM 2553 N N . GLN A 1 350 ? 28.502 -1.966 -20.541 1.00 87.75 350 GLN A N 1
ATOM 2554 C CA . GLN A 1 350 ? 28.494 -1.675 -19.106 1.00 87.75 350 GLN A CA 1
ATOM 2555 C C . GLN A 1 350 ? 29.893 -1.808 -18.491 1.00 87.75 350 GLN A C 1
ATOM 2557 O O . GLN A 1 350 ? 30.703 -2.631 -18.908 1.00 87.75 350 GLN A O 1
ATOM 2562 N N . ASN A 1 351 ? 30.178 -0.996 -17.472 1.00 79.88 351 ASN A N 1
ATOM 2563 C CA . ASN A 1 351 ? 31.422 -1.041 -16.695 1.00 79.88 351 ASN A CA 1
ATOM 2564 C C . ASN A 1 351 ? 31.278 -1.748 -15.329 1.00 79.88 351 ASN A C 1
ATOM 2566 O O . ASN A 1 351 ? 32.292 -2.018 -14.692 1.00 79.88 351 ASN A O 1
ATOM 2570 N N . ASP A 1 352 ? 30.048 -2.056 -14.907 1.00 67.81 352 ASP A N 1
ATOM 2571 C CA . ASP A 1 352 ? 29.686 -2.685 -13.631 1.00 67.81 352 ASP A CA 1
ATOM 2572 C C . ASP A 1 352 ? 28.779 -3.912 -13.864 1.00 67.81 352 ASP A C 1
ATOM 2574 O O . ASP A 1 352 ? 28.295 -4.140 -14.977 1.00 67.81 352 ASP A O 1
ATOM 2578 N N . LEU A 1 353 ? 28.535 -4.704 -12.807 1.00 63.00 353 LEU A N 1
ATOM 2579 C CA . LEU A 1 353 ? 27.559 -5.805 -12.815 1.00 63.00 353 LEU A CA 1
ATOM 2580 C C . LEU A 1 353 ? 26.189 -5.309 -13.312 1.00 63.00 353 LEU A C 1
ATOM 2582 O O . LEU A 1 353 ? 25.722 -4.249 -12.896 1.00 63.00 353 LEU A O 1
ATOM 2586 N N . ALA A 1 354 ? 25.569 -6.088 -14.206 1.00 65.56 354 ALA A N 1
ATOM 2587 C CA . ALA A 1 354 ? 24.315 -5.758 -14.878 1.00 65.56 354 ALA A CA 1
ATOM 2588 C C . ALA A 1 354 ? 23.232 -5.325 -13.877 1.00 65.56 354 ALA A C 1
ATOM 2590 O O . ALA A 1 354 ? 22.784 -6.124 -13.055 1.00 65.56 354 ALA A O 1
ATOM 2591 N N . LEU A 1 355 ? 22.827 -4.056 -13.954 1.00 87.00 355 LEU A N 1
ATOM 2592 C CA . LEU A 1 355 ? 21.778 -3.507 -13.104 1.00 87.00 355 LEU A CA 1
ATOM 2593 C C . LEU A 1 355 ? 20.419 -4.060 -13.528 1.00 87.00 355 LEU A C 1
ATOM 2595 O O . LEU A 1 355 ? 20.086 -4.038 -14.713 1.00 87.00 355 LEU A O 1
ATOM 2599 N N . SER A 1 356 ? 19.621 -4.502 -12.558 1.00 92.38 356 SER A N 1
ATOM 2600 C CA . SER A 1 356 ? 18.226 -4.894 -12.790 1.00 92.38 356 SER A CA 1
ATOM 2601 C C . SER A 1 356 ? 17.269 -3.705 -12.688 1.00 92.38 356 SER A C 1
ATOM 2603 O O . SER A 1 356 ? 16.200 -3.725 -13.280 1.00 92.38 356 SER A O 1
ATOM 2605 N N . THR A 1 357 ? 17.633 -2.662 -11.943 1.00 95.12 357 THR A N 1
ATOM 2606 C CA . THR A 1 357 ? 16.759 -1.530 -11.608 1.00 95.12 357 THR A CA 1
ATOM 2607 C C . THR A 1 357 ? 17.573 -0.244 -11.502 1.00 95.12 357 THR A C 1
ATOM 2609 O O . THR A 1 357 ? 18.719 -0.253 -11.045 1.00 95.12 357 THR A O 1
ATOM 2612 N N . GLY A 1 358 ? 16.983 0.879 -11.902 1.00 94.25 358 GLY A N 1
ATOM 2613 C CA . GLY A 1 358 ? 17.661 2.168 -11.991 1.00 94.25 358 GLY A CA 1
ATOM 2614 C C . GLY A 1 358 ? 18.015 2.499 -13.427 1.00 94.25 358 GLY A C 1
ATOM 2615 O O . GLY A 1 358 ? 17.191 2.319 -14.320 1.00 94.25 358 GLY A O 1
ATOM 2616 N N . VAL A 1 359 ? 19.232 2.991 -13.642 1.00 93.81 359 VAL A N 1
ATOM 2617 C CA . VAL A 1 359 ? 19.732 3.415 -14.950 1.00 93.81 359 VAL A CA 1
ATOM 2618 C C . VAL A 1 359 ? 20.972 2.611 -15.299 1.00 93.81 359 VAL A C 1
ATOM 2620 O O . VAL A 1 359 ? 22.012 2.783 -14.667 1.00 93.81 359 VAL A O 1
ATOM 2623 N N . ALA A 1 360 ? 20.890 1.778 -16.334 1.00 93.81 360 ALA A N 1
ATOM 2624 C CA . ALA A 1 360 ? 22.082 1.290 -17.017 1.00 93.81 360 ALA A CA 1
ATOM 2625 C C . ALA A 1 360 ? 22.371 2.246 -18.174 1.00 93.81 360 ALA A C 1
ATOM 2627 O O . ALA A 1 360 ? 21.690 2.225 -19.197 1.00 93.81 360 ALA A O 1
ATOM 2628 N N . GLY A 1 361 ? 23.332 3.144 -17.977 1.00 92.38 361 GLY A N 1
ATOM 2629 C CA . GLY A 1 361 ? 23.572 4.274 -18.864 1.00 92.38 361 GLY A CA 1
ATOM 2630 C C . GLY A 1 361 ? 24.363 3.932 -20.123 1.00 92.38 361 GLY A C 1
ATOM 2631 O O . GLY A 1 361 ? 24.373 4.763 -21.024 1.00 92.38 361 GLY A O 1
ATOM 2632 N N . ALA A 1 362 ? 24.975 2.743 -20.204 1.00 92.88 362 ALA A N 1
ATOM 2633 C CA . ALA A 1 362 ? 25.901 2.320 -21.265 1.00 92.88 362 ALA A CA 1
ATOM 2634 C C . ALA A 1 362 ? 27.198 3.167 -21.361 1.00 92.88 362 ALA A C 1
ATOM 2636 O O . ALA A 1 362 ? 27.537 3.677 -22.432 1.00 92.88 362 ALA A O 1
ATOM 2637 N N . PRO A 1 363 ? 27.964 3.339 -20.263 1.00 92.06 363 PRO A N 1
ATOM 2638 C CA . PRO A 1 363 ? 29.117 4.247 -20.222 1.00 92.06 363 PRO A CA 1
ATOM 2639 C C . PRO A 1 363 ? 30.268 3.872 -21.170 1.00 92.06 363 PRO A C 1
ATOM 2641 O O . PRO A 1 363 ? 31.112 4.720 -21.452 1.00 92.06 363 PRO A O 1
ATOM 2644 N N . VAL A 1 364 ? 30.329 2.625 -21.651 1.00 91.88 364 VAL A N 1
ATOM 2645 C CA . VAL A 1 364 ? 31.357 2.163 -22.604 1.00 91.88 364 VAL A CA 1
ATOM 2646 C C . VAL A 1 364 ? 30.960 2.457 -24.062 1.00 91.88 364 VAL A C 1
ATOM 2648 O O . VAL A 1 364 ? 31.825 2.488 -24.932 1.00 91.88 364 VAL A O 1
ATOM 2651 N N . CYS A 1 365 ? 29.678 2.731 -24.321 1.00 90.81 365 CYS A N 1
ATOM 2652 C CA . CYS A 1 365 ? 29.100 2.949 -25.652 1.00 90.81 365 CYS A CA 1
ATOM 2653 C C . CYS A 1 365 ? 28.508 4.369 -25.771 1.00 90.81 365 CYS A C 1
ATOM 2655 O O . CYS A 1 365 ? 27.353 4.559 -26.147 1.00 90.81 365 CYS A O 1
ATOM 2657 N N . ASP A 1 366 ? 29.299 5.380 -25.386 1.00 88.62 366 ASP A N 1
ATOM 2658 C CA . ASP A 1 366 ? 28.952 6.816 -25.434 1.00 88.62 366 ASP A CA 1
ATOM 2659 C C . ASP A 1 366 ? 27.698 7.220 -24.630 1.00 88.62 366 ASP A C 1
ATOM 2661 O O . ASP A 1 366 ? 27.061 8.251 -24.870 1.00 88.62 366 ASP A O 1
ATOM 2665 N N . GLY A 1 367 ? 27.346 6.410 -23.634 1.00 89.44 367 GLY A N 1
ATOM 2666 C CA . GLY A 1 367 ? 26.186 6.614 -22.787 1.00 89.44 367 GLY A CA 1
ATOM 2667 C C . GLY A 1 367 ? 26.418 7.451 -21.522 1.00 89.44 367 GLY A C 1
ATOM 2668 O O . GLY A 1 367 ? 27.349 8.253 -21.379 1.00 89.44 367 GLY A O 1
ATOM 2669 N N . GLY A 1 368 ? 25.484 7.330 -20.583 1.00 89.88 368 GLY A N 1
ATOM 2670 C CA . GLY A 1 368 ? 25.589 7.884 -19.234 1.00 89.88 368 GLY A CA 1
ATOM 2671 C C . GLY A 1 368 ? 26.237 6.919 -18.237 1.00 89.88 368 GLY A C 1
ATOM 2672 O O . GLY A 1 368 ? 26.536 5.776 -18.577 1.00 89.88 368 GLY A O 1
ATOM 2673 N N . PRO A 1 369 ? 26.458 7.363 -16.988 1.00 89.56 369 PRO A N 1
ATOM 2674 C CA . PRO A 1 369 ? 26.894 6.474 -15.920 1.00 89.56 369 PRO A CA 1
ATOM 2675 C C . PRO A 1 369 ? 25.794 5.474 -15.545 1.00 89.56 369 PRO A C 1
ATOM 2677 O O . PRO A 1 369 ? 24.602 5.756 -15.680 1.00 89.56 369 PRO A O 1
ATOM 2680 N N . ASN A 1 370 ? 26.213 4.335 -15.002 1.00 90.56 370 ASN A N 1
ATOM 2681 C CA . ASN A 1 370 ? 25.321 3.395 -14.340 1.00 90.56 370 ASN A CA 1
ATOM 2682 C C . ASN A 1 370 ? 24.923 3.930 -12.964 1.00 90.56 370 ASN A C 1
ATOM 2684 O O . ASN A 1 370 ? 25.784 4.295 -12.167 1.00 90.56 370 ASN A O 1
ATOM 2688 N N . LEU A 1 371 ? 23.621 3.972 -12.690 1.00 91.44 371 LEU A N 1
ATOM 2689 C CA . LEU A 1 371 ? 23.054 4.389 -11.412 1.00 91.44 371 LEU A CA 1
ATOM 2690 C C . LEU A 1 371 ? 22.088 3.306 -10.923 1.00 91.44 371 LEU A C 1
ATOM 2692 O O . LEU A 1 371 ? 20.957 3.237 -11.407 1.00 91.44 371 LEU A O 1
ATOM 2696 N N . PRO A 1 372 ? 22.503 2.463 -9.962 1.00 92.12 372 PRO A N 1
ATOM 2697 C CA . PRO A 1 372 ? 21.595 1.526 -9.321 1.00 92.12 372 PRO A CA 1
ATOM 2698 C C . PRO A 1 372 ? 20.428 2.282 -8.686 1.00 92.12 372 PRO A C 1
ATOM 2700 O O . PRO A 1 372 ? 20.639 3.264 -7.966 1.00 92.12 372 PRO A O 1
ATOM 2703 N N . GLY A 1 373 ? 19.215 1.821 -8.968 1.00 92.56 373 GLY A N 1
ATOM 2704 C CA . GLY A 1 373 ? 17.985 2.377 -8.420 1.00 92.56 373 GLY A CA 1
ATOM 2705 C C . GLY A 1 373 ? 17.384 1.482 -7.348 1.00 92.56 373 GLY A C 1
ATOM 2706 O O . GLY A 1 373 ? 17.634 0.278 -7.317 1.00 92.56 373 GLY A O 1
ATOM 2707 N N . PHE A 1 374 ? 16.558 2.067 -6.500 1.00 94.25 374 PHE A N 1
ATOM 2708 C CA . PHE A 1 374 ? 15.643 1.367 -5.620 1.00 94.25 374 PHE A CA 1
ATOM 2709 C C . PHE A 1 374 ? 14.234 1.781 -6.031 1.00 94.25 374 PHE A C 1
ATOM 2711 O O . PHE A 1 374 ? 13.885 2.957 -5.979 1.00 94.25 374 PHE A O 1
ATOM 2718 N N . ALA A 1 375 ? 13.455 0.834 -6.545 1.00 96.56 375 ALA A N 1
ATOM 2719 C CA . ALA A 1 375 ? 12.158 1.125 -7.136 1.00 96.56 375 ALA A CA 1
ATOM 2720 C C . ALA A 1 375 ? 11.025 0.458 -6.368 1.00 96.56 375 ALA A C 1
ATOM 2722 O O . ALA A 1 375 ? 11.155 -0.666 -5.879 1.00 96.56 375 ALA A O 1
ATOM 2723 N N . ARG A 1 376 ? 9.892 1.152 -6.308 1.00 97.38 376 ARG A N 1
AT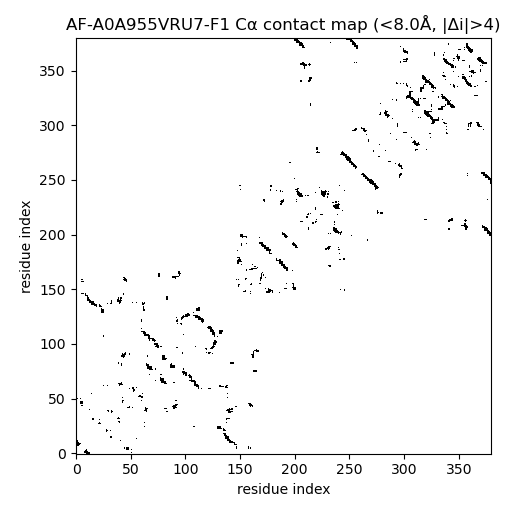OM 2724 C CA . ARG A 1 376 ? 8.645 0.676 -5.713 1.00 97.38 376 ARG A CA 1
ATOM 2725 C C . ARG A 1 376 ? 7.554 0.828 -6.764 1.00 97.38 376 ARG A C 1
ATOM 2727 O O . ARG A 1 376 ? 7.326 1.935 -7.247 1.00 97.38 376 ARG A O 1
ATOM 2734 N N . LEU A 1 377 ? 6.925 -0.280 -7.138 1.00 98.38 377 LEU A N 1
ATOM 2735 C CA . LEU A 1 377 ? 5.831 -0.319 -8.106 1.00 98.38 377 LEU A CA 1
ATOM 2736 C C . LEU A 1 377 ? 4.509 -0.463 -7.357 1.00 98.38 377 LEU A C 1
ATOM 2738 O O . LEU A 1 377 ? 4.306 -1.429 -6.616 1.00 98.38 377 LEU A O 1
ATOM 2742 N N . PHE A 1 378 ? 3.626 0.497 -7.581 1.00 98.62 378 PHE A N 1
ATOM 2743 C CA . PHE A 1 378 ? 2.301 0.600 -6.992 1.00 98.62 378 PHE A CA 1
ATOM 2744 C C . PHE A 1 378 ? 1.213 0.446 -8.053 1.00 98.62 378 PHE A C 1
ATOM 2746 O O . PHE A 1 378 ? 1.442 0.778 -9.213 1.00 98.62 378 PHE A O 1
ATOM 2753 N N . ILE A 1 379 ? 0.027 0.001 -7.640 1.00 98.50 379 ILE A N 1
ATOM 2754 C CA . ILE A 1 379 ? -1.166 -0.165 -8.487 1.00 98.50 379 ILE A CA 1
ATOM 2755 C C . ILE A 1 379 ? -2.421 0.416 -7.815 1.00 98.50 379 ILE A C 1
ATOM 2757 O O . ILE A 1 379 ? -2.486 0.438 -6.580 1.00 98.50 379 ILE A O 1
ATOM 2761 N N . ARG A 1 380 ? -3.397 0.887 -8.604 1.00 95.69 380 ARG A N 1
ATOM 2762 C CA . ARG A 1 380 ? -4.661 1.485 -8.127 1.00 95.69 380 ARG A CA 1
ATOM 2763 C C . ARG A 1 380 ? -5.843 1.290 -9.078 1.00 95.69 380 ARG A C 1
ATOM 2765 O O . ARG A 1 380 ? -5.627 1.330 -10.308 1.00 95.69 380 ARG A O 1
#

Mean predicted aligned error: 8.12 Å

Secondary structure (DSSP, 8-state):
-B-SGGGG--B-EEEEE-HHHHTTBHHHHHHHHHTTT-EE----SHHHHHHHHHHTTT---SB-SEEESSTT-BSGGGEEEEETTEEE---S-SSSSB-B-----TTPPPEEEE---SS-TT-EEE-SSSB-SSTTEEEEE--------SSHHHHHHTT---SSS-TTS-SEEEEE-SSSSSSSPPEEEEEESSGGGS-EEEEEEEETT--TTSTT-GGGTSS--BSTT--SSSSS-EE-THHHH--EEEEEEEEEETT----EEEEEEEEES-HHHHHHS--EE--S-HHHHHHTSTT----SB---EEEEEEETTEEEEEEEEEBSSSSSTT--EEEEEEEE--GGG-SSS--SEEEE--TTTT----EEEEEEEEE-

pLDDT: mean 87.55, std 10.81, range [35.41, 98.62]

Foldseek 3Di:
DDQPALNGFDWDKDKDFDLPQQPFFLVSLQVVLVVVPFGFAFAQFPRSQCVVCVVVVVWGFQFHQKFACFFPFAAPVRIFHQAPNDTDFGDQFQADQERHDARGDRPFTWGFPATADPVTNRGHIYRNDRTRPPGTMTMTTNSPTHRAALFLLSCQVSRRAGDDYDPQHDFWKDFHDNAGPDPDDTEIATWARDPPRTGWTWFWKDWFPDCCFAQPHCLQQDPDWDPQRPRTPDDDTTGHSQQPAHWFQKKKKWKAWPVRLDIAMDMWGDTDRHSNVQSNDDWDFTPDFPVSLCSRYPPAWAADAFFGAAAFDDAAQKTAGHWGFYDPDNDRNQTAKIAAANIDGDPVQAPDDGTRHGIRQSNNRVGGHDIIMIMIMIGD

Nearest PDB structures (foldseek):
  4wmo-assembly1_F  TM=5.657E-01  e=4.535E-05  Xenopus laevis
  4r9t-assembly1_B  TM=5.812E-01  e=5.407E-04  Homo sapiens
  6lfj-assembly1_A  TM=6.381E-01  e=1.501E-02  Mus musculus
  2oyi-assembly2_F  TM=5.630E-01  e=5.801E-02  Homo sapiens
  2hpc-assembly4_K  TM=4.103E-01  e=1.198E-02  Homo sapiens